Protein 4Q9A (pdb70)

Secondary structure (DSSP, 8-state):
-------TT-EEEEEE---STT--TT--SS----S-SSHHHHHHHHHHHHTGGG--EEEE---TT--HHHHHTTTTTTTGGG--SEEEEE--SHHHHHHHHS-----HHHHHHHHHHHHHHHHHH-TTPEEEEEPP---TTSTT--HHHH---HHHHHHHHHHHHHTT-EEE-HHHHHHHHTTTS-HHHH-SSSSS--HHHHH-----TT---/------TT-EEEEEE---STT--TT--SS----S-SSHHHHHHHHHHHHTGGG--EEEE---TT--HHHHHTTTTTTTGGG--SEEEEE--HHHHHHHHHS-----HHHHHHHHHHHHHHHHHH-TTPEEEEEPP---TTSTT--HHHH---HHHHH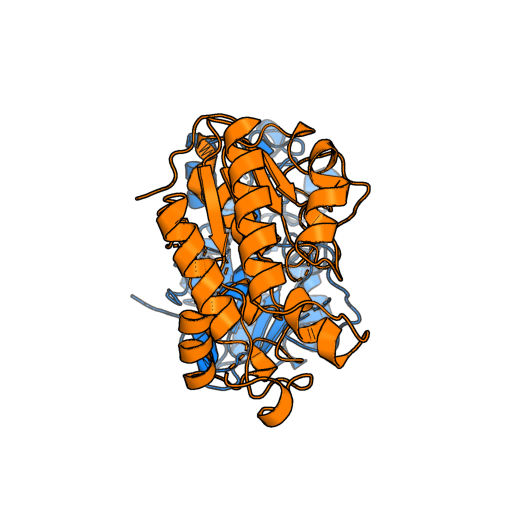HHHHHHHHTT-EEE-HHHHHHHHTTTS-HHHH-SSSSS--HHHHH-----TT---

Solvent-accessible surface area: 17845 Å² total

Radius of gyration: 23.39 Å; Cα contacts (8 Å, |Δi|>4): 821; chains: 2; bounding box: 47×66×62 Å

Sequence (425 aa):
APKINLKKDCVILFQGDITDCGRDRNSNRCNTEQFGSGYVLFTATQLLEGKAALQPKIYNRGISGNKVYQLRERWEIDCLAFQPDVLSILIGVNDYWHTLTHGYKGTVETYENDLRALLKYTKEKLPNTQIVLCEPFTLRDGAAIEDSKWYPFDEFRKSARKLSEEFNTIFVPFQSGFDAAVKLAPARYWSNDGVHPDLPGRQLANWEATGLKPKINLKKDCVILFQGDITDCGRDRNSNRCNTEQFGSGYVLFTATQLLEGKAALQPKIYNRGISGNKVYQLRERWEIDCLAFQPDVLSILIGVNDYWHTLTHGYKGTVETYENDLRALLKYTKEKLPNTQIVLCEPFTLRDGAAIEDSKWYPFDEFRKSARKLSEEFNTIFVPFQSGFDAAVKLAPARYWSNDGVHPDLPGRQLANWEATGLK

Nearest PDB structures (foldseek):
  4q9a-assembly1_B  TM=1.002E+00  e=4.308E-41  Parabacteroides merdae ATCC 43184
  4oao-assembly1_B  TM=8.935E-01  e=6.963E-16  Geobacillus stearothermophilus
  5bn1-assembly1_A  TM=8.887E-01  e=5.829E-16  Geobacillus stearothermophilus
  4jko-assembly1_A  TM=8.920E-01  e=9.366E-16  Geobacillus stearothermophilus
  4jhl-assembly1_A  TM=8.918E-01  e=1.055E-15  Geobacillus stearothermophilus

Foldseek 3Di:
DAFQDAAAQAEEEEEEALQPQPQCQPDPAFDDSFRHDHLSVLLSVCCCVLVVVSNYGYGYQHHHLDALVNCVVCCVPRPLVRLHLEYEYDHQPSLQVCCVVVVDPHDLCNRLVSVLVVLVVCCVSNVNYAYEQEAQFFQCPAQQHDCVSCPPSVSNSVSSVVSCVVSVHQYHDLHVLLVVVCVVPNPCVQPRRRRNGDPVVSNSSCSVSNVSD/DAQDAAAQAEEEEEEALQPQPQQPPDPAFDDSFRHDHLSVLLSVCCCVLVVVSVYGYGYQHHHLDALVVCVVCCVPRPLVRLHLEYEYDHQPSLQVCCVVVVDPHDLCNRLVSVLVVLVVCCVSNVNYAYEQEAQFF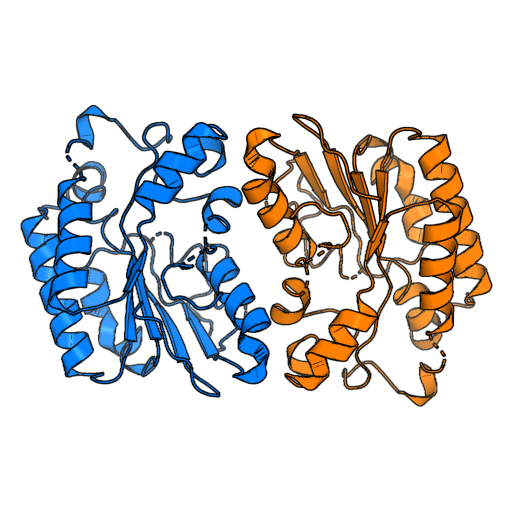ACPAQQDDCVSCPVSVSNRVSSVVSCVVSVHQYHDLHVLLVVVCVVPNCCQQPRRRHNGDPVVSNSSCSVSNVSD

Structure (mmCIF, N/CA/C/O backbone):
data_4Q9A
#
_entry.id   4Q9A
#
_cell.length_a   128.829
_cell.length_b   128.829
_cell.length_c   149.650
_cell.angle_alpha   90.000
_cell.angle_beta   90.000
_cell.angle_gamma   90.000
#
_symmetry.space_group_name_H-M   'I 4 2 2'
#
loop_
_atom_site.group_PDB
_atom_site.id
_atom_site.type_symbol
_atom_site.label_atom_id
_atom_site.label_alt_id
_atom_site.label_comp_id
_atom_site.label_asym_id
_atom_site.label_entity_id
_atom_site.label_seq_id
_atom_site.pdbx_PDB_ins_code
_atom_site.Cartn_x
_atom_site.Cartn_y
_atom_site.Cartn_z
_atom_site.occupancy
_atom_site.B_iso_or_equiv
_atom_site.auth_seq_id
_atom_site.auth_comp_id
_atom_site.auth_asym_id
_atom_site.auth_atom_id
_atom_site.pdbx_PDB_model_num
ATOM 1 N N . ALA A 1 11 ? 9.314 42.003 31.794 1.00 71.03 38 ALA A N 1
ATOM 2 C CA . ALA A 1 11 ? 9.984 42.494 30.576 1.00 69.87 38 ALA A CA 1
ATOM 3 C C . ALA A 1 11 ? 11.458 41.972 30.472 1.00 74.40 38 ALA A C 1
ATOM 4 O O . ALA A 1 11 ? 12.280 42.366 31.314 1.00 73.99 38 ALA A O 1
ATOM 6 N N . PRO A 1 12 ? 11.817 41.097 29.474 1.00 70.19 39 PRO A N 1
ATOM 7 C CA . PRO A 1 12 ? 13.204 40.573 29.408 1.00 68.05 39 PRO A CA 1
ATOM 8 C C . PRO A 1 12 ? 14.271 41.671 29.240 1.00 66.54 39 PRO A C 1
ATOM 9 O O . PRO A 1 12 ? 14.130 42.610 28.435 1.00 65.85 39 PRO A O 1
ATOM 13 N N . LYS A 1 13 ? 15.330 41.533 30.069 1.00 57.98 40 LYS A N 1
ATOM 14 C CA . LYS A 1 13 ? 16.447 42.438 30.248 1.00 53.99 40 LYS A CA 1
ATOM 15 C C . LYS A 1 13 ? 17.774 41.716 30.137 1.00 52.62 40 LYS A C 1
ATOM 16 O O . LYS A 1 13 ? 17.837 40.503 30.267 1.00 52.35 40 LYS A O 1
ATOM 18 N N . ILE A 1 14 ? 18.840 42.468 29.893 1.00 45.83 41 ILE A N 1
ATOM 19 C CA . ILE A 1 14 ? 20.183 41.922 29.835 1.00 44.23 41 ILE A CA 1
ATOM 20 C C . ILE A 1 14 ? 20.685 41.819 31.298 1.00 49.02 41 ILE A C 1
ATOM 21 O O . ILE A 1 14 ? 20.495 42.757 32.073 1.00 47.97 41 ILE A O 1
ATOM 26 N N . ASN A 1 15 ? 21.256 40.659 31.680 1.00 46.95 42 ASN A N 1
ATOM 27 C CA . ASN A 1 15 ? 21.760 40.433 33.033 1.00 48.47 42 ASN A CA 1
ATOM 28 C C . ASN A 1 15 ? 23.296 40.451 32.988 1.00 53.33 42 ASN A C 1
ATOM 29 O O . ASN A 1 15 ? 23.895 39.724 32.198 1.00 53.55 42 ASN A O 1
ATOM 34 N N . LEU A 1 16 ? 23.931 41.323 33.781 1.00 48.97 43 LEU A N 1
ATOM 35 C CA . LEU A 1 16 ? 25.390 41.443 33.808 1.00 47.00 43 LEU A CA 1
ATOM 36 C C . LEU A 1 16 ? 25.970 40.888 35.086 1.00 54.65 43 LEU A C 1
ATOM 37 O O . LEU A 1 16 ? 25.390 41.079 36.156 1.00 57.53 43 LEU A O 1
ATOM 42 N N . LYS A 1 17 ? 27.145 40.260 34.989 1.00 50.00 44 LYS A N 1
ATOM 43 C CA . LYS A 1 17 ? 27.880 39.725 36.132 1.00 49.67 44 LYS A CA 1
ATOM 44 C C . LYS A 1 17 ? 29.147 40.550 36.351 1.00 53.12 44 LYS A C 1
ATOM 45 O O . LYS A 1 17 ? 29.456 41.405 35.528 1.00 51.16 44 LYS A O 1
ATOM 51 N N . LYS A 1 18 ? 29.900 40.285 37.437 1.00 51.90 45 LYS A N 1
ATOM 52 C CA . LYS A 1 18 ? 31.183 40.964 37.658 1.00 51.56 45 LYS A CA 1
ATOM 53 C C . LYS A 1 18 ? 32.135 40.547 36.535 1.00 54.11 45 LYS A C 1
ATOM 54 O O . LYS A 1 18 ? 32.084 39.398 36.078 1.00 54.35 45 LYS A O 1
ATOM 60 N N . ASP A 1 19 ? 32.936 41.502 36.048 1.00 48.91 46 ASP A N 1
ATOM 61 C CA . ASP A 1 19 ? 33.931 41.323 34.989 1.00 47.73 46 ASP A CA 1
ATOM 62 C C . ASP A 1 19 ? 33.297 40.735 33.699 1.00 51.13 46 ASP A C 1
ATOM 63 O O . ASP A 1 19 ? 33.968 40.015 32.959 1.00 50.63 46 ASP A O 1
ATOM 68 N N . CYS A 1 20 ? 32.032 41.081 33.415 1.00 48.42 47 CYS A N 1
ATOM 69 C CA . CYS A 1 20 ? 31.313 40.632 32.215 1.00 50.20 47 CYS A CA 1
ATOM 70 C C . CYS A 1 20 ? 31.932 41.240 30.952 1.00 54.07 47 CYS A C 1
ATOM 71 O O . CYS A 1 20 ? 32.356 42.398 30.967 1.00 53.64 47 CYS A O 1
ATOM 74 N N . VAL A 1 21 ? 31.969 40.466 29.856 1.00 49.78 48 VAL A N 1
ATOM 75 C CA . VAL A 1 21 ? 32.534 40.946 28.591 1.00 48.05 48 VAL A CA 1
ATOM 76 C C . VAL A 1 21 ? 31.380 41.417 27.681 1.00 49.17 48 VAL A C 1
ATOM 77 O O . VAL A 1 21 ? 30.436 40.660 27.427 1.00 49.55 48 VAL A O 1
ATOM 81 N N . ILE A 1 22 ? 31.454 42.678 27.220 1.00 41.98 49 ILE A N 1
ATOM 82 C CA . ILE A 1 22 ? 30.450 43.240 26.297 1.00 40.17 49 ILE A CA 1
ATOM 83 C C . ILE A 1 22 ? 31.163 43.547 24.981 1.00 45.40 49 ILE A C 1
ATOM 84 O O . ILE A 1 22 ? 32.210 44.206 24.979 1.00 44.98 49 ILE A O 1
ATOM 89 N N . LEU A 1 23 ? 30.618 43.018 23.874 1.00 42.60 50 LEU A N 1
ATOM 90 C CA . LEU A 1 23 ? 31.222 43.179 22.561 1.00 42.44 50 LEU A CA 1
ATOM 91 C C . LEU A 1 23 ? 30.234 43.760 21.568 1.00 45.77 50 LEU A C 1
ATOM 92 O O . LEU A 1 23 ? 29.156 43.209 21.342 1.00 46.77 50 LEU A O 1
ATOM 97 N N . PHE A 1 24 ? 30.651 44.852 20.939 1.00 39.57 51 PHE A N 1
ATOM 98 C CA . PHE A 1 24 ? 29.914 45.558 19.894 1.00 36.99 51 PHE A CA 1
ATOM 99 C C . PHE A 1 24 ? 30.469 45.129 18.562 1.00 44.74 51 PHE A C 1
ATOM 100 O O . PHE A 1 24 ? 31.692 45.153 18.337 1.00 47.39 51 PHE A O 1
ATOM 108 N N . GLN A 1 25 ? 29.576 44.680 17.704 1.00 40.70 52 GLN A N 1
ATOM 109 C CA . GLN A 1 25 ? 29.928 44.190 16.390 1.00 41.80 52 GLN A CA 1
ATOM 110 C C . GLN A 1 25 ? 29.002 44.857 15.348 1.00 48.77 52 GLN A C 1
ATOM 111 O O . GLN A 1 25 ? 27.840 45.182 15.659 1.00 49.14 52 GLN A O 1
ATOM 117 N N . GLY A 1 26 ? 29.557 45.116 14.158 1.00 46.42 53 GLY A N 1
ATOM 118 C CA . GLY A 1 26 ? 28.858 45.778 13.066 1.00 46.73 53 GLY A CA 1
ATOM 119 C C . GLY A 1 26 ? 29.696 46.331 11.931 1.00 51.68 53 GLY A C 1
ATOM 120 O O . GLY A 1 26 ? 30.712 45.750 11.548 1.00 51.90 53 GLY A O 1
ATOM 121 N N . ASP A 1 27 ? 29.266 47.474 11.401 1.00 49.69 54 ASP A N 1
ATOM 122 C CA . ASP A 1 27 ? 29.822 48.117 10.214 1.00 51.21 54 ASP A CA 1
ATOM 123 C C . ASP A 1 27 ? 30.424 49.529 10.469 1.00 57.29 54 ASP A C 1
ATOM 124 O O . ASP A 1 27 ? 30.974 49.808 11.543 1.00 55.78 54 ASP A O 1
ATOM 139 N N . ILE A 1 29 ? 29.042 52.234 11.147 1.00 50.77 56 ILE A N 1
ATOM 140 C CA . ILE A 1 29 ? 28.406 52.875 12.320 1.00 49.44 56 ILE A CA 1
ATOM 141 C C . ILE A 1 29 ? 28.995 52.379 13.659 1.00 54.13 56 ILE A C 1
ATOM 142 O O . ILE A 1 29 ? 29.119 53.160 14.616 1.00 54.18 56 ILE A O 1
ATOM 147 N N . THR A 1 30 ? 29.336 51.091 13.725 1.00 51.25 57 THR A N 1
ATOM 148 C CA . THR A 1 30 ? 29.865 50.472 14.933 1.00 50.85 57 THR A CA 1
ATOM 149 C C . THR A 1 30 ? 31.389 50.755 15.052 1.00 56.96 57 THR A C 1
ATOM 150 O O . THR A 1 30 ? 31.835 51.116 16.140 1.00 57.47 57 THR A O 1
ATOM 154 N N . ASP A 1 31 ? 32.163 50.617 13.947 1.00 54.33 58 ASP A N 1
ATOM 155 C CA . ASP A 1 31 ? 33.615 50.879 13.854 1.00 54.59 58 ASP A CA 1
ATOM 156 C C . ASP A 1 31 ? 33.941 52.321 14.287 1.00 61.33 58 ASP A C 1
ATOM 157 O O . ASP A 1 31 ? 34.607 52.529 15.308 1.00 61.44 58 ASP A O 1
ATOM 162 N N . CYS A 1 32 ? 33.467 53.307 13.489 1.00 58.42 59 CYS A N 1
ATOM 163 C CA . CYS A 1 32 ? 33.637 54.746 13.673 1.00 57.77 59 CYS A CA 1
ATOM 164 C C . CYS A 1 32 ? 35.055 55.107 14.116 1.00 60.37 59 CYS A C 1
ATOM 165 O O . CYS A 1 32 ? 35.288 55.625 15.212 1.00 59.70 59 CYS A O 1
ATOM 168 N N . GLY A 1 33 ? 35.990 54.770 13.257 1.00 57.36 60 GLY A N 1
ATOM 169 C CA . GLY A 1 33 ? 37.400 55.082 13.443 1.00 57.73 60 GLY A CA 1
ATOM 170 C C . GLY A 1 33 ? 38.083 54.612 14.709 1.00 60.16 60 GLY A C 1
ATOM 171 O O . GLY A 1 33 ? 38.928 55.337 15.248 1.00 60.22 60 GLY A O 1
ATOM 172 N N . ARG A 1 34 ? 37.765 53.384 15.160 1.00 54.18 61 ARG A N 1
ATOM 173 C CA . ARG A 1 34 ? 38.414 52.771 16.316 1.00 51.67 61 ARG A CA 1
ATOM 174 C C . ARG A 1 34 ? 39.788 52.272 15.892 1.00 53.53 61 ARG A C 1
ATOM 175 O O . ARG A 1 34 ? 39.993 51.941 14.720 1.00 54.26 61 ARG A O 1
ATOM 183 N N . ASP A 1 35 ? 40.724 52.205 16.836 1.00 48.11 62 ASP A N 1
ATOM 184 C CA . ASP A 1 35 ? 42.062 51.664 16.586 1.00 47.16 62 ASP A CA 1
ATOM 185 C C . ASP A 1 35 ? 41.960 50.118 16.594 1.00 49.97 62 ASP A C 1
ATOM 186 O O . ASP A 1 35 ? 41.822 49.470 17.647 1.00 48.58 62 ASP A O 1
ATOM 191 N N . ARG A 1 36 ? 41.984 49.541 15.391 1.00 45.73 63 ARG A N 1
ATOM 192 C CA . ARG A 1 36 ? 41.852 48.100 15.175 1.00 44.60 63 ARG A CA 1
ATOM 193 C C . ARG A 1 36 ? 43.011 47.341 15.845 1.00 49.37 63 ARG A C 1
ATOM 194 O O . ARG A 1 36 ? 42.872 46.158 16.164 1.00 48.60 63 ARG A O 1
ATOM 202 N N . ASN A 1 37 ? 44.101 48.063 16.172 1.00 47.38 64 ASN A N 1
ATOM 203 C CA . ASN A 1 37 ? 45.262 47.514 16.863 1.00 47.81 64 ASN A CA 1
ATOM 204 C C . ASN A 1 37 ? 45.119 47.575 18.412 1.00 49.87 64 ASN A C 1
ATOM 205 O O . ASN A 1 37 ? 46.060 47.176 19.097 1.00 49.84 64 ASN A O 1
ATOM 210 N N . SER A 1 38 ? 43.945 48.019 18.956 1.00 45.13 65 SER A N 1
ATOM 211 C CA . SER A 1 38 ? 43.716 48.064 20.405 1.00 44.51 65 SER A CA 1
ATOM 212 C C . SER A 1 38 ? 43.520 46.678 20.939 1.00 50.31 65 SER A C 1
ATOM 213 O O . SER A 1 38 ? 42.707 45.931 20.400 1.00 51.01 65 SER A O 1
ATOM 216 N N . ASN A 1 39 ? 44.309 46.307 21.960 1.00 48.39 66 ASN A N 1
ATOM 217 C CA . ASN A 1 39 ? 44.248 44.994 22.626 1.00 48.46 66 ASN A CA 1
ATOM 218 C C . ASN A 1 39 ? 43.598 45.110 24.022 1.00 52.67 66 ASN A C 1
ATOM 219 O O . ASN A 1 39 ? 43.258 44.105 24.648 1.00 53.13 66 ASN A O 1
ATOM 224 N N . ARG A 1 40 ? 43.424 46.353 24.487 1.00 48.32 67 ARG A N 1
ATOM 225 C CA . ARG A 1 40 ? 42.871 46.744 25.776 1.00 46.48 67 ARG A CA 1
ATOM 226 C C . ARG A 1 40 ? 41.427 47.150 25.650 1.00 47.30 67 ARG A C 1
ATOM 227 O O . ARG A 1 40 ? 41.066 47.874 24.714 1.00 47.62 67 ARG A O 1
ATOM 235 N N . CYS A 1 41 ? 40.614 46.773 26.645 1.00 40.05 68 CYS A N 1
ATOM 236 C CA . CYS A 1 41 ? 39.221 47.182 26.725 1.00 37.89 68 CYS A CA 1
ATOM 237 C C . CYS A 1 41 ? 39.150 48.574 27.322 1.00 42.10 68 CYS A C 1
ATOM 238 O O . CYS A 1 41 ? 40.154 49.119 27.792 1.00 42.24 68 CYS A O 1
ATOM 241 N N . ASN A 1 42 ? 37.941 49.137 27.312 1.00 38.16 69 ASN A N 1
ATOM 242 C CA . ASN A 1 42 ? 37.514 50.376 27.951 1.00 37.04 69 ASN A CA 1
ATOM 243 C C . ASN A 1 42 ? 38.404 51.602 27.687 1.00 40.85 69 ASN A C 1
ATOM 244 O O . ASN A 1 42 ? 38.530 52.452 28.575 1.00 40.61 69 ASN A O 1
ATOM 249 N N . THR A 1 43 ? 38.924 51.749 26.447 1.00 38.13 70 THR A N 1
ATOM 250 C CA . THR A 1 43 ? 39.709 52.933 26.054 1.00 38.86 70 THR A CA 1
ATOM 251 C C . THR A 1 43 ? 39.067 53.637 24.853 1.00 44.03 70 THR A C 1
ATOM 252 O O . THR A 1 43 ? 38.268 53.032 24.138 1.00 42.45 70 THR A O 1
ATOM 264 N N . GLU A 1 45 ? 40.671 54.444 22.114 1.00 44.28 72 GLU A N 1
ATOM 265 C CA . GLU A 1 45 ? 41.272 53.669 21.028 1.00 44.37 72 GLU A CA 1
ATOM 266 C C . GLU A 1 45 ? 40.450 52.414 20.740 1.00 52.08 72 GLU A C 1
ATOM 267 O O . GLU A 1 45 ? 40.310 52.038 19.574 1.00 53.85 72 GLU A O 1
ATOM 273 N N . GLN A 1 46 ? 39.906 51.766 21.803 1.00 47.72 73 GLN A N 1
ATOM 274 C CA . GLN A 1 46 ? 39.131 50.539 21.662 1.00 46.27 73 GLN A CA 1
ATOM 275 C C . GLN A 1 46 ? 37.769 50.834 21.037 1.00 51.05 73 GLN A C 1
ATOM 276 O O . GLN A 1 46 ? 37.382 50.156 20.082 1.00 51.93 73 GLN A O 1
ATOM 282 N N . PHE A 1 47 ? 37.080 51.867 21.553 1.00 46.25 74 PHE A N 1
ATOM 283 C CA . PHE A 1 47 ? 35.721 52.252 21.198 1.00 45.18 74 PHE A CA 1
ATOM 284 C C . PHE A 1 47 ? 35.565 53.064 19.915 1.00 49.40 74 PHE A C 1
ATOM 285 O O . PHE A 1 47 ? 34.581 52.871 19.178 1.00 48.61 74 PHE A O 1
ATOM 293 N N . GLY A 1 48 ? 36.458 54.018 19.704 1.00 46.22 75 GLY A N 1
ATOM 294 C CA . GLY A 1 48 ? 36.325 54.937 18.588 1.00 46.94 75 GLY A CA 1
ATOM 295 C C . GLY A 1 48 ? 35.416 56.087 18.986 1.00 52.26 75 GLY A C 1
ATOM 296 O O . GLY A 1 48 ? 35.304 56.403 20.179 1.00 52.08 75 GLY A O 1
ATOM 297 N N . SER A 1 49 ? 34.736 56.707 18.008 1.00 49.14 76 SER A N 1
ATOM 298 C CA . SER A 1 49 ? 33.919 57.890 18.294 1.00 49.10 76 SER A CA 1
ATOM 299 C C . SER A 1 49 ? 32.413 57.714 18.066 1.00 54.31 76 SER A C 1
ATOM 300 O O . SER A 1 49 ? 31.676 58.714 18.147 1.00 55.66 76 SER A O 1
ATOM 303 N N . GLY A 1 50 ? 31.965 56.486 17.786 1.00 50.08 77 GLY A N 1
ATOM 304 C CA . GLY A 1 50 ? 30.556 56.209 17.492 1.00 49.50 77 GLY A CA 1
ATOM 305 C C . GLY A 1 50 ? 29.661 56.038 18.693 1.00 53.26 77 GLY A C 1
ATOM 306 O O . GLY A 1 50 ? 30.084 56.264 19.834 1.00 52.40 77 GLY A O 1
ATOM 307 N N . TYR A 1 51 ? 28.416 55.587 18.434 1.00 50.22 78 TYR A N 1
ATOM 308 C CA . TYR A 1 51 ? 27.416 55.285 19.469 1.00 49.00 78 TYR A CA 1
ATOM 309 C C . TYR A 1 51 ? 27.997 54.286 20.496 1.00 52.41 78 TYR A C 1
ATOM 310 O O . TYR A 1 51 ? 27.580 54.302 21.652 1.00 53.13 78 TYR A O 1
ATOM 319 N N . VAL A 1 52 ? 28.955 53.424 20.065 1.00 46.43 79 VAL A N 1
ATOM 320 C CA . VAL A 1 52 ? 29.582 52.420 20.930 1.00 45.18 79 VAL A CA 1
ATOM 321 C C . VAL A 1 52 ? 30.278 53.121 22.107 1.00 46.96 79 VAL A C 1
ATOM 322 O O . VAL A 1 52 ? 30.090 52.710 23.252 1.00 45.37 79 VAL A O 1
ATOM 326 N N . LEU A 1 53 ? 31.014 54.210 21.827 1.00 42.51 80 LEU A N 1
ATOM 327 C CA . LEU A 1 53 ? 31.692 54.988 22.855 1.00 41.88 80 LEU A CA 1
ATOM 328 C C . LEU A 1 53 ? 30.671 55.478 23.916 1.00 45.44 80 LEU A C 1
ATOM 329 O O . LEU A 1 53 ? 30.860 55.237 25.107 1.00 45.38 80 LEU A O 1
ATOM 334 N N . PHE A 1 54 ? 29.571 56.099 23.460 1.00 41.24 81 PHE A N 1
ATOM 335 C CA . PHE A 1 54 ? 28.538 56.692 24.298 1.00 40.74 81 PHE A CA 1
ATOM 336 C C . PHE A 1 54 ? 27.726 55.662 25.078 1.00 44.28 81 PHE A C 1
ATOM 337 O O . PHE A 1 54 ? 27.281 55.974 26.181 1.00 45.92 81 PHE A O 1
ATOM 345 N N . THR A 1 55 ? 27.583 54.447 24.540 1.00 38.71 82 THR A N 1
ATOM 346 C CA . THR A 1 55 ? 26.897 53.326 25.181 1.00 38.10 82 THR A CA 1
ATOM 347 C C . THR A 1 55 ? 27.822 52.733 26.245 1.00 43.32 82 THR A C 1
ATOM 348 O O . THR A 1 55 ? 27.390 52.450 27.362 1.00 44.00 82 THR A O 1
ATOM 352 N N . ALA A 1 56 ? 29.105 52.534 25.873 1.00 39.04 83 ALA A N 1
ATOM 353 C CA . ALA A 1 56 ? 30.141 51.964 26.722 1.00 37.11 83 ALA A CA 1
ATOM 354 C C . ALA A 1 56 ? 30.318 52.773 28.006 1.00 43.71 83 ALA A C 1
ATOM 355 O O . ALA A 1 56 ? 30.262 52.204 29.101 1.00 44.72 83 ALA A O 1
ATOM 357 N N . THR A 1 57 ? 30.459 54.106 27.874 1.00 40.26 84 THR A N 1
ATOM 358 C CA . THR A 1 57 ? 30.679 55.015 28.997 1.00 40.56 84 THR A CA 1
ATOM 359 C C . THR A 1 57 ? 29.479 54.982 29.979 1.00 47.49 84 THR A C 1
ATOM 360 O O . THR A 1 57 ? 29.697 55.022 31.198 1.00 49.18 84 THR A O 1
ATOM 364 N N . GLN A 1 58 ? 28.238 54.816 29.454 1.00 41.63 85 GLN A N 1
ATOM 365 C CA . GLN A 1 58 ? 27.030 54.689 30.278 1.00 41.08 85 GLN A CA 1
ATOM 366 C C . GLN A 1 58 ? 27.082 53.390 31.063 1.00 46.38 85 GLN A C 1
ATOM 367 O O . GLN A 1 58 ? 26.693 53.361 32.236 1.00 46.78 85 GLN A O 1
ATOM 373 N N . LEU A 1 59 ? 27.610 52.321 30.415 1.00 42.30 86 LEU A N 1
ATOM 374 C CA . LEU A 1 59 ? 27.775 51.003 31.013 1.00 41.31 86 LEU A CA 1
ATOM 375 C C . LEU A 1 59 ? 28.903 51.033 32.067 1.00 45.47 86 LEU A C 1
ATOM 376 O O . LEU A 1 59 ? 28.723 50.534 33.187 1.00 46.46 86 LEU A O 1
ATOM 381 N N . LEU A 1 60 ? 30.037 51.664 31.717 1.00 40.03 87 LEU A N 1
ATOM 382 C CA . LEU A 1 60 ? 31.205 51.818 32.592 1.00 39.40 87 LEU A CA 1
ATOM 383 C C . LEU A 1 60 ? 30.892 52.653 33.847 1.00 42.82 87 LEU A C 1
ATOM 384 O O . LEU A 1 60 ? 31.440 52.372 34.904 1.00 42.63 87 LEU A O 1
ATOM 389 N N . GLU A 1 61 ? 30.050 53.695 33.723 1.00 38.57 88 GLU A N 1
ATOM 390 C CA . GLU A 1 61 ? 29.688 54.546 34.864 1.00 39.01 88 GLU A CA 1
ATOM 391 C C . GLU A 1 61 ? 28.515 53.899 35.662 1.00 44.00 88 GLU A C 1
ATOM 392 O O . GLU A 1 61 ? 28.606 53.727 36.885 1.00 44.21 88 GLU A O 1
ATOM 398 N N . GLY A 1 62 ? 27.436 53.584 34.943 1.00 38.93 89 GLY A N 1
ATOM 399 C CA . GLY A 1 62 ? 26.229 53.006 35.495 1.00 39.60 89 GLY A CA 1
ATOM 400 C C . GLY A 1 62 ? 26.413 51.690 36.206 1.00 45.97 89 GLY A C 1
ATOM 401 O O . GLY A 1 62 ? 25.963 51.552 37.348 1.00 46.13 89 GLY A O 1
ATOM 402 N N . LYS A 1 63 ? 27.083 50.718 35.534 1.00 42.51 90 LYS A N 1
ATOM 403 C CA . LYS A 1 63 ? 27.300 49.378 36.074 1.00 41.89 90 LYS A CA 1
ATOM 404 C C . LYS A 1 63 ? 28.763 49.201 36.535 1.00 49.03 90 LYS A C 1
ATOM 405 O O . LYS A 1 63 ? 29.344 48.115 36.404 1.00 48.97 90 LYS A O 1
ATOM 411 N N . ALA A 1 64 ? 29.351 50.276 37.102 1.00 48.36 91 ALA A N 1
ATOM 412 C CA . ALA A 1 64 ? 30.745 50.349 37.584 1.00 48.63 91 ALA A CA 1
ATOM 413 C C . ALA A 1 64 ? 31.124 49.258 38.603 1.00 53.79 91 ALA A C 1
ATOM 414 O O . ALA A 1 64 ? 32.242 48.746 38.547 1.00 53.21 91 ALA A O 1
ATOM 416 N N . ALA A 1 65 ? 30.192 48.905 39.524 1.00 50.91 92 ALA A N 1
ATOM 417 C CA . ALA A 1 65 ? 30.367 47.881 40.561 1.00 49.83 92 ALA A CA 1
ATOM 418 C C . ALA A 1 65 ? 30.638 46.511 39.966 1.00 52.22 92 ALA A C 1
ATOM 419 O O . ALA A 1 65 ? 31.182 45.647 40.650 1.00 52.76 92 ALA A O 1
ATOM 421 N N . LEU A 1 66 ? 30.278 46.317 38.689 1.00 48.35 93 LEU A N 1
ATOM 422 C CA . LEU A 1 66 ? 30.472 45.061 37.960 1.00 47.67 93 LEU A CA 1
ATOM 423 C C . LEU A 1 66 ? 31.756 45.075 37.118 1.00 50.06 93 LEU A C 1
ATOM 424 O O . LEU A 1 66 ? 32.158 44.031 36.608 1.00 49.20 93 LEU A O 1
ATOM 429 N N . GLN A 1 67 ? 32.412 46.244 37.013 1.00 46.13 94 GLN A N 1
ATOM 430 C CA . GLN A 1 67 ? 33.650 46.484 36.253 1.00 44.48 94 GLN A CA 1
ATOM 431 C C . GLN A 1 67 ? 33.626 45.727 34.904 1.00 48.66 94 GLN A C 1
ATOM 432 O O . GLN A 1 67 ? 34.359 44.749 34.720 1.00 49.43 94 GLN A O 1
ATOM 438 N N . PRO A 1 68 ? 32.711 46.118 33.976 1.00 43.80 95 PRO A N 1
ATOM 439 C CA . PRO A 1 68 ? 32.617 45.392 32.703 1.00 43.05 95 PRO A CA 1
ATOM 440 C C . PRO A 1 68 ? 33.796 45.663 31.765 1.00 46.04 95 PRO A C 1
ATOM 441 O O . PRO A 1 68 ? 34.411 46.740 31.819 1.00 46.05 95 PRO A O 1
ATOM 445 N N . LYS A 1 69 ? 34.127 44.665 30.938 1.00 40.71 96 LYS A N 1
ATOM 446 C CA . LYS A 1 69 ? 35.198 44.777 29.949 1.00 40.27 96 LYS A CA 1
ATOM 447 C C . LYS A 1 69 ? 34.505 44.910 28.603 1.00 43.53 96 LYS A C 1
ATOM 448 O O . LYS A 1 69 ? 33.875 43.948 28.140 1.00 42.74 96 LYS A O 1
ATOM 454 N N . ILE A 1 70 ? 34.535 46.130 28.023 1.00 39.32 97 ILE A N 1
ATOM 455 C CA . ILE A 1 70 ? 33.827 46.453 26.779 1.00 38.45 97 ILE A CA 1
ATOM 456 C C . ILE A 1 70 ? 34.798 46.549 25.587 1.00 43.94 97 ILE A C 1
ATOM 457 O O . ILE A 1 70 ? 35.853 47.192 25.667 1.00 45.26 97 ILE A O 1
ATOM 462 N N . TYR A 1 71 ? 34.421 45.878 24.485 1.00 39.81 98 TYR A N 1
ATOM 463 C CA . TYR A 1 71 ? 35.195 45.780 23.245 1.00 39.42 98 TYR A CA 1
ATOM 464 C C . TYR A 1 71 ? 34.352 46.166 22.035 1.00 41.65 98 TYR A C 1
ATOM 465 O O . TYR A 1 71 ? 33.128 46.019 22.071 1.00 39.89 98 TYR A O 1
ATOM 474 N N . ASN A 1 72 ? 35.022 46.634 20.958 1.00 37.67 99 ASN A N 1
ATOM 475 C CA . ASN A 1 72 ? 34.413 47.000 19.676 1.00 37.39 99 ASN A CA 1
ATOM 476 C C . ASN A 1 72 ? 35.162 46.277 18.560 1.00 43.31 99 ASN A C 1
ATOM 477 O O . ASN A 1 72 ? 36.392 46.379 18.481 1.00 43.98 99 ASN A O 1
ATOM 482 N N . ARG A 1 73 ? 34.438 45.523 17.711 1.00 39.88 100 ARG A N 1
ATOM 483 C CA . ARG A 1 73 ? 35.096 44.831 16.599 1.00 39.84 100 ARG A CA 1
ATOM 484 C C . ARG A 1 73 ? 34.478 45.188 15.218 1.00 44.07 100 ARG A C 1
ATOM 485 O O . ARG A 1 73 ? 34.854 44.580 14.205 1.00 43.86 100 ARG A O 1
ATOM 493 N N . GLY A 1 74 ? 33.610 46.209 15.191 1.00 39.84 101 GLY A N 1
ATOM 494 C CA . GLY A 1 74 ? 32.977 46.676 13.969 1.00 40.32 101 GLY A CA 1
ATOM 495 C C . GLY A 1 74 ? 33.981 47.095 12.913 1.00 47.21 101 GLY A C 1
ATOM 496 O O . GLY A 1 74 ? 35.059 47.610 13.241 1.00 48.07 101 GLY A O 1
ATOM 497 N N . ILE A 1 75 ? 33.661 46.811 11.636 1.00 44.40 102 ILE A N 1
ATOM 498 C CA . ILE A 1 75 ? 34.490 47.161 10.473 1.00 45.36 102 ILE A CA 1
ATOM 499 C C . ILE A 1 75 ? 33.592 47.808 9.413 1.00 51.23 102 ILE A C 1
ATOM 500 O O . ILE A 1 75 ? 32.598 47.223 8.995 1.00 50.68 102 ILE A O 1
ATOM 505 N N . SER A 1 76 ? 33.960 49.009 8.971 1.00 50.43 103 SER A N 1
ATOM 506 C CA . SER A 1 76 ? 33.254 49.743 7.918 1.00 51.03 103 SER A CA 1
ATOM 507 C C . SER A 1 76 ? 33.147 48.929 6.616 1.00 56.32 103 SER A C 1
ATOM 508 O O . SER A 1 76 ? 34.010 48.091 6.299 1.00 55.70 103 SER A O 1
ATOM 511 N N . GLY A 1 77 ? 32.028 49.146 5.936 1.00 53.41 104 GLY A N 1
ATOM 512 C CA . GLY A 1 77 ? 31.696 48.486 4.687 1.00 54.52 104 GLY A CA 1
ATOM 513 C C . GLY A 1 77 ? 31.174 47.071 4.828 1.00 58.47 104 GLY A C 1
ATOM 514 O O . GLY A 1 77 ? 30.789 46.456 3.827 1.00 60.25 104 GLY A O 1
ATOM 515 N N . ASN A 1 78 ? 31.141 46.553 6.064 1.00 52.02 105 ASN A N 1
ATOM 516 C CA . ASN A 1 78 ? 30.756 45.176 6.330 1.00 51.23 105 ASN A CA 1
ATOM 517 C C . ASN A 1 78 ? 29.276 44.823 6.054 1.00 54.78 105 ASN A C 1
ATOM 518 O O . ASN A 1 78 ? 28.341 45.584 6.323 1.00 52.88 105 ASN A O 1
ATOM 523 N N . LYS A 1 79 ? 29.110 43.622 5.505 1.00 52.53 106 LYS A N 1
ATOM 524 C CA . LYS A 1 79 ? 27.830 42.983 5.237 1.00 52.67 106 LYS A CA 1
ATOM 525 C C . LYS A 1 79 ? 27.800 41.716 6.092 1.00 58.48 106 LYS A C 1
ATOM 526 O O . LYS A 1 79 ? 28.832 41.341 6.669 1.00 57.87 106 LYS A O 1
ATOM 532 N N . VAL A 1 80 ? 26.626 41.098 6.248 1.00 56.58 107 VAL A N 1
ATOM 533 C CA . VAL A 1 80 ? 26.500 39.915 7.110 1.00 56.39 107 VAL A CA 1
ATOM 534 C C . VAL A 1 80 ? 27.592 38.842 6.793 1.00 60.77 107 VAL A C 1
ATOM 535 O O . VAL A 1 80 ? 28.260 38.391 7.723 1.00 60.27 107 VAL A O 1
ATOM 539 N N . TYR A 1 81 ? 27.796 38.469 5.509 1.00 56.79 108 TYR A N 1
ATOM 540 C CA . TYR A 1 81 ? 28.812 37.467 5.165 1.00 56.23 108 TYR A CA 1
ATOM 541 C C . TYR A 1 81 ? 30.198 37.887 5.645 1.00 58.57 108 TYR A C 1
ATOM 542 O O . TYR A 1 81 ? 30.971 37.032 6.075 1.00 58.58 108 TYR A O 1
ATOM 551 N N . GLN A 1 82 ? 30.493 39.200 5.594 1.00 53.66 109 GLN A N 1
ATOM 552 C CA . GLN A 1 82 ? 31.777 39.754 6.011 1.00 52.53 109 GLN A CA 1
ATOM 553 C C . GLN A 1 82 ? 31.970 39.673 7.532 1.00 55.24 109 GLN A C 1
ATOM 554 O O . GLN A 1 82 ? 33.116 39.601 7.972 1.00 55.62 109 GLN A O 1
ATOM 560 N N . LEU A 1 83 ? 30.875 39.627 8.326 1.00 50.45 110 LEU A N 1
ATOM 561 C CA . LEU A 1 83 ? 30.960 39.422 9.781 1.00 48.44 110 LEU A CA 1
ATOM 562 C C . LEU A 1 83 ? 31.331 37.976 10.040 1.00 51.02 110 LEU A C 1
ATOM 563 O O . LEU A 1 83 ? 32.222 37.714 10.844 1.00 50.61 110 LEU A O 1
ATOM 568 N N . ARG A 1 84 ? 30.654 37.034 9.358 1.00 47.32 111 ARG A N 1
ATOM 569 C CA . ARG A 1 84 ? 30.928 35.603 9.479 1.00 48.89 111 ARG A CA 1
ATOM 570 C C . ARG A 1 84 ? 32.421 35.282 9.124 1.00 52.98 111 ARG A C 1
ATOM 571 O O . ARG A 1 84 ? 33.056 34.544 9.865 1.00 52.66 111 ARG A O 1
ATOM 579 N N . GLU A 1 85 ? 32.973 35.883 8.040 1.00 49.80 112 GLU A N 1
ATOM 580 C CA . GLU A 1 85 ? 34.368 35.741 7.604 1.00 50.69 112 GLU A CA 1
ATOM 581 C C . GLU A 1 85 ? 35.407 35.963 8.713 1.00 55.22 112 GLU A C 1
ATOM 582 O O . GLU A 1 85 ? 36.538 35.500 8.559 1.00 56.11 112 GLU A O 1
ATOM 588 N N . ARG A 1 86 ? 35.063 36.729 9.772 1.00 49.80 113 ARG A N 1
ATOM 589 C CA . ARG A 1 86 ? 35.989 37.076 10.857 1.00 49.16 113 ARG A CA 1
ATOM 590 C C . ARG A 1 86 ? 35.351 36.838 12.223 1.00 55.50 113 ARG A C 1
ATOM 591 O O . ARG A 1 86 ? 35.823 37.365 13.239 1.00 55.06 113 ARG A O 1
ATOM 599 N N . TRP A 1 87 ? 34.290 36.031 12.243 1.00 53.66 114 TRP A N 1
ATOM 600 C CA . TRP A 1 87 ? 33.521 35.764 13.442 1.00 54.24 114 TRP A CA 1
ATOM 601 C C . TRP A 1 87 ? 34.318 35.027 14.524 1.00 60.62 114 TRP A C 1
ATOM 602 O O . TRP A 1 87 ? 34.033 35.198 15.709 1.00 60.90 114 TRP A O 1
ATOM 613 N N . GLU A 1 88 ? 35.309 34.219 14.127 1.00 57.35 115 GLU A N 1
ATOM 614 C CA . GLU A 1 88 ? 36.121 33.437 15.060 1.00 56.73 115 GLU A CA 1
ATOM 615 C C . GLU A 1 88 ? 37.090 34.334 15.818 1.00 60.67 115 GLU A C 1
ATOM 616 O O . GLU A 1 88 ? 37.169 34.240 17.034 1.00 59.97 115 GLU A O 1
ATOM 622 N N . ILE A 1 89 ? 37.790 35.230 15.114 1.00 57.85 116 ILE A N 1
ATOM 623 C CA . ILE A 1 89 ? 38.800 36.100 15.714 1.00 57.35 116 ILE A CA 1
ATOM 624 C C . ILE A 1 89 ? 38.160 37.337 16.367 1.00 58.50 116 ILE A C 1
ATOM 625 O O . ILE A 1 89 ? 38.532 37.699 17.491 1.00 57.27 116 ILE A O 1
ATOM 630 N N . ASP A 1 90 ? 37.213 37.975 15.664 1.00 53.32 117 ASP A N 1
ATOM 631 C CA . ASP A 1 90 ? 36.576 39.217 16.098 1.00 50.70 117 ASP A CA 1
ATOM 632 C C . ASP A 1 90 ? 35.246 39.009 16.862 1.00 52.19 117 ASP A C 1
ATOM 633 O O . ASP A 1 90 ? 34.507 39.974 17.055 1.00 50.23 117 ASP A O 1
ATOM 638 N N . CYS A 1 91 ? 34.978 37.783 17.364 1.00 48.91 118 CYS A N 1
ATOM 639 C CA . CYS A 1 91 ? 33.794 37.522 18.185 1.00 47.97 118 CYS A CA 1
ATOM 640 C C . CYS A 1 91 ? 34.007 36.339 19.124 1.00 49.70 118 CYS A C 1
ATOM 641 O O . CYS A 1 91 ? 34.065 36.519 20.338 1.00 49.17 118 CYS A O 1
ATOM 644 N N . LEU A 1 92 ? 34.093 35.135 18.566 1.00 45.27 119 LEU A N 1
ATOM 645 C CA . LEU A 1 92 ? 34.170 33.890 19.322 1.00 45.09 119 LEU A CA 1
ATOM 646 C C . LEU A 1 92 ? 35.296 33.885 20.335 1.00 49.36 119 LEU A C 1
ATOM 647 O O . LEU A 1 92 ? 35.070 33.501 21.482 1.00 48.72 119 LEU A O 1
ATOM 652 N N . ALA A 1 93 ? 36.470 34.403 19.933 1.00 46.56 120 ALA A N 1
ATOM 653 C CA . ALA A 1 93 ? 37.689 34.529 20.733 1.00 45.37 120 ALA A CA 1
ATOM 654 C C . ALA A 1 93 ? 37.467 35.353 21.994 1.00 49.86 120 ALA A C 1
ATOM 655 O O . ALA A 1 93 ? 38.142 35.124 22.984 1.00 53.73 120 ALA A O 1
ATOM 657 N N . PHE A 1 94 ? 36.535 36.296 21.969 1.00 42.66 121 PHE A N 1
ATOM 658 C CA . PHE A 1 94 ? 36.269 37.160 23.109 1.00 41.17 121 PHE A CA 1
ATOM 659 C C . PHE A 1 94 ? 35.437 36.481 24.166 1.00 45.41 121 PHE A C 1
ATOM 660 O O . PHE A 1 94 ? 35.426 36.949 25.315 1.00 43.62 121 PHE A O 1
ATOM 668 N N . GLN A 1 95 ? 34.688 35.419 23.767 1.00 43.37 122 GLN A N 1
ATOM 669 C CA . GLN A 1 95 ? 33.720 34.706 24.606 1.00 43.34 122 GLN A CA 1
ATOM 670 C C . GLN A 1 95 ? 32.786 35.750 25.252 1.00 49.30 122 GLN A C 1
ATOM 671 O O . GLN A 1 95 ? 32.732 35.839 26.483 1.00 50.36 122 GLN A O 1
ATOM 677 N N . PRO A 1 96 ? 32.124 36.621 24.441 1.00 46.12 123 PRO A N 1
ATOM 678 C CA . PRO A 1 96 ? 31.311 37.691 25.035 1.00 45.94 123 PRO A CA 1
ATOM 679 C C . PRO A 1 96 ? 30.102 37.206 25.824 1.00 50.77 123 PRO A C 1
ATOM 680 O O . PRO A 1 96 ? 29.359 36.317 25.387 1.00 50.45 123 PRO A O 1
ATOM 684 N N . ASP A 1 97 ? 29.905 37.821 26.991 1.00 47.22 124 ASP A N 1
ATOM 685 C CA . ASP A 1 97 ? 28.758 37.567 27.854 1.00 47.15 124 ASP A CA 1
ATOM 686 C C . ASP A 1 97 ? 27.515 38.251 27.241 1.00 52.38 124 ASP A C 1
ATOM 687 O O . ASP A 1 97 ? 26.391 37.726 27.314 1.00 53.95 124 ASP A O 1
ATOM 692 N N . VAL A 1 98 ? 27.748 39.414 26.605 1.00 48.01 125 VAL A N 1
ATOM 693 C CA . VAL A 1 98 ? 26.747 40.233 25.924 1.00 47.44 125 VAL A CA 1
ATOM 694 C C . VAL A 1 98 ? 27.328 40.652 24.571 1.00 49.70 125 VAL A C 1
ATOM 695 O O . VAL A 1 98 ? 28.363 41.320 24.513 1.00 49.49 125 VAL A O 1
ATOM 699 N N . LEU A 1 99 ? 26.673 40.238 23.494 1.00 44.18 126 LEU A N 1
ATOM 700 C CA . LEU A 1 99 ? 27.101 40.558 22.138 1.00 42.73 126 LEU A CA 1
ATOM 701 C C . LEU A 1 99 ? 26.041 41.432 21.454 1.00 43.01 126 LEU A C 1
ATOM 702 O O . LEU A 1 99 ? 24.865 41.116 21.494 1.00 41.76 126 LEU A O 1
ATOM 707 N N . SER A 1 100 ? 26.471 42.532 20.843 1.00 39.50 127 SER A N 1
ATOM 708 C CA . SER A 1 100 ? 25.598 43.485 20.166 1.00 39.16 127 SER A CA 1
ATOM 709 C C . SER A 1 100 ? 25.934 43.510 18.678 1.00 45.83 127 SER A C 1
ATOM 710 O O . SER A 1 100 ? 27.111 43.606 18.299 1.00 46.53 127 SER A O 1
ATOM 713 N N . ILE A 1 101 ? 24.897 43.385 17.837 1.00 41.79 128 ILE A N 1
ATOM 714 C CA . ILE A 1 101 ? 25.066 43.353 16.389 1.00 40.95 128 ILE A CA 1
ATOM 715 C C . ILE A 1 101 ? 24.179 44.405 15.728 1.00 45.50 128 ILE A C 1
ATOM 716 O O . ILE A 1 101 ? 22.972 44.452 15.978 1.00 44.71 128 ILE A O 1
ATOM 721 N N . LEU A 1 102 ? 24.793 45.234 14.876 1.00 43.15 129 LEU A N 1
ATOM 722 C CA . LEU A 1 102 ? 24.114 46.237 14.057 1.00 44.17 129 LEU A CA 1
ATOM 723 C C . LEU A 1 102 ? 24.644 46.052 12.646 1.00 49.66 129 LEU A C 1
ATOM 724 O O . LEU A 1 102 ? 25.783 46.416 12.364 1.00 48.28 129 LEU A O 1
ATOM 729 N N . ILE A 1 103 ? 23.846 45.422 11.786 1.00 49.04 130 ILE A N 1
ATOM 730 C CA . ILE A 1 103 ? 24.234 45.131 10.412 1.00 50.49 130 ILE A CA 1
ATOM 731 C C . ILE A 1 103 ? 22.977 45.123 9.521 1.00 57.83 130 ILE A C 1
ATOM 732 O O . ILE A 1 103 ? 21.890 44.726 9.987 1.00 58.95 130 ILE A O 1
ATOM 737 N N . GLY A 1 104 ? 23.135 45.594 8.276 1.00 53.18 131 GLY A N 1
ATOM 738 C CA . GLY A 1 104 ? 22.041 45.621 7.321 1.00 52.83 131 GLY A CA 1
ATOM 739 C C . GLY A 1 104 ? 22.000 46.768 6.343 1.00 56.88 131 GLY A C 1
ATOM 740 O O . GLY A 1 104 ? 21.474 46.607 5.237 1.00 57.74 131 GLY A O 1
ATOM 741 N N . VAL A 1 105 ? 22.502 47.942 6.737 1.00 53.07 132 VAL A N 1
ATOM 742 C CA . VAL A 1 105 ? 22.447 49.113 5.864 1.00 53.64 132 VAL A CA 1
ATOM 743 C C . VAL A 1 105 ? 23.327 48.897 4.612 1.00 59.92 132 VAL A C 1
ATOM 744 O O . VAL A 1 105 ? 22.901 49.242 3.510 1.00 60.86 132 VAL A O 1
ATOM 748 N N . ASN A 1 106 ? 24.516 48.293 4.780 1.00 57.75 133 ASN A N 1
ATOM 749 C CA . ASN A 1 106 ? 25.451 48.040 3.678 1.00 59.29 133 ASN A CA 1
ATOM 750 C C . ASN A 1 106 ? 24.926 46.943 2.746 1.00 64.14 133 ASN A C 1
ATOM 751 O O . ASN A 1 106 ? 25.068 47.047 1.525 1.00 65.35 133 ASN A O 1
ATOM 756 N N . ASP A 1 107 ? 24.238 45.952 3.338 1.00 58.90 134 ASP A N 1
ATOM 757 C CA . ASP A 1 107 ? 23.587 44.812 2.708 1.00 59.13 134 ASP A CA 1
ATOM 758 C C . ASP A 1 107 ? 22.508 45.244 1.707 1.00 65.18 134 ASP A C 1
ATOM 759 O O . ASP A 1 107 ? 21.986 44.411 0.940 1.00 66.15 134 ASP A O 1
ATOM 764 N N . TYR A 1 108 ? 22.156 46.544 1.742 1.00 61.87 135 TYR A N 1
ATOM 765 C CA . TYR A 1 108 ? 21.235 47.163 0.804 1.00 62.73 135 TYR A CA 1
ATOM 766 C C . TYR A 1 108 ? 21.985 48.238 0.008 1.00 68.55 135 TYR A C 1
ATOM 767 O O . TYR A 1 108 ? 22.015 48.181 -1.219 1.00 68.67 135 TYR A O 1
ATOM 776 N N . TRP A 1 109 ? 22.601 49.205 0.711 1.00 65.66 136 TRP A N 1
ATOM 777 C CA . TRP A 1 109 ? 23.303 50.334 0.110 1.00 66.57 136 TRP A CA 1
ATOM 778 C C . TRP A 1 109 ? 24.336 49.937 -0.957 1.00 69.31 136 TRP A C 1
ATOM 779 O O . TRP A 1 109 ? 24.407 50.584 -2.005 1.00 70.67 136 TRP A O 1
ATOM 790 N N . HIS A 1 110 ? 25.118 48.885 -0.703 1.00 62.77 137 HIS A N 1
ATOM 791 C CA . HIS A 1 110 ? 26.164 48.468 -1.631 1.00 62.40 137 HIS A CA 1
ATOM 792 C C . HIS A 1 110 ? 25.599 47.864 -2.930 1.00 67.36 137 HIS A C 1
ATOM 793 O O . HIS A 1 110 ? 26.359 47.695 -3.883 1.00 66.89 137 HIS A O 1
ATOM 800 N N . THR A 1 111 ? 24.263 47.602 -2.988 1.00 64.78 138 THR A N 1
ATOM 801 C CA . THR A 1 111 ? 23.598 47.136 -4.215 1.00 66.28 138 THR A CA 1
ATOM 802 C C . THR A 1 111 ? 23.485 48.334 -5.150 1.00 70.67 138 THR A C 1
ATOM 803 O O . THR A 1 111 ? 23.461 48.175 -6.371 1.00 71.73 138 THR A O 1
ATOM 807 N N . LEU A 1 112 ? 23.438 49.538 -4.553 1.00 65.90 139 LEU A N 1
ATOM 808 C CA . LEU A 1 112 ? 23.355 50.804 -5.269 1.00 65.95 139 LEU A CA 1
ATOM 809 C C . LEU A 1 112 ? 24.746 51.361 -5.575 1.00 69.75 139 LEU A C 1
ATOM 810 O O . LEU A 1 112 ? 24.961 51.844 -6.685 1.00 70.95 139 LEU A O 1
ATOM 815 N N . THR A 1 113 ? 25.687 51.282 -4.604 1.00 64.75 140 THR A N 1
ATOM 816 C CA . THR A 1 113 ? 27.011 51.902 -4.712 1.00 65.16 140 THR A CA 1
ATOM 817 C C . THR A 1 113 ? 28.154 50.988 -5.180 1.00 72.37 140 THR A C 1
ATOM 818 O O . THR A 1 113 ? 29.115 51.498 -5.758 1.00 72.76 140 THR A O 1
ATOM 822 N N . HIS A 1 114 ? 28.102 49.687 -4.911 1.00 71.01 141 HIS A N 1
ATOM 823 C CA . HIS A 1 114 ? 29.210 48.822 -5.338 1.00 72.58 141 HIS A CA 1
ATOM 824 C C . HIS A 1 114 ? 28.753 47.643 -6.206 1.00 75.92 141 HIS A C 1
ATOM 825 O O . HIS A 1 114 ? 29.565 46.764 -6.486 1.00 74.65 141 HIS A O 1
ATOM 832 N N . GLY A 1 115 ? 27.494 47.656 -6.648 1.00 72.94 142 GLY A N 1
ATOM 833 C CA . GLY A 1 115 ? 26.920 46.599 -7.474 1.00 74.33 142 GLY A CA 1
ATOM 834 C C . GLY A 1 115 ? 26.782 45.241 -6.802 1.00 78.34 142 GLY A C 1
ATOM 835 O O . GLY A 1 115 ? 26.748 44.226 -7.500 1.00 79.52 142 GLY A O 1
ATOM 836 N N . TYR A 1 116 ? 26.723 45.204 -5.440 1.00 73.24 143 TYR A N 1
ATOM 837 C CA . TYR A 1 116 ? 26.533 44.001 -4.603 1.00 72.43 143 TYR A CA 1
ATOM 838 C C . TYR A 1 116 ? 25.225 43.302 -5.028 1.00 75.34 143 TYR A C 1
ATOM 839 O O . TYR A 1 116 ? 24.197 43.970 -5.171 1.00 74.29 143 TYR A O 1
ATOM 848 N N . LYS A 1 117 ? 25.282 41.985 -5.298 1.00 72.22 144 LYS A N 1
ATOM 849 C CA . LYS A 1 117 ? 24.145 41.224 -5.836 1.00 73.17 144 LYS A CA 1
ATOM 850 C C . LYS A 1 117 ? 23.263 40.554 -4.759 1.00 76.60 144 LYS A C 1
ATOM 851 O O . LYS A 1 117 ? 22.457 39.687 -5.099 1.00 77.82 144 LYS A O 1
ATOM 853 N N . GLY A 1 118 ? 23.372 41.002 -3.507 1.00 70.83 145 GLY A N 1
ATOM 854 C CA . GLY A 1 118 ? 22.601 40.460 -2.393 1.00 69.54 145 GLY A CA 1
ATOM 855 C C . GLY A 1 118 ? 21.242 41.098 -2.155 1.00 73.88 145 GLY A C 1
ATOM 856 O O . GLY A 1 118 ? 21.134 42.321 -1.987 1.00 74.01 145 GLY A O 1
ATOM 857 N N . THR A 1 119 ? 20.193 40.254 -2.068 1.00 69.66 146 THR A N 1
ATOM 858 C CA . THR A 1 119 ? 18.814 40.679 -1.779 1.00 68.63 146 THR A CA 1
ATOM 859 C C . THR A 1 119 ? 18.542 40.636 -0.267 1.00 69.30 146 THR A C 1
ATOM 860 O O . THR A 1 119 ? 19.461 40.376 0.516 1.00 67.64 146 THR A O 1
ATOM 864 N N . VAL A 1 120 ? 17.278 40.895 0.140 1.00 65.17 147 VAL A N 1
ATOM 865 C CA . VAL A 1 120 ? 16.837 40.804 1.531 1.00 63.86 147 VAL A CA 1
ATOM 866 C C . VAL A 1 120 ? 16.876 39.313 1.926 1.00 68.03 147 VAL A C 1
ATOM 867 O O . VAL A 1 120 ? 17.126 38.993 3.091 1.00 66.08 147 VAL A O 1
ATOM 871 N N . GLU A 1 121 ? 16.685 38.405 0.932 1.00 66.39 148 GLU A N 1
ATOM 872 C CA . GLU A 1 121 ? 16.768 36.958 1.108 1.00 66.20 148 GLU A CA 1
ATOM 873 C C . GLU A 1 121 ? 18.154 36.609 1.588 1.00 67.97 148 GLU A C 1
ATOM 874 O O . GLU A 1 121 ? 18.296 35.931 2.614 1.00 68.21 148 GLU A O 1
ATOM 880 N N . THR A 1 122 ? 19.184 37.132 0.868 1.00 61.40 149 THR A N 1
ATOM 881 C CA . THR A 1 122 ? 20.601 36.927 1.190 1.00 59.38 149 THR A CA 1
ATOM 882 C C . THR A 1 122 ? 20.843 37.305 2.635 1.00 60.50 149 THR A C 1
ATOM 883 O O . THR A 1 122 ? 21.270 36.466 3.421 1.00 59.08 149 THR A O 1
ATOM 887 N N . TYR A 1 123 ? 20.474 38.554 2.980 1.00 56.17 150 TYR A N 1
ATOM 888 C CA . TYR A 1 123 ? 20.605 39.189 4.283 1.00 53.63 150 TYR A CA 1
ATOM 889 C C . TYR A 1 123 ? 19.942 38.357 5.407 1.00 57.86 150 TYR A C 1
ATOM 890 O O . TYR A 1 123 ? 20.621 38.019 6.382 1.00 55.95 150 TYR A O 1
ATOM 899 N N . GLU A 1 124 ? 18.642 38.021 5.261 1.00 57.27 151 GLU A N 1
ATOM 900 C CA . GLU A 1 124 ? 17.883 37.266 6.267 1.00 58.30 151 GLU A CA 1
ATOM 901 C C . GLU A 1 124 ? 18.446 35.846 6.458 1.00 62.23 151 GLU A C 1
ATOM 902 O O . GLU A 1 124 ? 18.574 35.405 7.593 1.00 63.03 151 GLU A O 1
ATOM 908 N N . ASN A 1 125 ? 18.820 35.162 5.378 1.00 58.45 152 ASN A N 1
ATOM 909 C CA . ASN A 1 125 ? 19.390 33.821 5.492 1.00 59.09 152 ASN A CA 1
ATOM 910 C C . ASN A 1 125 ? 20.773 33.837 6.148 1.00 59.26 152 ASN A C 1
ATOM 911 O O . ASN A 1 125 ? 21.035 33.016 7.027 1.00 58.24 152 ASN A O 1
ATOM 916 N N . ASP A 1 126 ? 21.630 34.781 5.738 1.00 54.91 153 ASP A N 1
ATOM 917 C CA . ASP A 1 126 ? 22.991 34.940 6.260 1.00 53.99 153 ASP A CA 1
ATOM 918 C C . ASP A 1 126 ? 22.995 35.298 7.753 1.00 56.50 153 ASP A C 1
ATOM 919 O O . ASP A 1 126 ? 23.809 34.737 8.509 1.00 55.71 153 ASP A O 1
ATOM 924 N N . LEU A 1 127 ? 22.073 36.202 8.178 1.00 51.88 154 LEU A N 1
ATOM 925 C CA . LEU A 1 127 ? 21.950 36.628 9.575 1.00 49.90 154 LEU A CA 1
ATOM 926 C C . LEU A 1 127 ? 21.427 35.474 10.442 1.00 53.37 154 LEU A C 1
ATOM 927 O O . LEU A 1 127 ? 21.972 35.233 11.523 1.00 53.29 154 LEU A O 1
ATOM 932 N N . ARG A 1 128 ? 20.448 34.708 9.907 1.00 49.03 155 ARG A N 1
ATOM 933 C CA . ARG A 1 128 ? 19.893 33.537 10.572 1.00 49.18 155 ARG A CA 1
ATOM 934 C C . ARG A 1 128 ? 21.043 32.577 10.872 1.00 55.39 155 ARG A C 1
ATOM 935 O O . ARG A 1 128 ? 21.231 32.165 12.023 1.00 54.70 155 ARG A O 1
ATOM 943 N N . ALA A 1 129 ? 21.856 32.304 9.830 1.00 53.20 156 ALA A N 1
ATOM 944 C CA . ALA A 1 129 ? 23.014 31.422 9.859 1.00 53.08 156 ALA A CA 1
ATOM 945 C C . ALA A 1 129 ? 24.038 31.904 10.881 1.00 56.01 156 ALA A C 1
ATOM 946 O O . ALA A 1 129 ? 24.510 31.077 11.672 1.00 55.78 156 ALA A O 1
ATOM 948 N N . LEU A 1 130 ? 24.340 33.234 10.895 1.00 51.42 157 LEU A N 1
ATOM 949 C CA . LEU A 1 130 ? 25.282 33.857 11.842 1.00 50.43 157 LEU A CA 1
ATOM 950 C C . LEU A 1 130 ? 24.796 33.754 13.302 1.00 55.30 157 LEU A C 1
ATOM 951 O O . LEU A 1 130 ? 25.601 33.508 14.202 1.00 53.94 157 LEU A O 1
ATOM 956 N N . LEU A 1 131 ? 23.482 33.927 13.522 1.00 52.52 158 LEU A N 1
ATOM 957 C CA . LEU A 1 131 ? 22.871 33.849 14.847 1.00 51.00 158 LEU A CA 1
ATOM 958 C C . LEU A 1 131 ? 22.791 32.393 15.325 1.00 54.32 158 LEU A C 1
ATOM 959 O O . LEU A 1 131 ? 23.009 32.141 16.513 1.00 54.00 158 LEU A O 1
ATOM 964 N N . LYS A 1 132 ? 22.508 31.441 14.407 1.00 50.26 159 LYS A N 1
ATOM 965 C CA . LYS A 1 132 ? 22.423 30.017 14.743 1.00 51.45 159 LYS A CA 1
ATOM 966 C C . LYS A 1 132 ? 23.783 29.538 15.237 1.00 57.80 159 LYS A C 1
ATOM 967 O O . LYS A 1 132 ? 23.869 28.925 16.297 1.00 57.74 159 LYS A O 1
ATOM 973 N N . TYR A 1 133 ? 24.840 29.883 14.484 1.00 55.57 160 TYR A N 1
ATOM 974 C CA . TYR A 1 133 ? 26.233 29.563 14.763 1.00 55.86 160 TYR A CA 1
ATOM 975 C C . TYR A 1 133 ? 26.700 30.204 16.074 1.00 58.70 160 TYR A C 1
ATOM 976 O O . TYR A 1 133 ? 27.385 29.549 16.864 1.00 57.86 160 TYR A O 1
ATOM 985 N N . THR A 1 134 ? 26.345 31.483 16.296 1.00 54.82 161 THR A N 1
ATOM 986 C CA . THR A 1 134 ? 26.727 32.202 17.510 1.00 53.40 161 THR A CA 1
ATOM 987 C C . THR A 1 134 ? 26.197 31.473 18.756 1.00 58.40 161 THR A C 1
ATOM 988 O O . THR A 1 134 ? 26.998 31.129 19.632 1.00 58.21 161 THR A O 1
ATOM 992 N N . LYS A 1 135 ? 24.872 31.191 18.798 1.00 54.80 162 LYS A N 1
ATOM 993 C CA . LYS A 1 135 ? 24.231 30.501 19.911 1.00 54.97 162 LYS A CA 1
ATOM 994 C C . LYS A 1 135 ? 24.753 29.065 20.048 1.00 58.48 162 LYS A C 1
ATOM 995 O O . LYS A 1 135 ? 24.835 28.545 21.165 1.00 56.49 162 LYS A O 1
ATOM 1001 N N . GLU A 1 136 ? 25.159 28.457 18.921 1.00 56.31 163 GLU A N 1
ATOM 1002 C CA . GLU A 1 136 ? 25.729 27.110 18.865 1.00 57.32 163 GLU A CA 1
ATOM 1003 C C . GLU A 1 136 ? 27.089 27.085 19.580 1.00 61.44 163 GLU A C 1
ATOM 1004 O O . GLU A 1 136 ? 27.281 26.254 20.458 1.00 62.44 163 GLU A O 1
ATOM 1010 N N . LYS A 1 137 ? 27.997 28.034 19.245 1.00 56.06 164 LYS A N 1
ATOM 1011 C CA . LYS A 1 137 ? 29.356 28.133 19.790 1.00 55.36 164 LYS A CA 1
ATOM 1012 C C . LYS A 1 137 ? 29.420 28.852 21.165 1.00 58.43 164 LYS A C 1
ATOM 1013 O O . LYS A 1 137 ? 30.255 28.486 21.994 1.00 59.73 164 LYS A O 1
ATOM 1019 N N . LEU A 1 138 ? 28.559 29.841 21.415 1.00 51.75 165 LEU A N 1
ATOM 1020 C CA . LEU A 1 138 ? 28.508 30.527 22.710 1.00 50.14 165 LEU A CA 1
ATOM 1021 C C . LEU A 1 138 ? 27.074 30.440 23.241 1.00 56.08 165 LEU A C 1
ATOM 1022 O O . LEU A 1 138 ? 26.315 31.404 23.112 1.00 55.88 165 LEU A O 1
ATOM 1027 N N . PRO A 1 139 ? 26.648 29.268 23.770 1.00 54.22 166 PRO A N 1
ATOM 1028 C CA . PRO A 1 139 ? 25.246 29.111 24.185 1.00 54.11 166 PRO A CA 1
ATOM 1029 C C . PRO A 1 139 ? 24.768 29.995 25.341 1.00 57.65 166 PRO A C 1
ATOM 1030 O O . PRO A 1 139 ? 23.556 30.089 25.532 1.00 57.48 166 PRO A O 1
ATOM 1034 N N . ASN A 1 140 ? 25.672 30.665 26.077 1.00 53.99 167 ASN A N 1
ATOM 1035 C CA . ASN A 1 140 ? 25.270 31.549 27.185 1.00 53.60 167 ASN A CA 1
ATOM 1036 C C . ASN A 1 140 ? 25.332 33.031 26.822 1.00 57.24 167 ASN A C 1
ATOM 1037 O O . ASN A 1 140 ? 25.036 33.885 27.665 1.00 58.01 167 ASN A O 1
ATOM 1042 N N . THR A 1 141 ? 25.719 33.352 25.589 1.00 52.76 168 THR A N 1
ATOM 1043 C CA . THR A 1 141 ? 25.799 34.741 25.169 1.00 51.69 168 THR A CA 1
ATOM 1044 C C . THR A 1 141 ? 24.390 35.327 24.990 1.00 56.01 168 THR A C 1
ATOM 1045 O O . THR A 1 141 ? 23.514 34.717 24.342 1.00 58.34 168 THR A O 1
ATOM 1049 N N . GLN A 1 142 ? 24.203 36.516 25.580 1.00 47.57 169 GLN A N 1
ATOM 1050 C CA . GLN A 1 142 ? 23.013 37.313 25.463 1.00 45.02 169 GLN A CA 1
ATOM 1051 C C . GLN A 1 142 ? 23.216 38.218 24.255 1.00 48.65 169 GLN A C 1
ATOM 1052 O O . GLN A 1 142 ? 24.165 39.010 24.229 1.00 46.09 169 GLN A O 1
ATOM 1058 N N . ILE A 1 143 ? 22.363 38.059 23.224 1.00 47.03 170 ILE A N 1
ATOM 1059 C CA . ILE A 1 143 ? 22.462 38.859 22.006 1.00 45.68 170 ILE A CA 1
ATOM 1060 C C . ILE A 1 143 ? 21.488 40.070 22.056 1.00 49.13 170 ILE A C 1
ATOM 1061 O O . ILE A 1 143 ? 20.328 39.960 22.479 1.00 49.87 170 ILE A O 1
ATOM 1066 N N . VAL A 1 144 ? 22.019 41.225 21.615 1.00 43.20 171 VAL A N 1
ATOM 1067 C CA . VAL A 1 144 ? 21.370 42.509 21.421 1.00 41.34 171 VAL A CA 1
ATOM 1068 C C . VAL A 1 144 ? 21.450 42.737 19.925 1.00 45.64 171 VAL A C 1
ATOM 1069 O O . VAL A 1 144 ? 22.525 43.044 19.413 1.00 43.92 171 VAL A O 1
ATOM 1073 N N . LEU A 1 145 ? 20.338 42.501 19.218 1.00 44.43 172 LEU A N 1
ATOM 1074 C CA . LEU A 1 145 ? 20.243 42.722 17.780 1.00 44.07 172 LEU A CA 1
ATOM 1075 C C . LEU A 1 145 ? 19.616 44.094 17.554 1.00 50.67 172 LEU A C 1
ATOM 1076 O O . LEU A 1 145 ? 18.541 44.368 18.086 1.00 52.09 172 LEU A O 1
ATOM 1081 N N . CYS A 1 146 ? 20.320 44.970 16.820 1.00 47.68 173 CYS A N 1
ATOM 1082 C CA . CYS A 1 146 ? 19.910 46.350 16.547 1.00 48.44 173 CYS A CA 1
ATOM 1083 C C . CYS A 1 146 ? 19.225 46.488 15.185 1.00 52.38 173 CYS A C 1
ATOM 1084 O O . CYS A 1 146 ? 19.611 45.820 14.209 1.00 52.79 173 CYS A O 1
ATOM 1087 N N . GLU A 1 147 ? 18.235 47.388 15.120 1.00 48.02 174 GLU A N 1
ATOM 1088 C CA . GLU A 1 147 ? 17.487 47.661 13.895 1.00 48.49 174 GLU A CA 1
ATOM 1089 C C . GLU A 1 147 ? 18.330 48.516 12.926 1.00 52.18 174 GLU A C 1
ATOM 1090 O O . GLU A 1 147 ? 18.703 49.644 13.294 1.00 50.70 174 GLU A O 1
ATOM 1096 N N . PRO A 1 148 ? 18.592 48.031 11.676 1.00 48.94 175 PRO A N 1
ATOM 1097 C CA . PRO A 1 148 ? 19.265 48.896 10.677 1.00 48.56 175 PRO A CA 1
ATOM 1098 C C . PRO A 1 148 ? 18.331 50.074 10.336 1.00 55.80 175 PRO A C 1
ATOM 1099 O O . PRO A 1 148 ? 17.104 49.902 10.392 1.00 57.63 175 PRO A O 1
ATOM 1103 N N . PHE A 1 149 ? 18.878 51.279 10.075 1.00 52.40 176 PHE A N 1
ATOM 1104 C CA . PHE A 1 149 ? 18.057 52.484 9.909 1.00 53.21 176 PHE A CA 1
ATOM 1105 C C . PHE A 1 149 ? 18.580 53.484 8.879 1.00 58.02 176 PHE A C 1
ATOM 1106 O O . PHE A 1 149 ? 19.738 53.411 8.468 1.00 58.55 176 PHE A O 1
ATOM 1114 N N . THR A 1 150 ? 17.750 54.507 8.578 1.00 54.54 177 THR A N 1
ATOM 1115 C CA . THR A 1 150 ? 18.057 55.645 7.701 1.00 54.07 177 THR A CA 1
ATOM 1116 C C . THR A 1 150 ? 17.248 56.887 8.080 1.00 58.69 177 THR A C 1
ATOM 1117 O O . THR A 1 150 ? 16.095 56.782 8.520 1.00 59.18 177 THR A O 1
ATOM 1121 N N . LEU A 1 151 ? 17.836 58.062 7.821 1.00 54.08 178 LEU A N 1
ATOM 1122 C CA . LEU A 1 151 ? 17.211 59.363 7.953 1.00 53.58 178 LEU A CA 1
ATOM 1123 C C . LEU A 1 151 ? 16.977 59.857 6.491 1.00 58.56 178 LEU A C 1
ATOM 1124 O O . LEU A 1 151 ? 17.934 60.099 5.751 1.00 57.53 178 LEU A O 1
ATOM 1129 N N . ARG A 1 152 ? 15.696 59.853 6.053 1.00 56.90 179 ARG A N 1
ATOM 1130 C CA . ARG A 1 152 ? 15.225 60.158 4.700 1.00 59.07 179 ARG A CA 1
ATOM 1131 C C . ARG A 1 152 ? 15.797 61.456 4.102 1.00 68.11 179 ARG A C 1
ATOM 1132 O O . ARG A 1 152 ? 16.064 61.516 2.883 1.00 69.30 179 ARG A O 1
ATOM 1140 N N . ASP A 1 153 ? 15.970 62.496 4.947 1.00 66.02 180 ASP A N 1
ATOM 1141 C CA . ASP A 1 153 ? 16.518 63.768 4.478 1.00 67.44 180 ASP A CA 1
ATOM 1142 C C . ASP A 1 153 ? 18.043 63.853 4.685 1.00 71.76 180 ASP A C 1
ATOM 1143 O O . ASP A 1 153 ? 18.604 64.945 4.806 1.00 72.22 180 ASP A O 1
ATOM 1148 N N . GLY A 1 154 ? 18.705 62.700 4.651 1.00 68.08 181 GLY A N 1
ATOM 1149 C CA . GLY A 1 154 ? 20.159 62.615 4.724 1.00 67.05 181 GLY A CA 1
ATOM 1150 C C . GLY A 1 154 ? 20.719 62.843 3.336 1.00 71.09 181 GLY A C 1
ATOM 1151 O O . GLY A 1 154 ? 19.982 62.722 2.346 1.00 72.17 181 GLY A O 1
ATOM 1152 N N . ALA A 1 155 ? 22.017 63.172 3.250 1.00 66.24 182 ALA A N 1
ATOM 1153 C CA . ALA A 1 155 ? 22.707 63.451 1.988 1.00 66.89 182 ALA A CA 1
ATOM 1154 C C . ALA A 1 155 ? 22.776 62.250 1.029 1.00 70.40 182 ALA A C 1
ATOM 1155 O O . ALA A 1 155 ? 22.648 62.452 -0.176 1.00 71.37 182 ALA A O 1
ATOM 1157 N N . ALA A 1 156 ? 22.982 61.024 1.551 1.00 65.58 183 ALA A N 1
ATOM 1158 C CA . ALA A 1 156 ? 23.174 59.792 0.773 1.00 65.34 183 ALA A CA 1
ATOM 1159 C C . ALA A 1 156 ? 21.889 59.057 0.374 1.00 68.13 183 ALA A C 1
ATOM 1160 O O . ALA A 1 156 ? 21.955 58.119 -0.438 1.00 68.31 183 ALA A O 1
ATOM 1162 N N . ILE A 1 157 ? 20.733 59.459 0.926 1.00 63.24 184 ILE A N 1
ATOM 1163 C CA . ILE A 1 157 ? 19.484 58.758 0.645 1.00 62.69 184 ILE A CA 1
ATOM 1164 C C . ILE A 1 157 ? 18.660 59.455 -0.454 1.00 68.32 184 ILE A C 1
ATOM 1165 O O . ILE A 1 157 ? 18.399 60.668 -0.402 1.00 70.40 184 ILE A O 1
ATOM 1170 N N . GLU A 1 158 ? 18.277 58.643 -1.454 1.00 63.25 185 GLU A N 1
ATOM 1171 C CA . GLU A 1 158 ? 17.395 58.952 -2.574 1.00 63.42 185 GLU A CA 1
ATOM 1172 C C . GLU A 1 158 ? 16.155 58.115 -2.325 1.00 68.41 185 GLU A C 1
ATOM 1173 O O . GLU A 1 158 ? 16.212 56.892 -2.472 1.00 69.07 185 GLU A O 1
ATOM 1179 N N . ASP A 1 159 ? 15.067 58.745 -1.839 1.00 65.11 186 ASP A N 1
ATOM 1180 C CA . ASP A 1 159 ? 13.824 58.074 -1.428 1.00 65.06 186 ASP A CA 1
ATOM 1181 C C . ASP A 1 159 ? 13.306 57.031 -2.464 1.00 69.08 186 ASP A C 1
ATOM 1182 O O . ASP A 1 159 ? 12.955 55.913 -2.069 1.00 68.33 186 ASP A O 1
ATOM 1187 N N . SER A 1 160 ? 13.350 57.361 -3.772 1.00 65.30 187 SER A N 1
ATOM 1188 C CA . SER A 1 160 ? 12.948 56.462 -4.856 1.00 65.01 187 SER A CA 1
ATOM 1189 C C . SER A 1 160 ? 13.827 55.189 -4.926 1.00 68.19 187 SER A C 1
ATOM 1190 O O . SER A 1 160 ? 13.337 54.123 -5.306 1.00 69.70 187 SER A O 1
ATOM 1193 N N . LYS A 1 161 ? 15.114 55.306 -4.564 1.00 62.01 188 LYS A N 1
ATOM 1194 C CA . LYS A 1 161 ? 16.092 54.213 -4.628 1.00 60.47 188 LYS A CA 1
ATOM 1195 C C . LYS A 1 161 ? 16.203 53.424 -3.314 1.00 62.44 188 LYS A C 1
ATOM 1196 O O . LYS A 1 161 ? 16.978 52.467 -3.264 1.00 60.97 188 LYS A O 1
ATOM 1202 N N . TRP A 1 162 ? 15.420 53.785 -2.269 1.00 59.64 189 TRP A N 1
ATOM 1203 C CA . TRP A 1 162 ? 15.523 53.119 -0.965 1.00 58.79 189 TRP A CA 1
ATOM 1204 C C . TRP A 1 162 ? 14.239 52.508 -0.433 1.00 65.12 189 TRP A C 1
ATOM 1205 O O . TRP A 1 162 ? 14.278 51.403 0.110 1.00 64.20 189 TRP A O 1
ATOM 1216 N N . TYR A 1 163 ? 13.127 53.242 -0.508 1.00 64.33 190 TYR A N 1
ATOM 1217 C CA . TYR A 1 163 ? 11.866 52.819 0.094 1.00 64.86 190 TYR A CA 1
ATOM 1218 C C . TYR A 1 163 ? 10.843 52.401 -0.965 1.00 70.13 190 TYR A C 1
ATOM 1219 O O . TYR A 1 163 ? 10.814 52.996 -2.050 1.00 70.72 190 TYR A O 1
ATOM 1228 N N . PRO A 1 164 ? 10.033 51.339 -0.702 1.00 66.16 191 PRO A N 1
ATOM 1229 C CA . PRO A 1 164 ? 9.918 50.551 0.548 1.00 64.14 191 PRO A CA 1
ATOM 1230 C C . PRO A 1 164 ? 10.891 49.378 0.702 1.00 63.31 191 PRO A C 1
ATOM 1231 O O . PRO A 1 164 ? 10.843 48.689 1.722 1.00 61.76 191 PRO A O 1
ATOM 1243 N N . PHE A 1 166 ? 14.055 48.882 1.501 1.00 54.31 193 PHE A N 1
ATOM 1244 C CA . PHE A 1 166 ? 14.862 48.798 2.710 1.00 53.15 193 PHE A CA 1
ATOM 1245 C C . PHE A 1 166 ? 14.038 48.399 3.951 1.00 59.27 193 PHE A C 1
ATOM 1246 O O . PHE A 1 166 ? 14.585 47.723 4.831 1.00 57.67 193 PHE A O 1
ATOM 1254 N N . ASP A 1 167 ? 12.726 48.746 3.999 1.00 58.32 194 ASP A N 1
ATOM 1255 C CA . ASP A 1 167 ? 11.838 48.401 5.122 1.00 58.77 194 ASP A CA 1
ATOM 1256 C C . ASP A 1 167 ? 11.792 46.878 5.367 1.00 64.88 194 ASP A C 1
ATOM 1257 O O . ASP A 1 167 ? 11.573 46.449 6.500 1.00 64.73 194 ASP A O 1
ATOM 1262 N N . GLU A 1 168 ? 12.057 46.077 4.310 1.00 62.24 195 GLU A N 1
ATOM 1263 C CA . GLU A 1 168 ? 12.094 44.612 4.341 1.00 61.55 195 GLU A CA 1
ATOM 1264 C C . GLU A 1 168 ? 13.285 44.117 5.141 1.00 62.25 195 GLU A C 1
ATOM 1265 O O . GLU A 1 168 ? 13.200 43.058 5.769 1.00 61.49 195 GLU A O 1
ATOM 1271 N N . PHE A 1 169 ? 14.380 44.906 5.141 1.00 57.08 196 PHE A N 1
ATOM 1272 C CA . PHE A 1 169 ? 15.608 44.640 5.888 1.00 55.40 196 PHE A CA 1
ATOM 1273 C C . PHE A 1 169 ? 15.360 44.845 7.382 1.00 59.36 196 PHE A C 1
ATOM 1274 O O . PHE A 1 169 ? 15.811 44.039 8.193 1.00 58.56 196 PHE A O 1
ATOM 1282 N N . ARG A 1 170 ? 14.590 45.884 7.740 1.00 57.39 197 ARG A N 1
ATOM 1283 C CA . ARG A 1 170 ? 14.214 46.172 9.131 1.00 56.78 197 ARG A CA 1
ATOM 1284 C C . ARG A 1 170 ? 13.248 45.077 9.657 1.00 63.03 197 ARG A C 1
ATOM 1285 O O . ARG A 1 170 ? 13.351 44.675 10.824 1.00 62.55 197 ARG A O 1
ATOM 1293 N N . LYS A 1 171 ? 12.335 44.579 8.768 1.00 60.56 198 LYS A N 1
ATOM 1294 C CA . LYS A 1 171 ? 11.376 43.499 9.042 1.00 60.73 198 LYS A CA 1
ATOM 1295 C C . LYS A 1 171 ? 12.118 42.224 9.412 1.00 63.45 198 LYS A C 1
ATOM 1296 O O . LYS A 1 171 ? 11.700 41.518 10.332 1.00 63.82 198 LYS A O 1
ATOM 1302 N N . SER A 1 172 ? 13.208 41.929 8.667 1.00 57.99 199 SER A N 1
ATOM 1303 C CA . SER A 1 172 ? 14.023 40.740 8.830 1.00 57.34 199 SER A CA 1
ATOM 1304 C C . SER A 1 172 ? 14.782 40.794 10.137 1.00 59.50 199 SER A C 1
ATOM 1305 O O . SER A 1 172 ? 14.743 39.821 10.903 1.00 60.85 199 SER A O 1
ATOM 1308 N N . ALA A 1 173 ? 15.422 41.931 10.427 1.00 52.61 200 ALA A N 1
ATOM 1309 C CA . ALA A 1 173 ? 16.163 42.093 11.680 1.00 50.56 200 ALA A CA 1
ATOM 1310 C C . ALA A 1 173 ? 15.240 41.814 12.871 1.00 53.72 200 ALA A C 1
ATOM 1311 O O . ALA A 1 173 ? 15.624 41.040 13.757 1.00 52.75 200 ALA A O 1
ATOM 1313 N N . ARG A 1 174 ? 13.984 42.349 12.828 1.00 48.47 201 ARG A N 1
ATOM 1314 C CA . ARG A 1 174 ? 13.006 42.139 13.891 1.00 47.75 201 ARG A CA 1
ATOM 1315 C C . ARG A 1 174 ? 12.576 40.678 13.968 1.00 52.30 201 ARG A C 1
ATOM 1316 O O . ARG A 1 174 ? 12.545 40.128 15.073 1.00 52.40 201 ARG A O 1
ATOM 1324 N N . LYS A 1 175 ? 12.244 40.058 12.809 1.00 48.86 202 LYS A N 1
ATOM 1325 C CA . LYS A 1 175 ? 11.790 38.659 12.691 1.00 49.70 202 LYS A CA 1
ATOM 1326 C C . LYS A 1 175 ? 12.809 37.701 13.329 1.00 55.20 202 LYS A C 1
ATOM 1327 O O . LYS A 1 175 ? 12.421 36.748 14.019 1.00 55.16 202 LYS A O 1
ATOM 1333 N N . LEU A 1 176 ? 14.106 37.999 13.123 1.00 50.77 203 LEU A N 1
ATOM 1334 C CA . LEU A 1 176 ? 15.181 37.177 13.620 1.00 50.58 203 LEU A CA 1
ATOM 1335 C C . LEU A 1 176 ? 15.402 37.395 15.103 1.00 55.85 203 LEU A C 1
ATOM 1336 O O . LEU A 1 176 ? 15.719 36.431 15.806 1.00 55.38 203 LEU A O 1
ATOM 1341 N N . SER A 1 177 ? 15.184 38.631 15.601 1.00 53.97 204 SER A N 1
ATOM 1342 C CA . SER A 1 177 ? 15.293 38.906 17.043 1.00 53.58 204 SER A CA 1
ATOM 1343 C C . SER A 1 177 ? 14.232 38.070 17.787 1.00 60.69 204 SER A C 1
ATOM 1344 O O . SER A 1 177 ? 14.498 37.583 18.882 1.00 60.78 204 SER A O 1
ATOM 1347 N N . GLU A 1 178 ? 13.061 37.864 17.147 1.00 58.65 205 GLU A N 1
ATOM 1348 C CA . GLU A 1 178 ? 11.960 37.072 17.688 1.00 61.08 205 GLU A CA 1
ATOM 1349 C C . GLU A 1 178 ? 12.338 35.583 17.674 1.00 67.57 205 GLU A C 1
ATOM 1350 O O . GLU A 1 178 ? 12.219 34.921 18.712 1.00 69.68 205 GLU A O 1
ATOM 1356 N N . GLU A 1 179 ? 12.826 35.074 16.510 1.00 62.11 206 GLU A N 1
ATOM 1357 C CA . GLU A 1 179 ? 13.235 33.679 16.283 1.00 60.95 206 GLU A CA 1
ATOM 1358 C C . GLU A 1 179 ? 14.239 33.191 17.306 1.00 63.36 206 GLU A C 1
ATOM 1359 O O . GLU A 1 179 ? 14.085 32.085 17.830 1.00 64.96 206 GLU A O 1
ATOM 1365 N N . PHE A 1 180 ? 15.285 33.986 17.560 1.00 57.32 207 PHE A N 1
ATOM 1366 C CA . PHE A 1 180 ? 16.359 33.631 18.481 1.00 55.86 207 PHE A CA 1
ATOM 1367 C C . PHE A 1 180 ? 16.092 34.194 19.885 1.00 59.65 207 PHE A C 1
ATOM 1368 O O . PHE A 1 180 ? 16.889 33.959 20.790 1.00 59.47 207 PHE A O 1
ATOM 1376 N N . ASN A 1 181 ? 14.959 34.911 20.068 1.00 56.52 208 ASN A N 1
ATOM 1377 C CA . ASN A 1 181 ? 14.503 35.538 21.320 1.00 56.26 208 ASN A CA 1
ATOM 1378 C C . ASN A 1 181 ? 15.600 36.446 21.945 1.00 56.89 208 ASN A C 1
ATOM 1379 O O . ASN A 1 181 ? 15.962 36.308 23.119 1.00 55.62 208 ASN A O 1
ATOM 1384 N N . THR A 1 182 ? 16.118 37.368 21.128 1.00 51.86 209 THR A N 1
ATOM 1385 C CA . THR A 1 182 ? 17.146 38.330 21.527 1.00 50.84 209 THR A CA 1
ATOM 1386 C C . THR A 1 182 ? 16.509 39.665 21.942 1.00 52.27 209 THR A C 1
ATOM 1387 O O . THR A 1 182 ? 15.290 39.841 21.830 1.00 51.92 209 THR A O 1
ATOM 1391 N N . ILE A 1 183 ? 17.350 40.610 22.385 1.00 46.15 210 ILE A N 1
ATOM 1392 C CA . ILE A 1 183 ? 16.899 41.974 22.671 1.00 45.59 210 ILE A CA 1
ATOM 1393 C C . ILE A 1 183 ? 16.937 42.705 21.312 1.00 49.94 210 ILE A C 1
ATOM 1394 O O . ILE A 1 183 ? 17.826 42.429 20.484 1.00 48.44 210 ILE A O 1
ATOM 1399 N N . PHE A 1 184 ? 15.948 43.584 21.071 1.00 45.99 211 PHE A N 1
ATOM 1400 C CA . PHE A 1 184 ? 15.870 44.313 19.823 1.00 45.05 211 PHE A CA 1
ATOM 1401 C C . PHE A 1 184 ? 15.873 45.847 20.073 1.00 49.73 211 PHE A C 1
ATOM 1402 O O . PHE A 1 184 ? 15.013 46.375 20.790 1.00 50.48 211 PHE A O 1
ATOM 1410 N N . VAL A 1 185 ? 16.871 46.553 19.515 1.00 44.85 212 VAL A N 1
ATOM 1411 C CA . VAL A 1 185 ? 16.944 48.012 19.673 1.00 43.87 212 VAL A CA 1
ATOM 1412 C C . VAL A 1 185 ? 16.282 48.630 18.414 1.00 47.84 212 VAL A C 1
ATOM 1413 O O . VAL A 1 185 ? 16.797 48.449 17.305 1.00 46.02 212 VAL A O 1
ATOM 1417 N N . PRO A 1 186 ? 15.094 49.278 18.553 1.00 46.77 213 PRO A N 1
ATOM 1418 C CA . PRO A 1 186 ? 14.392 49.799 17.363 1.00 47.34 213 PRO A CA 1
ATOM 1419 C C . PRO A 1 186 ? 14.826 51.217 16.989 1.00 51.09 213 PRO A C 1
ATOM 1420 O O . PRO A 1 186 ? 14.058 52.182 17.145 1.00 52.32 213 PRO A O 1
ATOM 1424 N N . PHE A 1 187 ? 16.056 51.331 16.471 1.00 45.99 214 PHE A N 1
ATOM 1425 C CA . PHE A 1 187 ? 16.678 52.601 16.107 1.00 45.74 214 PHE A CA 1
ATOM 1426 C C . PHE A 1 187 ? 15.828 53.458 15.168 1.00 51.89 214 PHE A C 1
ATOM 1427 O O . PHE A 1 187 ? 15.765 54.663 15.384 1.00 54.25 214 PHE A O 1
ATOM 1435 N N . GLN A 1 188 ? 15.136 52.857 14.181 1.00 47.68 215 GLN A N 1
ATOM 1436 C CA . GLN A 1 188 ? 14.301 53.595 13.234 1.00 47.56 215 GLN A CA 1
ATOM 1437 C C . GLN A 1 188 ? 13.217 54.416 13.953 1.00 53.08 215 GLN A C 1
ATOM 1438 O O . GLN A 1 188 ? 13.109 55.612 13.680 1.00 53.19 215 GLN A O 1
ATOM 1444 N N . SER A 1 189 ? 12.480 53.806 14.908 1.00 50.50 216 SER A N 1
ATOM 1445 C CA . SER A 1 189 ? 11.420 54.465 15.691 1.00 50.93 216 SER A CA 1
ATOM 1446 C C . SER A 1 189 ? 11.951 55.700 16.400 1.00 56.03 216 SER A C 1
ATOM 1447 O O . SER A 1 189 ? 11.280 56.746 16.405 1.00 57.04 216 SER A O 1
ATOM 1450 N N . GLY A 1 190 ? 13.166 55.567 16.961 1.00 49.47 217 GLY A N 1
ATOM 1451 C CA . GLY A 1 190 ? 13.847 56.643 17.664 1.00 47.87 217 GLY A CA 1
ATOM 1452 C C . GLY A 1 190 ? 14.195 57.781 16.746 1.00 51.41 217 GLY A C 1
ATOM 1453 O O . GLY A 1 190 ? 13.958 58.943 17.083 1.00 52.95 217 GLY A O 1
ATOM 1454 N N . PHE A 1 191 ? 14.734 57.453 15.565 1.00 46.72 218 PHE A N 1
ATOM 1455 C CA . PHE A 1 191 ? 15.129 58.471 14.594 1.00 46.66 218 PHE A CA 1
ATOM 1456 C C . PHE A 1 191 ? 13.898 59.098 13.929 1.00 49.31 218 PHE A C 1
ATOM 1457 O O . PHE A 1 191 ? 13.880 60.313 13.688 1.00 47.02 218 PHE A O 1
ATOM 1465 N N . ASP A 1 192 ? 12.840 58.290 13.742 1.00 46.36 219 ASP A N 1
ATOM 1466 C CA . ASP A 1 192 ? 11.565 58.749 13.193 1.00 47.20 219 ASP A CA 1
ATOM 1467 C C . ASP A 1 192 ? 10.977 59.841 14.102 1.00 52.08 219 ASP A C 1
ATOM 1468 O O . ASP A 1 192 ? 10.362 60.797 13.619 1.00 52.65 219 ASP A O 1
ATOM 1473 N N . ALA A 1 193 ? 11.231 59.715 15.420 1.00 48.01 220 ALA A N 1
ATOM 1474 C CA . ALA A 1 193 ? 10.783 60.638 16.465 1.00 47.92 220 ALA A CA 1
ATOM 1475 C C . ALA A 1 193 ? 11.685 61.878 16.572 1.00 50.15 220 ALA A C 1
ATOM 1476 O O . ALA A 1 193 ? 11.189 63.005 16.702 1.00 48.02 220 ALA A O 1
ATOM 1478 N N . ALA A 1 194 ? 13.018 61.640 16.563 1.00 46.74 221 ALA A N 1
ATOM 1479 C CA . ALA A 1 194 ? 14.066 62.648 16.690 1.00 46.63 221 ALA A CA 1
ATOM 1480 C C . ALA A 1 194 ? 13.952 63.749 15.604 1.00 52.41 221 ALA A C 1
ATOM 1481 O O . ALA A 1 194 ? 14.016 64.945 15.928 1.00 52.07 221 ALA A O 1
ATOM 1483 N N . VAL A 1 195 ? 13.693 63.343 14.341 1.00 49.32 222 VAL A N 1
ATOM 1484 C CA . VAL A 1 195 ? 13.550 64.260 13.207 1.00 49.92 222 VAL A CA 1
ATOM 1485 C C . VAL A 1 195 ? 12.332 65.204 13.368 1.00 55.54 222 VAL A C 1
ATOM 1486 O O . VAL A 1 195 ? 12.280 66.238 12.691 1.00 55.89 222 VAL A O 1
ATOM 1490 N N . LYS A 1 196 ? 11.385 64.875 14.281 1.00 52.35 223 LYS A N 1
ATOM 1491 C CA . LYS A 1 196 ? 10.223 65.743 14.556 1.00 52.69 223 LYS A CA 1
ATOM 1492 C C . LYS A 1 196 ? 10.645 66.891 15.500 1.00 56.52 223 LYS A C 1
ATOM 1493 O O . LYS A 1 196 ? 9.929 67.887 15.590 1.00 58.04 223 LYS A O 1
ATOM 1499 N N . LEU A 1 197 ? 11.821 66.762 16.158 1.00 51.34 224 LEU A N 1
ATOM 1500 C CA . LEU A 1 197 ? 12.393 67.749 17.088 1.00 51.79 224 LEU A CA 1
ATOM 1501 C C . LEU A 1 197 ? 13.433 68.654 16.445 1.00 56.02 224 LEU A C 1
ATOM 1502 O O . LEU A 1 197 ? 13.575 69.787 16.871 1.00 56.35 224 LEU A O 1
ATOM 1507 N N . ALA A 1 198 ? 14.253 68.107 15.526 1.00 52.91 225 ALA A N 1
ATOM 1508 C CA . ALA A 1 198 ? 15.331 68.798 14.789 1.00 52.74 225 ALA A CA 1
ATOM 1509 C C . ALA A 1 198 ? 15.556 68.108 13.419 1.00 54.62 225 ALA A C 1
ATOM 1510 O O . ALA A 1 198 ? 15.344 66.896 13.327 1.00 52.56 225 ALA A O 1
ATOM 1512 N N . PRO A 1 199 ? 15.980 68.835 12.350 1.00 51.04 226 PRO A N 1
ATOM 1513 C CA . PRO A 1 199 ? 16.158 68.180 11.032 1.00 50.60 226 PRO A CA 1
ATOM 1514 C C . PRO A 1 199 ? 17.148 67.021 11.024 1.00 54.37 226 PRO A C 1
ATOM 1515 O O . PRO A 1 199 ? 18.095 66.993 11.812 1.00 53.01 226 PRO A O 1
ATOM 1519 N N . ALA A 1 200 ? 16.903 66.055 10.119 1.00 51.63 227 ALA A N 1
ATOM 1520 C CA . ALA A 1 200 ? 17.684 64.831 9.935 1.00 49.76 227 ALA A CA 1
ATOM 1521 C C . ALA A 1 200 ? 19.190 65.068 9.905 1.00 55.22 227 ALA A C 1
ATOM 1522 O O . ALA A 1 200 ? 19.930 64.317 10.541 1.00 55.97 227 ALA A O 1
ATOM 1524 N N . ARG A 1 201 ? 19.649 66.122 9.212 1.00 52.62 228 ARG A N 1
ATOM 1525 C CA . ARG A 1 201 ? 21.079 66.390 9.049 1.00 51.98 228 ARG A CA 1
ATOM 1526 C C . ARG A 1 201 ? 21.770 66.914 10.328 1.00 54.58 228 ARG A C 1
ATOM 1527 O O . ARG A 1 201 ? 23.001 67.010 10.363 1.00 54.00 228 ARG A O 1
ATOM 1535 N N . TYR A 1 202 ? 20.987 67.166 11.385 1.00 50.62 229 TYR A N 1
ATOM 1536 C CA . TYR A 1 202 ? 21.479 67.491 12.717 1.00 49.80 229 TYR A CA 1
ATOM 1537 C C . TYR A 1 202 ? 21.918 66.172 13.373 1.00 53.49 229 TYR A C 1
ATOM 1538 O O . TYR A 1 202 ? 22.969 66.110 14.017 1.00 53.67 229 TYR A O 1
ATOM 1547 N N . TRP A 1 203 ? 21.120 65.115 13.163 1.00 49.44 230 TRP A N 1
ATOM 1548 C CA . TRP A 1 203 ? 21.325 63.790 13.728 1.00 48.90 230 TRP A CA 1
ATOM 1549 C C . TRP A 1 203 ? 22.341 62.990 12.948 1.00 53.61 230 TRP A C 1
ATOM 1550 O O . TRP A 1 203 ? 23.127 62.263 13.551 1.00 53.68 230 TRP A O 1
ATOM 1561 N N . SER A 1 204 ? 22.293 63.090 11.608 1.00 50.92 231 SER A N 1
ATOM 1562 C CA . SER A 1 204 ? 23.153 62.374 10.658 1.00 50.61 231 SER A CA 1
ATOM 1563 C C . SER A 1 204 ? 23.170 63.129 9.363 1.00 56.08 231 SER A C 1
ATOM 1564 O O . SER A 1 204 ? 22.109 63.325 8.769 1.00 56.40 231 SER A O 1
ATOM 1567 N N . ASN A 1 205 ? 24.360 63.529 8.898 1.00 53.44 232 ASN A N 1
ATOM 1568 C CA . ASN A 1 205 ? 24.457 64.317 7.676 1.00 54.49 232 ASN A CA 1
ATOM 1569 C C . ASN A 1 205 ? 24.139 63.499 6.403 1.00 58.53 232 ASN A C 1
ATOM 1570 O O . ASN A 1 205 ? 23.425 64.019 5.546 1.00 58.61 232 ASN A O 1
ATOM 1575 N N . ASP A 1 206 ? 24.622 62.235 6.297 1.00 54.02 233 ASP A N 1
ATOM 1576 C CA . ASP A 1 206 ? 24.370 61.405 5.108 1.00 54.17 233 ASP A CA 1
ATOM 1577 C C . ASP A 1 206 ? 23.082 60.550 5.210 1.00 58.14 233 ASP A C 1
ATOM 1578 O O . ASP A 1 206 ? 22.615 60.027 4.187 1.00 57.20 233 ASP A O 1
ATOM 1583 N N . GLY A 1 207 ? 22.526 60.430 6.420 1.00 54.50 234 GLY A N 1
ATOM 1584 C CA . GLY A 1 207 ? 21.319 59.646 6.678 1.00 54.00 234 GLY A CA 1
ATOM 1585 C C . GLY A 1 207 ? 21.599 58.183 6.979 1.00 55.53 234 GLY A C 1
ATOM 1586 O O . GLY A 1 207 ? 20.676 57.415 7.240 1.00 54.31 234 GLY A O 1
ATOM 1587 N N . VAL A 1 208 ? 22.883 57.790 6.938 1.00 51.07 235 VAL A N 1
ATOM 1588 C CA . VAL A 1 208 ? 23.372 56.431 7.185 1.00 49.49 235 VAL A CA 1
ATOM 1589 C C . VAL A 1 208 ? 24.172 56.413 8.486 1.00 53.00 235 VAL A C 1
ATOM 1590 O O . VAL A 1 208 ? 23.860 55.632 9.383 1.00 52.37 235 VAL A O 1
ATOM 1594 N N . HIS A 1 209 ? 25.232 57.253 8.545 1.00 48.69 236 HIS A N 1
ATOM 1595 C CA . HIS A 1 209 ? 26.162 57.385 9.651 1.00 47.04 236 HIS A CA 1
ATOM 1596 C C . HIS A 1 209 ? 25.707 58.526 10.563 1.00 51.60 236 HIS A C 1
ATOM 1597 O O . HIS A 1 209 ? 25.631 59.682 10.117 1.00 51.64 236 HIS A O 1
ATOM 1604 N N . PRO A 1 210 ? 25.441 58.214 11.855 1.00 48.25 237 PRO A N 1
ATOM 1605 C CA . PRO A 1 210 ? 25.020 59.260 12.796 1.00 48.32 237 PRO A CA 1
ATOM 1606 C C . PRO A 1 210 ? 26.159 60.158 13.271 1.00 53.02 237 PRO A C 1
ATOM 1607 O O . PRO A 1 210 ? 27.286 59.694 13.473 1.00 53.11 237 PRO A O 1
ATOM 1611 N N . ASP A 1 211 ? 25.834 61.442 13.489 1.00 49.40 238 ASP A N 1
ATOM 1612 C CA . ASP A 1 211 ? 26.743 62.442 14.034 1.00 48.78 238 ASP A CA 1
ATOM 1613 C C . ASP A 1 211 ? 26.505 62.487 15.550 1.00 52.23 238 ASP A C 1
ATOM 1614 O O . ASP A 1 211 ? 25.687 61.706 16.043 1.00 50.50 238 ASP A O 1
ATOM 1619 N N . LEU A 1 212 ? 27.243 63.335 16.295 1.00 50.01 239 LEU A N 1
ATOM 1620 C CA . LEU A 1 212 ? 27.199 63.372 17.766 1.00 49.58 239 LEU A CA 1
ATOM 1621 C C . LEU A 1 212 ? 25.768 63.329 18.385 1.00 56.20 239 LEU A C 1
ATOM 1622 O O . LEU A 1 212 ? 25.573 62.492 19.283 1.00 56.28 239 LEU A O 1
ATOM 1627 N N . PRO A 1 213 ? 24.742 64.104 17.917 1.00 52.88 240 PRO A N 1
ATOM 1628 C CA . PRO A 1 213 ? 23.416 63.992 18.547 1.00 51.97 240 PRO A CA 1
ATOM 1629 C C . PRO A 1 213 ? 22.752 62.641 18.307 1.00 54.63 240 PRO A C 1
ATOM 1630 O O . PRO A 1 213 ? 21.996 62.175 19.164 1.00 55.79 240 PRO A O 1
ATOM 1634 N N . GLY A 1 214 ? 23.035 62.029 17.155 1.00 48.96 241 GLY A N 1
ATOM 1635 C CA . GLY A 1 214 ? 22.491 60.723 16.779 1.00 46.93 241 GLY A CA 1
ATOM 1636 C C . GLY A 1 214 ? 23.127 59.568 17.525 1.00 45.57 241 GLY A C 1
ATOM 1637 O O . GLY A 1 214 ? 22.465 58.579 17.816 1.00 44.02 241 GLY A O 1
ATOM 1638 N N . ARG A 1 215 ? 24.419 59.677 17.811 1.00 41.63 242 ARG A N 1
ATOM 1639 C CA . ARG A 1 215 ? 25.219 58.706 18.559 1.00 40.84 242 ARG A CA 1
ATOM 1640 C C . ARG A 1 215 ? 24.691 58.584 19.981 1.00 45.32 242 ARG A C 1
ATOM 1641 O O . ARG A 1 215 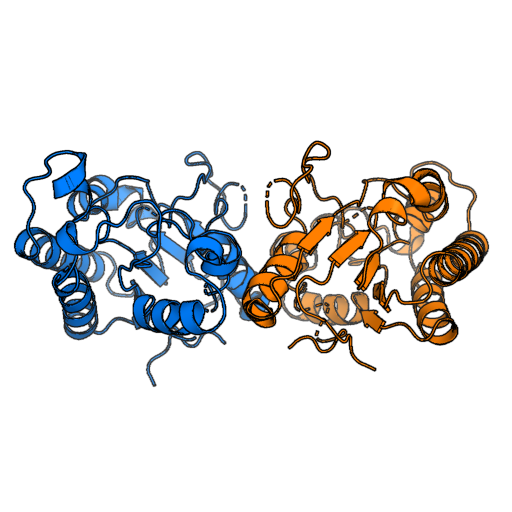? 24.386 57.473 20.424 1.00 44.98 242 ARG A O 1
ATOM 1649 N N . GLN A 1 216 ? 24.531 59.741 20.671 1.00 41.77 243 GLN A N 1
ATOM 1650 C CA . GLN A 1 216 ? 23.998 59.825 22.025 1.00 41.57 243 GLN A CA 1
ATOM 1651 C C . GLN A 1 216 ? 22.591 59.220 22.065 1.00 46.00 243 GLN A C 1
ATOM 1652 O O . GLN A 1 216 ? 22.326 58.413 22.953 1.00 46.37 243 GLN A O 1
ATOM 1658 N N . LEU A 1 217 ? 21.720 59.563 21.074 1.00 41.48 244 LEU A N 1
ATOM 1659 C CA . LEU A 1 217 ? 20.352 59.031 20.942 1.00 41.24 244 LEU A CA 1
ATOM 1660 C C . LEU A 1 217 ? 20.332 57.491 20.874 1.00 44.65 244 LEU A C 1
ATOM 1661 O O . LEU A 1 217 ? 19.529 56.847 21.568 1.00 43.93 244 LEU A O 1
ATOM 1674 N N . ALA A 1 219 ? 22.786 55.395 21.810 1.00 39.98 246 ALA A N 1
ATOM 1675 C CA . ALA A 1 219 ? 23.314 54.916 23.091 1.00 39.43 246 ALA A CA 1
ATOM 1676 C C . ALA A 1 219 ? 22.187 54.801 24.124 1.00 44.14 246 ALA A C 1
ATOM 1677 O O . ALA A 1 219 ? 22.054 53.761 24.770 1.00 44.26 246 ALA A O 1
ATOM 1679 N N . ASN A 1 220 ? 21.343 55.845 24.223 1.00 41.07 247 ASN A N 1
ATOM 1680 C CA . ASN A 1 220 ? 20.213 55.911 25.146 1.00 41.67 247 ASN A CA 1
ATOM 1681 C C . ASN A 1 220 ? 19.175 54.831 24.830 1.00 44.53 247 ASN A C 1
ATOM 1682 O O . ASN A 1 220 ? 18.631 54.218 25.755 1.00 44.55 247 ASN A O 1
ATOM 1695 N N . TRP A 1 222 ? 19.722 51.899 23.240 1.00 39.72 249 TRP A N 1
ATOM 1696 C CA . TRP A 1 222 ? 20.402 50.666 23.569 1.00 39.68 249 TRP A CA 1
ATOM 1697 C C . TRP A 1 222 ? 20.349 50.420 25.074 1.00 44.26 249 TRP A C 1
ATOM 1698 O O . TRP A 1 222 ? 19.988 49.317 25.488 1.00 46.56 249 TRP A O 1
ATOM 1717 N N . GLU A 1 224 ? 18.159 51.595 27.141 1.00 42.63 251 GLU A N 1
ATOM 1718 C CA . GLU A 1 224 ? 16.732 51.413 27.396 1.00 43.32 251 GLU A CA 1
ATOM 1719 C C . GLU A 1 224 ? 16.240 50.031 26.938 1.00 48.65 251 GLU A C 1
ATOM 1720 O O . GLU A 1 224 ? 15.609 49.350 27.736 1.00 51.26 251 GLU A O 1
ATOM 1726 N N . ALA A 1 225 ? 16.501 49.623 25.676 1.00 42.62 252 ALA A N 1
ATOM 1727 C CA . ALA A 1 225 ? 16.041 48.333 25.139 1.00 42.06 252 ALA A CA 1
ATOM 1728 C C . ALA A 1 225 ? 16.560 47.147 25.958 1.00 46.24 252 ALA A C 1
ATOM 1729 O O . ALA A 1 225 ? 15.820 46.191 26.189 1.00 46.18 252 ALA A O 1
ATOM 1731 N N . THR A 1 226 ? 17.828 47.226 26.418 1.00 43.08 253 THR A N 1
ATOM 1732 C CA . THR A 1 226 ? 18.495 46.182 27.206 1.00 41.79 253 THR A CA 1
ATOM 1733 C C . THR A 1 226 ? 18.041 46.193 28.665 1.00 44.36 253 THR A C 1
ATOM 1734 O O . THR A 1 226 ? 18.227 45.199 29.358 1.00 44.83 253 THR A O 1
ATOM 1738 N N . GLY A 1 227 ? 17.455 47.304 29.105 1.00 39.64 254 GLY A N 1
ATOM 1739 C CA . GLY A 1 227 ? 16.985 47.493 30.469 1.00 40.66 254 GLY A CA 1
ATOM 1740 C C . GLY A 1 227 ? 18.098 47.784 31.453 1.00 46.87 254 GLY A C 1
ATOM 1741 O O . GLY A 1 227 ? 17.915 47.608 32.664 1.00 47.58 254 GLY A O 1
ATOM 1742 N N . LEU A 1 228 ? 19.268 48.230 30.949 1.00 44.17 255 LEU A N 1
ATOM 1743 C CA . LEU A 1 228 ? 20.430 48.532 31.787 1.00 44.41 255 LEU A CA 1
ATOM 1744 C C . LEU A 1 228 ? 20.445 50.031 32.266 1.00 51.82 255 LEU A C 1
ATOM 1745 O O . LEU A 1 228 ? 21.527 50.610 32.457 1.00 52.39 255 LEU A O 1
ATOM 1750 N N . LYS A 1 229 ? 19.226 50.604 32.523 1.00 48.90 256 LYS A N 1
ATOM 1751 C CA . LYS A 1 229 ? 18.872 51.954 33.011 1.00 51.42 256 LYS A CA 1
ATOM 1752 C C . LYS A 1 229 ? 18.734 52.935 31.839 1.00 70.21 256 LYS A C 1
ATOM 1753 O O . LYS A 1 229 ? 19.688 53.043 31.050 1.00 72.78 256 LYS A O 1
ATOM 1756 N N . PRO B 1 12 ? 17.230 76.975 41.684 1.00 72.24 39 PRO B N 1
ATOM 1757 C CA . PRO B 1 12 ? 17.808 77.550 40.451 1.00 70.85 39 PRO B CA 1
ATOM 1758 C C . PRO B 1 12 ? 18.084 76.480 39.372 1.00 71.04 39 PRO B C 1
ATOM 1759 O O . PRO B 1 12 ? 18.542 75.374 39.685 1.00 70.16 39 PRO B O 1
ATOM 1763 N N . LYS B 1 13 ? 17.774 76.811 38.103 1.00 63.14 40 LYS B N 1
ATOM 1764 C CA . LYS B 1 13 ? 17.991 75.961 36.924 1.00 59.32 40 LYS B CA 1
ATOM 1765 C C . LYS B 1 13 ? 18.470 76.829 35.771 1.00 60.22 40 LYS B C 1
ATOM 1766 O O . LYS B 1 13 ? 18.222 78.045 35.767 1.00 61.30 40 LYS B O 1
ATOM 1768 N N . ILE B 1 14 ? 19.131 76.211 34.791 1.00 52.78 41 ILE B N 1
ATOM 1769 C CA . ILE B 1 14 ? 19.615 76.902 33.600 1.00 51.27 41 ILE B CA 1
ATOM 1770 C C . ILE B 1 14 ? 18.462 77.027 32.604 1.00 54.98 41 ILE B C 1
ATOM 1771 O O . ILE B 1 14 ? 17.757 76.052 32.363 1.00 55.29 41 ILE B O 1
ATOM 1776 N N . ASN B 1 15 ? 18.279 78.209 32.019 1.00 51.20 42 ASN B N 1
ATOM 1777 C CA . ASN B 1 15 ? 17.233 78.422 31.008 1.00 51.57 42 ASN B CA 1
ATOM 1778 C C . ASN B 1 15 ? 17.898 78.614 29.627 1.00 53.00 42 ASN B C 1
ATOM 1779 O O . ASN B 1 15 ? 18.779 79.451 29.483 1.00 51.50 42 ASN B O 1
ATOM 1784 N N . LEU B 1 16 ? 17.542 77.782 28.644 1.00 49.28 43 LEU B N 1
ATOM 1785 C CA . LEU B 1 16 ? 18.151 77.840 27.311 1.00 47.77 43 LEU B CA 1
ATOM 1786 C C . LEU B 1 16 ? 17.174 78.344 26.291 1.00 52.73 43 LEU B C 1
ATOM 1787 O O . LEU B 1 16 ? 15.999 77.993 26.342 1.00 54.28 43 LEU B O 1
ATOM 1792 N N . LYS B 1 17 ? 17.669 79.088 25.312 1.00 48.75 44 LYS B N 1
ATOM 1793 C CA . LYS B 1 17 ? 16.869 79.597 24.197 1.00 48.90 44 LYS B CA 1
ATOM 1794 C C . LYS B 1 17 ? 17.278 78.879 22.901 1.00 53.94 44 LYS B C 1
ATOM 1795 O O . LYS B 1 17 ? 18.257 78.125 22.902 1.00 51.36 44 LYS B O 1
ATOM 1801 N N . LYS B 1 18 ? 16.565 79.140 21.790 1.00 53.30 45 LYS B N 1
ATOM 1802 C CA . LYS B 1 18 ? 16.951 78.580 20.500 1.00 53.84 45 LYS B CA 1
ATOM 1803 C C . LYS B 1 18 ? 18.307 79.179 20.116 1.00 60.26 45 LYS B C 1
ATOM 1804 O O . LYS B 1 18 ? 18.574 80.347 20.426 1.00 62.25 45 LYS B O 1
ATOM 1810 N N . ASP B 1 19 ? 19.178 78.366 19.517 1.00 55.97 46 ASP B N 1
ATOM 1811 C CA . ASP B 1 19 ? 20.519 78.740 19.056 1.00 55.92 46 ASP B CA 1
ATOM 1812 C C . ASP B 1 19 ? 21.382 79.343 20.202 1.00 60.95 46 ASP B C 1
ATOM 1813 O O . ASP B 1 19 ? 22.243 80.183 19.942 1.00 62.36 46 ASP B O 1
ATOM 1818 N N . CYS B 1 20 ? 21.177 78.872 21.452 1.00 55.63 47 CYS B N 1
ATOM 1819 C CA . CYS B 1 20 ? 21.927 79.322 22.632 1.00 54.29 47 CYS B CA 1
ATOM 1820 C C . CYS B 1 20 ? 23.391 78.895 22.550 1.00 53.40 47 CYS B C 1
ATOM 1821 O O . CYS B 1 20 ? 23.685 77.806 22.078 1.00 54.05 47 CYS B O 1
ATOM 1824 N N . VAL B 1 21 ? 24.307 79.737 23.036 1.00 46.81 48 VAL B N 1
ATOM 1825 C CA . VAL B 1 21 ? 25.748 79.428 23.019 1.00 43.38 48 VAL B CA 1
ATOM 1826 C C . VAL B 1 21 ? 26.165 78.889 24.409 1.00 42.22 48 VAL B C 1
ATOM 1827 O O . VAL B 1 21 ? 25.916 79.533 25.432 1.00 39.94 48 VAL B O 1
ATOM 1831 N N . ILE B 1 22 ? 26.756 77.692 24.437 1.00 39.07 49 ILE B N 1
ATOM 1832 C CA . ILE B 1 22 ? 27.252 77.078 25.681 1.00 39.21 49 ILE B CA 1
ATOM 1833 C C . ILE B 1 22 ? 28.775 76.970 25.560 1.00 46.39 49 ILE B C 1
ATOM 1834 O O . ILE B 1 22 ? 29.286 76.457 24.559 1.00 46.35 49 ILE B O 1
ATOM 1839 N N . LEU B 1 23 ? 29.495 77.496 26.568 1.00 44.26 50 LEU B N 1
ATOM 1840 C CA . LEU B 1 23 ? 30.947 77.485 26.573 1.00 44.13 50 LEU B CA 1
ATOM 1841 C C . LEU B 1 23 ? 31.504 76.853 27.847 1.00 49.50 50 LEU B C 1
ATOM 1842 O O . LEU B 1 23 ? 31.193 77.279 28.966 1.00 50.28 50 LEU B O 1
ATOM 1847 N N . PHE B 1 24 ? 32.369 75.864 27.645 1.00 45.51 51 PHE B N 1
ATOM 1848 C CA . PHE B 1 24 ? 33.082 75.155 28.693 1.00 45.34 51 PHE B CA 1
ATOM 1849 C C . PHE B 1 24 ? 34.472 75.737 28.794 1.00 49.60 51 PHE B C 1
ATOM 1850 O O . PHE B 1 24 ? 35.185 75.870 27.786 1.00 48.80 51 PHE B O 1
ATOM 1858 N N . GLN B 1 25 ? 34.830 76.128 30.014 1.00 45.73 52 GLN B N 1
ATOM 1859 C CA . GLN B 1 25 ? 36.103 76.738 30.310 1.00 45.01 52 GLN B CA 1
ATOM 1860 C C . GLN B 1 25 ? 36.742 76.031 31.541 1.00 50.94 52 GLN B C 1
ATOM 1861 O O . GLN B 1 25 ? 36.017 75.552 32.437 1.00 50.48 52 GLN B O 1
ATOM 1867 N N . GLY B 1 26 ? 38.083 75.924 31.520 1.00 47.15 53 GLY B N 1
ATOM 1868 C CA . GLY B 1 26 ? 38.855 75.268 32.573 1.00 46.94 53 GLY B CA 1
ATOM 1869 C C . GLY B 1 26 ? 40.297 74.899 32.244 1.00 50.65 53 GLY B C 1
ATOM 1870 O O . GLY B 1 26 ? 40.991 75.622 31.524 1.00 51.44 53 GLY B O 1
ATOM 1871 N N . ASP B 1 27 ? 40.770 73.782 32.798 1.00 45.63 54 ASP B N 1
ATOM 1872 C CA . ASP B 1 27 ? 42.145 73.334 32.627 1.00 45.57 54 ASP B CA 1
ATOM 1873 C C . ASP B 1 27 ? 42.253 71.964 31.909 1.00 49.13 54 ASP B C 1
ATOM 1874 O O . ASP B 1 27 ? 41.516 71.697 30.976 1.00 47.22 54 ASP B O 1
ATOM 1889 N N . ILE B 1 29 ? 41.380 68.989 32.715 1.00 44.38 56 ILE B N 1
ATOM 1890 C CA . ILE B 1 29 ? 40.112 68.253 32.840 1.00 42.12 56 ILE B CA 1
ATOM 1891 C C . ILE B 1 29 ? 39.053 68.718 31.793 1.00 47.33 56 ILE B C 1
ATOM 1892 O O . ILE B 1 29 ? 38.276 67.877 31.292 1.00 47.81 56 ILE B O 1
ATOM 1897 N N . THR B 1 30 ? 39.044 70.023 31.455 1.00 43.40 57 THR B N 1
ATOM 1898 C CA . THR B 1 30 ? 38.098 70.619 30.504 1.00 43.17 57 THR B CA 1
ATOM 1899 C C . THR B 1 30 ? 38.651 70.519 29.051 1.00 50.12 57 THR B C 1
ATOM 1900 O O . THR B 1 30 ? 37.893 70.146 28.158 1.00 51.42 57 THR B O 1
ATOM 1904 N N . ASP B 1 31 ? 39.958 70.803 28.832 1.00 47.58 58 ASP B N 1
ATOM 1905 C CA . ASP B 1 31 ? 40.670 70.713 27.543 1.00 47.24 58 ASP B CA 1
ATOM 1906 C C . ASP B 1 31 ? 40.576 69.287 26.991 1.00 51.71 58 ASP B C 1
ATOM 1907 O O . ASP B 1 31 ? 39.967 69.067 25.936 1.00 51.49 58 ASP B O 1
ATOM 1912 N N . CYS B 1 32 ? 41.164 68.330 27.747 1.00 48.24 59 CYS B N 1
ATOM 1913 C CA . CYS B 1 32 ? 41.301 66.890 27.487 1.00 48.95 59 CYS B CA 1
ATOM 1914 C C . CYS B 1 32 ? 41.551 66.545 25.968 1.00 54.27 59 CYS B C 1
ATOM 1915 O O . CYS B 1 32 ? 40.871 65.698 25.376 1.00 54.18 59 CYS B O 1
ATOM 1918 N N . GLY B 1 33 ? 42.573 67.186 25.392 1.00 52.17 60 GLY B N 1
ATOM 1919 C CA . GLY B 1 33 ? 43.027 66.981 24.017 1.00 52.19 60 GLY B CA 1
ATOM 1920 C C . GLY B 1 33 ? 42.125 67.455 22.894 1.00 54.73 60 GLY B C 1
ATOM 1921 O O . GLY B 1 33 ? 42.126 66.859 21.813 1.00 55.47 60 GLY B O 1
ATOM 1922 N N . ARG B 1 34 ? 41.331 68.511 23.135 1.00 48.56 61 ARG B N 1
ATOM 1923 C CA . ARG B 1 34 ? 40.497 69.101 22.095 1.00 47.14 61 ARG B CA 1
ATOM 1924 C C . ARG B 1 34 ? 41.392 69.787 21.044 1.00 51.04 61 ARG B C 1
ATOM 1925 O O . ARG B 1 34 ? 42.495 70.262 21.378 1.00 50.47 61 ARG B O 1
ATOM 1933 N N . ASP B 1 35 ? 40.936 69.814 19.781 1.00 47.88 62 ASP B N 1
ATOM 1934 C CA . ASP B 1 35 ? 41.676 70.501 18.724 1.00 48.88 62 ASP B CA 1
ATOM 1935 C C . ASP B 1 35 ? 41.493 72.007 18.939 1.00 52.91 62 ASP B C 1
ATOM 1936 O O . ASP B 1 35 ? 40.368 72.532 18.951 1.00 52.67 62 ASP B O 1
ATOM 1941 N N . ARG B 1 36 ? 42.611 72.670 19.213 1.00 49.64 63 ARG B N 1
ATOM 1942 C CA . ARG B 1 36 ? 42.656 74.092 19.494 1.00 49.12 63 ARG B CA 1
ATOM 1943 C C . ARG B 1 36 ? 42.482 74.905 18.201 1.00 56.36 63 ARG B C 1
ATOM 1944 O O . ARG B 1 36 ? 42.152 76.088 18.264 1.00 56.25 63 ARG B O 1
ATOM 1952 N N . ASN B 1 37 ? 42.597 74.241 17.039 1.00 55.50 64 ASN B N 1
ATOM 1953 C CA . ASN B 1 37 ? 42.393 74.858 15.729 1.00 56.75 64 ASN B CA 1
ATOM 1954 C C . ASN B 1 37 ? 40.920 74.747 15.235 1.00 61.76 64 ASN B C 1
ATOM 1955 O O . ASN B 1 37 ? 40.624 75.240 14.147 1.00 61.92 64 ASN B O 1
ATOM 1960 N N . SER B 1 38 ? 40.010 74.119 16.012 1.00 58.81 65 SER B N 1
ATOM 1961 C CA . SER B 1 38 ? 38.598 73.974 15.624 1.00 58.83 65 SER B CA 1
ATOM 1962 C C . SER B 1 38 ? 37.827 75.288 15.799 1.00 67.26 65 SER B C 1
ATOM 1963 O O . SER B 1 38 ? 37.734 75.834 16.914 1.00 66.65 65 SER B O 1
ATOM 1966 N N . ASN B 1 39 ? 37.272 75.785 14.677 1.00 66.83 66 ASN B N 1
ATOM 1967 C CA . ASN B 1 39 ? 36.514 77.037 14.617 1.00 68.04 66 ASN B CA 1
ATOM 1968 C C . ASN B 1 39 ? 35.006 76.768 14.616 1.00 72.58 66 ASN B C 1
ATOM 1969 O O . ASN B 1 39 ? 34.199 77.702 14.782 1.00 73.04 66 ASN B O 1
ATOM 1974 N N . ARG B 1 40 ? 34.643 75.473 14.449 1.00 67.24 67 ARG B N 1
ATOM 1975 C CA . ARG B 1 40 ? 33.275 74.965 14.397 1.00 65.71 67 ARG B CA 1
ATOM 1976 C C . ARG B 1 40 ? 32.809 74.436 15.731 1.00 66.73 67 ARG B C 1
ATOM 1977 O O . ARG B 1 40 ? 33.567 73.727 16.399 1.00 66.62 67 ARG B O 1
ATOM 1985 N N . CYS B 1 41 ? 31.535 74.689 16.073 1.00 59.76 68 CYS B N 1
ATOM 1986 C CA . CYS B 1 41 ? 30.933 74.142 17.275 1.00 57.44 68 CYS B CA 1
ATOM 1987 C C . CYS B 1 41 ? 30.517 72.700 16.997 1.00 60.12 68 CYS B C 1
ATOM 1988 O O . CYS B 1 41 ? 30.577 72.231 15.855 1.00 60.04 68 CYS B O 1
ATOM 1991 N N . ASN B 1 42 ? 30.077 72.013 18.061 1.00 54.07 69 ASN B N 1
ATOM 1992 C CA . ASN B 1 42 ? 29.459 70.700 18.095 1.00 52.11 69 ASN B CA 1
ATOM 1993 C C . ASN B 1 42 ? 30.195 69.588 17.315 1.00 53.26 69 ASN B C 1
ATOM 1994 O O . ASN B 1 42 ? 29.525 68.714 16.754 1.00 54.03 69 ASN B O 1
ATOM 1999 N N . THR B 1 43 ? 31.544 69.561 17.357 1.00 46.92 70 THR B N 1
ATOM 2000 C CA . THR B 1 43 ? 32.338 68.484 16.730 1.00 46.89 70 THR B CA 1
ATOM 2001 C C . THR B 1 43 ? 33.241 67.795 17.772 1.00 54.99 70 THR B C 1
ATOM 2002 O O . THR B 1 43 ? 33.502 68.364 18.834 1.00 54.62 70 THR B O 1
ATOM 2014 N N . GLU B 1 45 ? 36.466 67.366 17.406 1.00 53.38 72 GLU B N 1
ATOM 2015 C CA . GLU B 1 45 ? 37.609 68.275 17.364 1.00 51.38 72 GLU B CA 1
ATOM 2016 C C . GLU B 1 45 ? 37.392 69.452 18.310 1.00 51.14 72 GLU B C 1
ATOM 2017 O O . GLU B 1 45 ? 38.347 69.909 18.937 1.00 49.75 72 GLU B O 1
ATOM 2023 N N . GLN B 1 46 ? 36.137 69.955 18.406 1.00 46.23 73 GLN B N 1
ATOM 2024 C CA . GLN B 1 46 ? 35.815 71.114 19.242 1.00 45.36 73 GLN B CA 1
ATOM 2025 C C . GLN B 1 46 ? 35.854 70.740 20.723 1.00 52.13 73 GLN B C 1
ATOM 2026 O O . GLN B 1 46 ? 36.471 71.453 21.528 1.00 52.98 73 GLN B O 1
ATOM 2032 N N . PHE B 1 47 ? 35.239 69.594 21.058 1.00 48.40 74 PHE B N 1
ATOM 2033 C CA . PHE B 1 47 ? 35.047 69.097 22.416 1.00 47.32 74 PHE B CA 1
ATOM 2034 C C . PHE B 1 47 ? 36.232 68.369 23.033 1.00 52.51 74 PHE B C 1
ATOM 2035 O O . PHE B 1 47 ? 36.472 68.507 24.242 1.00 53.51 74 PHE B O 1
ATOM 2043 N N . GLY B 1 48 ? 36.897 67.541 22.243 1.00 48.07 75 GLY B N 1
ATOM 2044 C CA . GLY B 1 48 ? 37.960 66.697 22.760 1.00 48.17 75 GLY B CA 1
ATOM 2045 C C . GLY B 1 48 ? 37.375 65.424 23.333 1.00 51.61 75 GLY B C 1
ATOM 2046 O O . GLY B 1 48 ? 36.288 65.005 22.920 1.00 52.15 75 GLY B O 1
ATOM 2047 N N . SER B 1 49 ? 38.059 64.813 24.305 1.00 47.00 76 SER B N 1
ATOM 2048 C CA . SER B 1 49 ? 37.635 63.524 24.853 1.00 46.85 76 SER B CA 1
ATOM 2049 C C . SER B 1 49 ? 37.213 63.553 26.334 1.00 50.04 76 SER B C 1
ATOM 2050 O O . SER B 1 49 ? 36.969 62.485 26.899 1.00 48.69 76 SER B O 1
ATOM 2053 N N . GLY B 1 50 ? 37.116 64.746 26.937 1.00 46.25 77 GLY B N 1
ATOM 2054 C CA . GLY B 1 50 ? 36.773 64.889 28.351 1.00 45.56 77 GLY B CA 1
ATOM 2055 C C . GLY B 1 50 ? 35.294 64.850 28.653 1.00 49.16 77 GLY B C 1
ATOM 2056 O O . GLY B 1 50 ? 34.470 64.596 27.765 1.00 47.88 77 GLY B O 1
ATOM 2057 N N . TYR B 1 51 ? 34.949 65.153 29.924 1.00 45.61 78 TYR B N 1
ATOM 2058 C CA . TYR B 1 51 ? 33.570 65.250 30.413 1.00 43.71 78 TYR B CA 1
ATOM 2059 C C . TYR B 1 51 ? 32.770 66.233 29.536 1.00 47.20 78 TYR B C 1
ATOM 2060 O O . TYR B 1 51 ? 31.561 66.079 29.410 1.00 48.11 78 TYR B O 1
ATOM 2069 N N . VAL B 1 52 ? 33.441 67.245 28.943 1.00 42.80 79 VAL B N 1
ATOM 2070 C CA . VAL B 1 52 ? 32.805 68.247 28.075 1.00 41.73 79 VAL B CA 1
ATOM 2071 C C . VAL B 1 52 ? 32.123 67.543 26.891 1.00 45.64 79 VAL B C 1
ATOM 2072 O O . VAL B 1 52 ? 30.958 67.838 26.613 1.00 47.00 79 VAL B O 1
ATOM 2076 N N . LEU B 1 53 ? 32.811 66.575 26.253 1.00 39.74 80 LEU B N 1
ATOM 2077 C CA . LEU B 1 53 ? 32.244 65.809 25.147 1.00 39.51 80 LEU B CA 1
ATOM 2078 C C . LEU B 1 53 ? 30.919 65.123 25.582 1.00 46.32 80 LEU B C 1
ATOM 2079 O O . LEU B 1 53 ? 29.888 65.294 24.921 1.00 46.70 80 LEU B O 1
ATOM 2084 N N . PHE B 1 54 ? 30.952 64.417 26.717 1.00 42.84 81 PHE B N 1
ATOM 2085 C CA . PHE B 1 54 ? 29.839 63.641 27.247 1.00 43.23 81 PHE B CA 1
ATOM 2086 C C . PHE B 1 54 ? 28.676 64.516 27.733 1.00 48.53 81 PHE B C 1
ATOM 2087 O O . PHE B 1 54 ? 27.527 64.088 27.649 1.00 48.91 81 PHE B O 1
ATOM 2095 N N . THR B 1 55 ? 28.970 65.733 28.190 1.00 44.60 82 THR B N 1
ATOM 2096 C CA . THR B 1 55 ? 27.979 66.717 28.625 1.00 44.54 82 THR B CA 1
ATOM 2097 C C . THR B 1 55 ? 27.338 67.359 27.391 1.00 48.51 82 THR B C 1
ATOM 2098 O O . THR B 1 55 ? 26.114 67.516 27.335 1.00 49.94 82 THR B O 1
ATOM 2102 N N . ALA B 1 56 ? 28.184 67.744 26.408 1.00 41.91 83 ALA B N 1
ATOM 2103 C CA . ALA B 1 56 ? 27.770 68.367 25.162 1.00 40.04 83 ALA B CA 1
ATOM 2104 C C . ALA B 1 56 ? 26.766 67.493 24.391 1.00 41.86 83 ALA B C 1
ATOM 2105 O O . ALA B 1 56 ? 25.698 67.981 24.022 1.00 39.68 83 ALA B O 1
ATOM 2107 N N . THR B 1 57 ? 27.087 66.197 24.220 1.00 38.18 84 THR B N 1
ATOM 2108 C CA . THR B 1 57 ? 26.269 65.241 23.486 1.00 38.53 84 THR B CA 1
ATOM 2109 C C . THR B 1 57 ? 24.902 65.072 24.157 1.00 43.51 84 THR B C 1
ATOM 2110 O O . THR B 1 57 ? 23.890 64.972 23.449 1.00 44.34 84 THR B O 1
ATOM 2114 N N . GLN B 1 58 ? 24.853 65.126 25.505 1.00 40.04 85 GLN B N 1
ATOM 2115 C CA . GLN B 1 58 ? 23.593 65.045 26.266 1.00 39.69 85 GLN B CA 1
ATOM 2116 C C . GLN B 1 58 ? 22.763 66.288 26.008 1.00 43.94 85 GLN B C 1
ATOM 2117 O O . GLN B 1 58 ? 21.542 66.193 25.876 1.00 42.51 85 GLN B O 1
ATOM 2123 N N . LEU B 1 59 ? 23.446 67.456 25.896 1.00 42.82 86 LEU B N 1
ATOM 2124 C CA . LEU B 1 59 ? 22.827 68.745 25.583 1.00 44.30 86 LEU B CA 1
ATOM 2125 C C . LEU B 1 59 ? 22.332 68.773 24.115 1.00 50.08 86 LEU B C 1
ATOM 2126 O O . LEU B 1 59 ? 21.190 69.173 23.857 1.00 50.65 86 LEU B O 1
ATOM 2131 N N . LEU B 1 60 ? 23.179 68.298 23.178 1.00 45.71 87 LEU B N 1
ATOM 2132 C CA . LEU B 1 60 ? 22.879 68.204 21.746 1.00 45.14 87 LEU B CA 1
ATOM 2133 C C . LEU B 1 60 ? 21.709 67.238 21.456 1.00 49.44 87 LEU B C 1
ATOM 2134 O O . LEU B 1 60 ? 20.927 67.492 20.537 1.00 48.60 87 LEU B O 1
ATOM 2139 N N . GLU B 1 61 ? 21.602 66.137 22.210 1.00 45.99 88 GLU B N 1
ATOM 2140 C CA . GLU B 1 61 ? 20.516 65.171 21.997 1.00 47.78 88 GLU B CA 1
ATOM 2141 C C . GLU B 1 61 ? 19.240 65.611 22.778 1.00 51.45 88 GLU B C 1
ATOM 2142 O O . GLU B 1 61 ? 18.149 65.710 22.200 1.00 50.38 88 GLU B O 1
ATOM 2148 N N . GLY B 1 62 ? 19.419 65.853 24.076 1.00 47.44 89 GLY B N 1
ATOM 2149 C CA . GLY B 1 62 ? 18.369 66.251 24.996 1.00 47.15 89 GLY B CA 1
ATOM 2150 C C . GLY B 1 62 ? 17.656 67.531 24.631 1.00 50.78 89 GLY B C 1
ATOM 2151 O O . GLY B 1 62 ? 16.423 67.544 24.576 1.00 52.57 89 GLY B O 1
ATOM 2152 N N . LYS B 1 63 ? 18.422 68.605 24.373 1.00 45.16 90 LYS B N 1
ATOM 2153 C CA . LYS B 1 63 ? 17.884 69.921 24.049 1.00 45.44 90 LYS B CA 1
ATOM 2154 C C . LYS B 1 63 ? 18.037 70.228 22.538 1.00 51.38 90 LYS B C 1
ATOM 2155 O O . LYS B 1 63 ? 18.251 71.379 22.148 1.00 52.30 90 LYS B O 1
ATOM 2161 N N . ALA B 1 64 ? 17.891 69.192 21.692 1.00 48.82 91 ALA B N 1
ATOM 2162 C CA . ALA B 1 64 ? 18.002 69.243 20.220 1.00 49.02 91 ALA B CA 1
ATOM 2163 C C . ALA B 1 64 ? 17.084 70.280 19.562 1.00 54.36 91 ALA B C 1
ATOM 2164 O O . ALA B 1 64 ? 17.511 70.925 18.613 1.00 55.90 91 ALA B O 1
ATOM 2166 N N . ALA B 1 65 ? 15.838 70.440 20.072 1.00 49.97 92 ALA B N 1
ATOM 2167 C CA . ALA B 1 65 ? 14.824 71.391 19.593 1.00 49.19 92 ALA B CA 1
ATOM 2168 C C . ALA B 1 65 ? 15.319 72.845 19.665 1.00 51.30 92 ALA B C 1
ATOM 2169 O O . ALA B 1 65 ? 14.813 73.706 18.944 1.00 51.90 92 ALA B O 1
ATOM 2171 N N . LEU B 1 66 ? 16.317 73.098 20.520 1.00 45.00 93 LEU B N 1
ATOM 2172 C CA . LEU B 1 66 ? 16.903 74.416 20.729 1.00 44.27 93 LEU B CA 1
ATOM 2173 C C . LEU B 1 66 ? 18.172 74.615 19.898 1.00 49.07 93 LEU B C 1
ATOM 2174 O O . LEU B 1 66 ? 18.664 75.735 19.820 1.00 48.64 93 LEU B O 1
ATOM 2179 N N . GLN B 1 67 ? 18.666 73.544 19.250 1.00 46.79 94 GLN B N 1
ATOM 2180 C CA . GLN B 1 67 ? 19.874 73.515 18.418 1.00 47.21 94 GLN B CA 1
ATOM 2181 C C . GLN B 1 67 ? 21.007 74.369 19.042 1.00 52.87 94 GLN B C 1
ATOM 2182 O O . GLN B 1 67 ? 21.358 75.426 18.504 1.00 52.36 94 GLN B O 1
ATOM 2188 N N . PRO B 1 68 ? 21.545 73.943 20.220 1.00 50.27 95 PRO B N 1
ATOM 2189 C CA . PRO B 1 68 ? 22.578 74.752 20.883 1.00 48.95 95 PRO B CA 1
ATOM 2190 C C . PRO B 1 68 ? 23.930 74.686 20.182 1.00 50.01 95 PRO B C 1
ATOM 2191 O O . PRO B 1 68 ? 24.249 73.675 19.536 1.00 51.62 95 PRO B O 1
ATOM 2195 N N . LYS B 1 69 ? 24.711 75.771 20.294 1.00 42.42 96 LYS B N 1
ATOM 2196 C CA . LYS B 1 69 ? 26.057 75.864 19.729 1.00 41.46 96 LYS B CA 1
ATOM 2197 C C . LYS B 1 69 ? 27.017 75.752 20.907 1.00 46.63 96 LYS B C 1
ATOM 2198 O O . LYS B 1 69 ? 27.070 76.671 21.731 1.00 47.58 96 LYS B O 1
ATOM 2204 N N . ILE B 1 70 ? 27.698 74.588 21.041 1.00 42.68 97 ILE B N 1
ATOM 2205 C CA . ILE B 1 70 ? 28.566 74.278 22.178 1.00 42.64 97 ILE B CA 1
ATOM 2206 C C . ILE B 1 70 ? 30.064 74.379 21.792 1.00 48.81 97 ILE B C 1
ATOM 2207 O O . ILE B 1 70 ? 30.503 73.839 20.774 1.00 49.03 97 ILE B O 1
ATOM 2212 N N . TYR B 1 71 ? 30.835 75.077 22.645 1.00 45.58 98 TYR B N 1
ATOM 2213 C CA . TYR B 1 71 ? 32.267 75.342 22.484 1.00 44.39 98 TYR B CA 1
ATOM 2214 C C . TYR B 1 71 ? 33.052 74.954 23.730 1.00 49.56 98 TYR B C 1
ATOM 2215 O O . TYR B 1 71 ? 32.497 74.949 24.831 1.00 51.74 98 TYR B O 1
ATOM 2224 N N . ASN B 1 72 ? 34.342 74.630 23.551 1.00 45.13 99 ASN B N 1
ATOM 2225 C CA . ASN B 1 72 ? 35.285 74.276 24.621 1.00 44.52 99 ASN B CA 1
ATOM 2226 C C . ASN B 1 72 ? 36.538 75.150 24.479 1.00 47.27 99 ASN B C 1
ATOM 2227 O O . ASN B 1 72 ? 37.137 75.192 23.387 1.00 47.55 99 ASN B O 1
ATOM 2232 N N . ARG B 1 73 ? 36.931 75.846 25.574 1.00 41.10 100 ARG B N 1
ATOM 223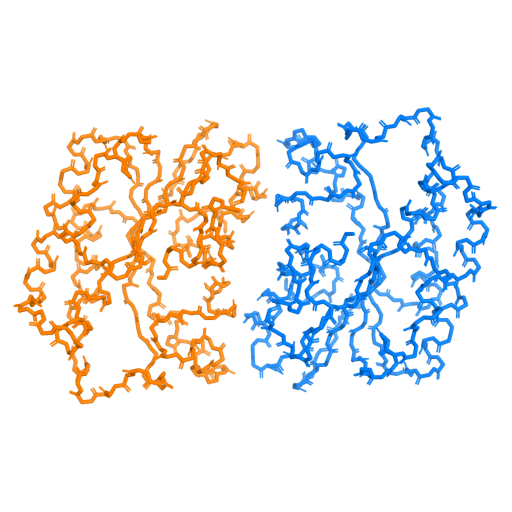3 C CA . ARG B 1 73 ? 38.134 76.673 25.520 1.00 40.23 100 ARG B CA 1
ATOM 2234 C C . ARG B 1 73 ? 39.077 76.416 26.683 1.00 43.54 100 ARG B C 1
ATOM 2235 O O . ARG B 1 73 ? 39.976 77.221 26.923 1.00 43.12 100 ARG B O 1
ATOM 2243 N N . GLY B 1 74 ? 38.940 75.254 27.319 1.00 40.41 101 GLY B N 1
ATOM 2244 C CA . GLY B 1 74 ? 39.836 74.819 28.388 1.00 40.11 101 GLY B CA 1
ATOM 2245 C C . GLY B 1 74 ? 41.250 74.583 27.885 1.00 43.23 101 GLY B C 1
ATOM 2246 O O . GLY B 1 74 ? 41.439 74.178 26.733 1.00 43.51 101 GLY B O 1
ATOM 2247 N N . ILE B 1 75 ? 42.253 74.905 28.718 1.00 38.58 102 ILE B N 1
ATOM 2248 C CA . ILE B 1 75 ? 43.687 74.730 28.420 1.00 37.50 102 ILE B CA 1
ATOM 2249 C C . ILE B 1 75 ? 44.356 74.074 29.632 1.00 41.48 102 ILE B C 1
ATOM 2250 O O . ILE B 1 75 ? 44.285 74.595 30.748 1.00 40.02 102 ILE B O 1
ATOM 2255 N N . SER B 1 76 ? 45.032 72.949 29.404 1.00 40.91 103 SER B N 1
ATOM 2256 C CA . SER B 1 76 ? 45.784 72.220 30.435 1.00 41.52 103 SER B CA 1
ATOM 2257 C C . SER B 1 76 ? 46.824 73.104 31.150 1.00 49.33 103 SER B C 1
ATOM 2258 O O . SER B 1 76 ? 47.383 74.040 30.553 1.00 49.51 103 SER B O 1
ATOM 2261 N N . GLY B 1 77 ? 47.007 72.824 32.446 1.00 47.49 104 GLY B N 1
ATOM 2262 C CA . GLY B 1 77 ? 47.929 73.541 33.326 1.00 47.62 104 GLY B CA 1
ATOM 2263 C C . GLY B 1 77 ? 47.429 74.865 33.840 1.00 50.14 104 GLY B C 1
ATOM 2264 O O . GLY B 1 77 ? 48.120 75.501 34.626 1.00 49.15 104 GLY B O 1
ATOM 2265 N N . ASN B 1 78 ? 46.209 75.263 33.455 1.00 48.03 105 ASN B N 1
ATOM 2266 C CA . ASN B 1 78 ? 45.649 76.548 33.855 1.00 48.39 105 ASN B CA 1
ATOM 2267 C C . ASN B 1 78 ? 45.217 76.637 35.309 1.00 53.16 105 ASN B C 1
ATOM 2268 O O . ASN B 1 78 ? 44.705 75.679 35.889 1.00 52.46 105 ASN B O 1
ATOM 2273 N N . LYS B 1 79 ? 45.450 77.837 35.867 1.00 50.20 106 LYS B N 1
ATOM 2274 C CA . LYS B 1 79 ? 45.083 78.377 37.179 1.00 49.87 106 LYS B CA 1
ATOM 2275 C C . LYS B 1 79 ? 44.194 79.605 36.910 1.00 55.27 106 LYS B C 1
ATOM 2276 O O . LYS B 1 79 ? 44.163 80.086 35.761 1.00 55.68 106 LYS B O 1
ATOM 2282 N N . VAL B 1 80 ? 43.472 80.119 37.937 1.00 50.84 107 VAL B N 1
ATOM 2283 C CA . VAL B 1 80 ? 42.506 81.222 37.757 1.00 49.43 107 VAL B CA 1
ATOM 2284 C C . VAL B 1 80 ? 43.144 82.389 36.995 1.00 50.24 107 VAL B C 1
ATOM 2285 O O . VAL B 1 80 ? 42.569 82.821 35.994 1.00 48.77 107 VAL B O 1
ATOM 2289 N N . TYR B 1 81 ? 44.362 82.805 37.378 1.00 46.37 108 TYR B N 1
ATOM 2290 C CA . TYR B 1 81 ? 45.014 83.939 36.714 1.00 46.42 108 TYR B CA 1
ATOM 2291 C C . TYR B 1 81 ? 45.299 83.703 35.208 1.00 50.05 108 TYR B C 1
ATOM 2292 O O . TYR B 1 81 ? 45.376 84.682 34.460 1.00 49.73 108 TYR B O 1
ATOM 2301 N N . GLN B 1 82 ? 45.449 82.423 34.781 1.00 45.48 109 GLN B N 1
ATOM 2302 C CA . GLN B 1 82 ? 45.726 82.059 33.388 1.00 44.35 109 GLN B CA 1
ATOM 2303 C C . GLN B 1 82 ? 44.453 82.021 32.581 1.00 46.31 109 GLN B C 1
ATOM 2304 O O . GLN B 1 82 ? 44.530 82.144 31.357 1.00 47.94 109 GLN B O 1
ATOM 2310 N N . LEU B 1 83 ? 43.282 81.885 33.250 1.00 38.57 110 LEU B N 1
ATOM 2311 C CA . LEU B 1 83 ? 41.987 81.989 32.567 1.00 36.66 110 LEU B CA 1
ATOM 2312 C C . LEU B 1 83 ? 41.775 83.427 32.240 1.00 41.82 110 LEU B C 1
ATOM 2313 O O . LEU B 1 83 ? 41.366 83.768 31.126 1.00 42.83 110 LEU B O 1
ATOM 2318 N N . ARG B 1 84 ? 42.120 84.279 33.225 1.00 38.02 111 ARG B N 1
ATOM 2319 C CA . ARG B 1 84 ? 42.028 85.738 33.178 1.00 37.52 111 ARG B CA 1
ATOM 2320 C C . ARG B 1 84 ? 42.783 86.285 31.959 1.00 41.62 111 ARG B C 1
ATOM 2321 O O . ARG B 1 84 ? 42.207 87.054 31.201 1.00 41.50 111 ARG B O 1
ATOM 2329 N N . GLU B 1 85 ? 44.043 85.827 31.754 1.00 37.83 112 GLU B N 1
ATOM 2330 C CA . GLU B 1 85 ? 44.978 86.172 30.666 1.00 38.39 112 GLU B CA 1
ATOM 2331 C C . GLU B 1 85 ? 44.421 85.995 29.235 1.00 44.16 112 GLU B C 1
ATOM 2332 O O . GLU B 1 85 ? 45.004 86.527 28.278 1.00 42.37 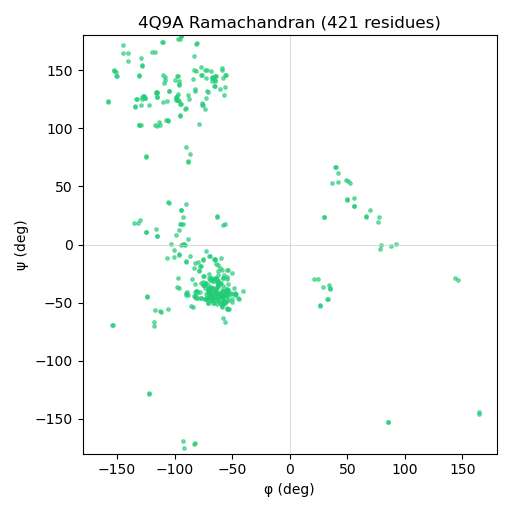112 GLU B O 1
ATOM 2338 N N . ARG B 1 86 ? 43.378 85.166 29.077 1.00 43.23 113 ARG B N 1
ATOM 2339 C CA . ARG B 1 86 ? 42.809 84.865 27.759 1.00 44.22 113 ARG B CA 1
ATOM 2340 C C . ARG B 1 86 ? 41.278 84.928 27.796 1.00 49.52 113 ARG B C 1
ATOM 2341 O O . ARG B 1 86 ? 40.604 84.404 26.901 1.00 49.34 113 ARG B O 1
ATOM 2349 N N . TRP B 1 87 ? 40.739 85.586 28.828 1.00 44.86 114 TRP B N 1
ATOM 2350 C CA . TRP B 1 87 ? 39.305 85.682 29.041 1.00 43.09 114 TRP B CA 1
ATOM 2351 C C . TRP B 1 87 ? 38.561 86.452 27.924 1.00 44.68 114 TRP B C 1
ATOM 2352 O O . TRP B 1 87 ? 37.389 86.180 27.659 1.00 45.08 114 TRP B O 1
ATOM 2363 N N . GLU B 1 88 ? 39.240 87.394 27.276 1.00 38.52 115 GLU B N 1
ATOM 2364 C CA . GLU B 1 88 ? 38.654 88.222 26.227 1.00 36.89 115 GLU B CA 1
ATOM 2365 C C . GLU B 1 88 ? 38.455 87.425 24.948 1.00 42.42 115 GLU B C 1
ATOM 2366 O O . GLU B 1 88 ? 37.375 87.472 24.363 1.00 42.01 115 GLU B O 1
ATOM 2372 N N . ILE B 1 89 ? 39.482 86.669 24.537 1.00 40.12 116 ILE B N 1
ATOM 2373 C CA . ILE B 1 89 ? 39.441 85.906 23.286 1.00 39.41 116 ILE B CA 1
ATOM 2374 C C . ILE B 1 89 ? 38.728 84.554 23.468 1.00 40.88 116 ILE B C 1
ATOM 2375 O O . ILE B 1 89 ? 37.904 84.175 22.623 1.00 38.67 116 ILE B O 1
ATOM 2380 N N . ASP B 1 90 ? 39.043 83.858 24.560 1.00 39.66 117 ASP B N 1
ATOM 2381 C CA . ASP B 1 90 ? 38.534 82.517 24.844 1.00 40.78 117 ASP B CA 1
ATOM 2382 C C . ASP B 1 90 ? 37.275 82.495 25.746 1.00 45.45 117 ASP B C 1
ATOM 2383 O O . ASP B 1 90 ? 36.917 81.434 26.251 1.00 44.25 117 ASP B O 1
ATOM 2388 N N . CYS B 1 91 ? 36.572 83.633 25.886 1.00 44.14 118 CYS B N 1
ATOM 2389 C CA . CYS B 1 91 ? 35.313 83.687 26.633 1.00 43.96 118 CYS B CA 1
ATOM 2390 C C . CYS B 1 91 ? 34.407 84.826 26.136 1.00 46.82 118 CYS B C 1
ATOM 2391 O O . CYS B 1 91 ? 33.347 84.575 25.560 1.00 45.91 118 CYS B O 1
ATOM 2394 N N . LEU B 1 92 ? 34.811 86.064 26.397 1.00 43.33 119 LEU B N 1
ATOM 2395 C CA . LEU B 1 92 ? 34.018 87.252 26.110 1.00 43.79 119 LEU B CA 1
ATOM 2396 C C . LEU B 1 92 ? 33.575 87.333 24.653 1.00 49.66 119 LEU B C 1
ATOM 2397 O O . LEU B 1 92 ? 32.405 87.622 24.392 1.00 50.00 119 LEU B O 1
ATOM 2402 N N . ALA B 1 93 ? 34.484 86.990 23.725 1.00 46.36 120 ALA B N 1
ATOM 2403 C CA . ALA B 1 93 ? 34.276 86.958 22.275 1.00 46.09 120 ALA B CA 1
ATOM 2404 C C . ALA B 1 93 ? 33.122 86.028 21.864 1.00 49.42 120 ALA B C 1
ATOM 2405 O O . ALA B 1 93 ? 32.465 86.272 20.855 1.00 49.83 120 ALA B O 1
ATOM 2407 N N . PHE B 1 94 ? 32.868 84.984 22.645 1.00 44.35 121 PHE B N 1
ATOM 2408 C CA . PHE B 1 94 ? 31.826 84.019 22.347 1.00 43.48 121 PHE B CA 1
ATOM 2409 C C . PHE B 1 94 ? 30.457 84.521 22.704 1.00 50.87 121 PHE B C 1
ATOM 2410 O O . PHE B 1 94 ? 29.474 83.994 22.174 1.00 52.03 121 PHE B O 1
ATOM 2418 N N . GLN B 1 95 ? 30.382 85.509 23.634 1.00 48.17 122 GLN B N 1
ATOM 2419 C CA . GLN B 1 95 ? 29.138 86.033 24.212 1.00 48.00 122 GLN B CA 1
ATOM 2420 C C . GLN B 1 95 ? 28.276 84.838 24.668 1.00 51.89 122 GLN B C 1
ATOM 2421 O O . GLN B 1 95 ? 27.146 84.656 24.174 1.00 51.92 122 GLN B O 1
ATOM 2427 N N . PRO B 1 96 ? 28.837 83.953 25.541 1.00 47.83 123 PRO B N 1
ATOM 2428 C CA . PRO B 1 96 ? 28.090 82.739 25.919 1.00 47.44 123 PRO B CA 1
ATOM 2429 C C . PRO B 1 96 ? 26.824 82.994 26.715 1.00 50.88 123 PRO B C 1
ATOM 2430 O O . PRO B 1 96 ? 26.813 83.784 27.648 1.00 49.91 123 PRO B O 1
ATOM 2434 N N . ASP B 1 97 ? 25.768 82.283 26.349 1.00 48.68 124 ASP B N 1
ATOM 2435 C CA . ASP B 1 97 ? 24.487 82.313 27.047 1.00 49.52 124 ASP B CA 1
ATOM 2436 C C . ASP B 1 97 ? 24.616 81.520 28.371 1.00 52.26 124 ASP B C 1
ATOM 2437 O O . ASP B 1 97 ? 24.027 81.887 29.397 1.00 52.11 124 ASP B O 1
ATOM 2442 N N . VAL B 1 98 ? 25.428 80.455 28.332 1.00 47.61 125 VAL B N 1
ATOM 2443 C CA . VAL B 1 98 ? 25.729 79.582 29.455 1.00 47.05 125 VAL B CA 1
ATOM 2444 C C . VAL B 1 98 ? 27.229 79.343 29.465 1.00 48.11 125 VAL B C 1
ATOM 2445 O O . VAL B 1 98 ? 27.782 78.810 28.506 1.00 47.85 125 VAL B O 1
ATOM 2449 N N . LEU B 1 99 ? 27.885 79.745 30.551 1.00 43.88 126 LEU B N 1
ATOM 2450 C CA . LEU B 1 99 ? 29.323 79.581 30.719 1.00 43.03 126 LEU B CA 1
ATOM 2451 C C . LEU B 1 99 ? 29.607 78.623 31.889 1.00 47.39 126 LEU B C 1
ATOM 2452 O O . LEU B 1 99 ? 29.050 78.785 32.970 1.00 47.97 126 LEU B O 1
ATOM 2457 N N . SER B 1 100 ? 30.465 77.626 31.658 1.00 42.96 127 SER B N 1
ATOM 2458 C CA . SER B 1 100 ? 30.828 76.625 32.659 1.00 41.93 127 SER B CA 1
ATOM 2459 C C . SER B 1 100 ? 32.315 76.743 32.991 1.00 44.06 127 SER B C 1
ATOM 2460 O O . SER B 1 100 ? 33.157 76.820 32.087 1.00 41.65 127 SER B O 1
ATOM 2463 N N . ILE B 1 101 ? 32.623 76.779 34.301 1.00 40.28 128 ILE B N 1
ATOM 2464 C CA . ILE B 1 101 ? 33.987 76.934 34.775 1.00 39.78 128 ILE B CA 1
ATOM 2465 C C . ILE B 1 101 ? 34.334 75.837 35.771 1.00 43.18 128 ILE B C 1
ATOM 2466 O O . ILE B 1 101 ? 33.622 75.634 36.755 1.00 43.71 128 ILE B O 1
ATOM 2471 N N . LEU B 1 102 ? 35.455 75.152 35.509 1.00 38.30 129 LEU B N 1
ATOM 2472 C CA . LEU B 1 102 ? 36.031 74.138 36.391 1.00 38.28 129 LEU B CA 1
ATOM 2473 C C . LEU B 1 102 ? 37.507 74.488 36.535 1.00 44.98 129 LEU B C 1
ATOM 2474 O O . LEU B 1 102 ? 38.284 74.289 35.606 1.00 45.44 129 LEU B O 1
ATOM 2479 N N . ILE B 1 103 ? 37.865 75.081 37.677 1.00 42.89 130 ILE B N 1
ATOM 2480 C CA . ILE B 1 103 ? 39.216 75.536 37.948 1.00 43.25 130 ILE B CA 1
ATOM 2481 C C . ILE B 1 103 ? 39.480 75.473 39.463 1.00 49.05 130 ILE B C 1
ATOM 2482 O O . ILE B 1 103 ? 38.554 75.681 40.267 1.00 47.53 130 ILE B O 1
ATOM 2487 N N . GLY B 1 104 ? 40.734 75.148 39.819 1.00 47.68 131 GLY B N 1
ATOM 2488 C CA . GLY B 1 104 ? 41.152 75.070 41.213 1.00 47.56 131 GLY B CA 1
ATOM 2489 C C . GLY B 1 104 ? 42.139 73.992 41.585 1.00 48.98 131 GLY B C 1
ATOM 2490 O O . GLY B 1 104 ? 42.883 74.171 42.551 1.00 48.41 131 GLY B O 1
ATOM 2491 N N . VAL B 1 105 ? 42.145 72.859 40.859 1.00 44.29 132 VAL B N 1
ATOM 2492 C CA . VAL B 1 105 ? 43.073 71.769 41.188 1.00 42.98 132 VAL B CA 1
ATOM 2493 C C . VAL B 1 105 ? 44.528 72.209 40.947 1.00 46.53 132 VAL B C 1
ATOM 2494 O O . VAL B 1 105 ? 45.384 71.904 41.781 1.00 46.85 132 VAL B O 1
ATOM 2498 N N . ASN B 1 106 ? 44.792 72.959 39.849 1.00 42.38 133 ASN B N 1
ATOM 2499 C CA . ASN B 1 106 ? 46.133 73.428 39.504 1.00 42.17 133 ASN B CA 1
ATOM 2500 C C . ASN B 1 106 ? 46.596 74.506 40.473 1.00 47.23 133 ASN B C 1
ATOM 2501 O O . ASN B 1 106 ? 47.764 74.503 40.875 1.00 48.36 133 ASN B O 1
ATOM 2506 N N . ASP B 1 107 ? 45.664 75.385 40.899 1.00 42.92 134 ASP B N 1
ATOM 2507 C CA . ASP B 1 107 ? 45.891 76.452 41.878 1.00 42.08 134 ASP B CA 1
ATOM 2508 C C . ASP B 1 107 ? 46.473 75.906 43.193 1.00 48.76 134 ASP B C 1
ATOM 2509 O O . ASP B 1 107 ? 47.156 76.633 43.920 1.00 51.16 134 ASP B O 1
ATOM 2514 N N . TYR B 1 108 ? 46.267 74.615 43.456 1.00 44.78 135 TYR B N 1
ATOM 2515 C CA . TYR B 1 108 ? 46.819 73.968 44.627 1.00 45.08 135 TYR B CA 1
ATOM 2516 C C . TYR B 1 108 ? 47.984 73.077 44.212 1.00 50.62 135 TYR B C 1
ATOM 2517 O O . TYR B 1 108 ? 49.085 73.246 44.727 1.00 52.51 135 TYR B O 1
ATOM 2526 N N . TRP B 1 109 ? 47.749 72.142 43.279 1.00 45.42 136 TRP B N 1
ATOM 2527 C CA . TRP B 1 109 ? 48.746 71.179 42.814 1.00 45.27 136 TRP B CA 1
ATOM 2528 C C . TRP B 1 109 ? 50.081 71.805 42.386 1.00 46.49 136 TRP B C 1
ATOM 2529 O O . TRP B 1 109 ? 51.141 71.263 42.717 1.00 44.70 136 TRP B O 1
ATOM 2540 N N . HIS B 1 110 ? 50.030 72.944 41.670 1.00 42.71 137 HIS B N 1
ATOM 2541 C CA . HIS B 1 110 ? 51.240 73.598 41.179 1.00 43.15 137 HIS B CA 1
ATOM 2542 C C . HIS B 1 110 ? 52.085 74.223 42.318 1.00 47.53 137 HIS B C 1
ATOM 2543 O O . HIS B 1 110 ? 53.239 74.573 42.085 1.00 45.89 137 HIS B O 1
ATOM 2550 N N . THR B 1 111 ? 51.540 74.285 43.553 1.00 45.64 138 THR B N 1
ATOM 2551 C CA . THR B 1 111 ? 52.292 74.744 44.729 1.00 46.38 138 THR B CA 1
ATOM 2552 C C . THR B 1 111 ? 53.248 73.619 45.132 1.00 50.64 138 THR B C 1
ATOM 2553 O O . THR B 1 111 ? 54.312 73.868 45.709 1.00 52.16 138 THR B O 1
ATOM 2557 N N . LEU B 1 112 ? 52.859 72.382 44.801 1.00 45.45 139 LEU B N 1
ATOM 2558 C CA . LEU B 1 112 ? 53.641 71.175 45.065 1.00 45.68 139 LEU B CA 1
ATOM 2559 C C . LEU B 1 112 ? 54.573 70.844 43.902 1.00 51.07 139 LEU B C 1
ATOM 2560 O O . LEU B 1 112 ? 55.723 70.491 44.144 1.00 50.56 139 LEU B O 1
ATOM 2565 N N . THR B 1 113 ? 54.079 70.938 42.653 1.00 48.47 140 THR B N 1
ATOM 2566 C CA . THR B 1 113 ? 54.874 70.587 41.480 1.00 48.88 140 THR B CA 1
ATOM 2567 C C . THR B 1 113 ? 55.696 71.743 40.884 1.00 55.84 140 THR B C 1
ATOM 2568 O O . THR B 1 113 ? 56.811 71.486 40.462 1.00 57.44 140 THR B O 1
ATOM 2572 N N . HIS B 1 114 ? 55.172 72.977 40.788 1.00 53.70 141 HIS B N 1
ATOM 2573 C CA . HIS B 1 114 ? 55.904 74.055 40.095 1.00 54.19 141 HIS B CA 1
ATOM 2574 C C . HIS B 1 114 ? 56.302 75.219 40.988 1.00 58.35 141 HIS B C 1
ATOM 2575 O O . HIS B 1 114 ? 56.726 76.265 40.482 1.00 59.21 141 HIS B O 1
ATOM 2582 N N . GLY B 1 115 ? 56.198 75.017 42.296 1.00 53.89 142 GLY B N 1
ATOM 2583 C CA . GLY B 1 115 ? 56.570 76.016 43.290 1.00 53.18 142 GLY B CA 1
ATOM 2584 C C . GLY B 1 115 ? 55.734 77.273 43.339 1.00 53.49 142 GLY B C 1
ATOM 2585 O O . GLY B 1 115 ? 56.215 78.291 43.834 1.00 52.82 142 GLY B O 1
ATOM 2586 N N . TYR B 1 116 ? 54.470 77.201 42.880 1.00 48.87 143 TYR B N 1
ATOM 2587 C CA . TYR B 1 116 ? 53.513 78.315 42.914 1.00 48.49 143 TYR B CA 1
ATOM 2588 C C . TYR B 1 116 ? 53.361 78.798 44.348 1.00 53.27 143 TYR B C 1
ATOM 2589 O O . TYR B 1 116 ? 53.294 77.980 45.279 1.00 53.97 143 TYR B O 1
ATOM 2598 N N . LYS B 1 117 ? 53.375 80.126 44.530 1.00 48.72 144 LYS B N 1
ATOM 2599 C CA . LYS B 1 117 ? 53.249 80.731 45.857 1.00 47.48 144 LYS B CA 1
ATOM 2600 C C . LYS B 1 117 ? 51.793 81.163 46.200 1.00 48.78 144 LYS B C 1
ATOM 2601 O O . LYS B 1 117 ? 51.580 81.844 47.209 1.00 49.16 144 LYS B O 1
ATOM 2607 N N . GLY B 1 118 ? 50.825 80.714 45.405 1.00 42.16 145 GLY B N 1
ATOM 2608 C CA . GLY B 1 118 ? 49.427 81.058 45.594 1.00 41.71 145 GLY B CA 1
ATOM 2609 C C . GLY B 1 118 ? 48.653 80.154 46.525 1.00 47.08 145 GLY B C 1
ATOM 2610 O O . GLY B 1 118 ? 48.561 78.935 46.315 1.00 47.58 145 GLY B O 1
ATOM 2611 N N . THR B 1 119 ? 48.035 80.774 47.518 1.00 43.24 146 THR B N 1
ATOM 2612 C CA . THR B 1 119 ? 47.235 80.085 48.518 1.00 43.12 146 THR B CA 1
ATOM 2613 C C . THR B 1 119 ? 45.760 80.048 48.104 1.00 47.26 146 THR B C 1
ATOM 2614 O O . THR B 1 119 ? 45.408 80.377 46.952 1.00 46.51 146 THR B O 1
ATOM 2618 N N . VAL B 1 120 ? 44.899 79.631 49.057 1.00 43.02 147 VAL B N 1
ATOM 2619 C CA . VAL B 1 120 ? 43.460 79.563 48.853 1.00 42.56 147 VAL B CA 1
ATOM 2620 C C . VAL B 1 120 ? 42.914 81.004 48.774 1.00 47.84 147 VAL B C 1
ATOM 2621 O O . VAL B 1 120 ? 41.944 81.254 48.056 1.00 46.83 147 VAL B O 1
ATOM 2625 N N . GLU B 1 121 ? 43.597 81.952 49.464 1.00 46.07 148 GLU B N 1
ATOM 2626 C CA . GLU B 1 121 ? 43.266 83.374 49.431 1.00 46.24 148 GLU B CA 1
ATOM 2627 C C . GLU B 1 121 ? 43.406 83.875 48.016 1.00 48.37 148 GLU B C 1
ATOM 2628 O O . GLU B 1 121 ? 42.462 84.479 47.493 1.00 47.96 148 GLU B O 1
ATOM 2634 N N . THR B 1 122 ? 44.563 83.552 47.370 1.00 43.23 149 THR B N 1
ATOM 2635 C CA . THR B 1 122 ? 44.866 83.925 45.985 1.00 42.23 149 THR B CA 1
ATOM 2636 C C . THR B 1 122 ? 43.736 83.465 45.091 1.00 45.90 149 THR B C 1
ATOM 2637 O O . THR B 1 122 ? 43.107 84.293 44.432 1.00 46.50 149 THR B O 1
ATOM 2641 N N . TYR B 1 123 ? 43.431 82.156 45.162 1.00 41.12 150 TYR B N 1
ATOM 2642 C CA . TYR B 1 123 ? 42.401 81.451 44.404 1.00 39.77 150 TYR B CA 1
ATOM 2643 C C . TYR B 1 123 ? 41.003 82.101 44.559 1.00 42.11 150 TYR B C 1
ATOM 2644 O O . TYR B 1 123 ? 40.389 82.447 43.536 1.00 41.47 150 TYR B O 1
ATOM 2653 N N . GLU B 1 124 ? 40.523 82.278 45.819 1.00 37.12 151 GLU B N 1
ATOM 2654 C CA . GLU B 1 124 ? 39.201 82.830 46.109 1.00 37.00 151 GLU B CA 1
ATOM 2655 C C . GLU B 1 124 ? 39.096 84.293 45.639 1.00 44.96 151 GLU B C 1
ATOM 2656 O O . GLU B 1 124 ? 38.083 84.660 45.053 1.00 44.87 151 GLU B O 1
ATOM 2662 N N . ASN B 1 125 ? 40.137 85.108 45.852 1.00 43.97 152 ASN B N 1
ATOM 2663 C CA . ASN B 1 125 ? 40.116 86.499 45.413 1.00 45.15 152 ASN B CA 1
ATOM 2664 C C . ASN B 1 125 ? 40.133 86.621 43.885 1.00 49.04 152 ASN B C 1
ATOM 2665 O O . ASN B 1 125 ? 39.366 87.411 43.337 1.00 48.17 152 ASN B O 1
ATOM 2670 N N . ASP B 1 126 ? 40.991 85.831 43.208 1.00 46.04 153 ASP B N 1
ATOM 2671 C CA . ASP B 1 126 ? 41.125 85.819 41.751 1.00 45.34 153 ASP B CA 1
ATOM 2672 C C . ASP B 1 126 ? 39.833 85.372 41.069 1.00 49.17 153 ASP B C 1
ATOM 2673 O O . ASP B 1 126 ? 39.434 85.994 40.070 1.00 48.45 153 ASP B O 1
ATOM 2678 N N . LEU B 1 127 ? 39.171 84.311 41.619 1.00 45.06 154 LEU B N 1
ATOM 2679 C CA . LEU B 1 127 ? 37.934 83.764 41.062 1.00 43.31 154 LEU B CA 1
ATOM 2680 C C . LEU B 1 127 ? 36.777 84.774 41.224 1.00 48.42 154 LEU B C 1
ATOM 2681 O O . LEU B 1 127 ? 36.048 85.011 40.260 1.00 49.29 154 LEU B O 1
ATOM 2686 N N . ARG B 1 128 ? 36.648 85.412 42.396 1.00 43.23 155 ARG B N 1
ATOM 2687 C CA . ARG B 1 128 ? 35.628 86.416 42.655 1.00 42.66 155 ARG B CA 1
ATOM 2688 C C . ARG B 1 128 ? 35.796 87.564 41.669 1.00 48.96 155 ARG B C 1
ATOM 2689 O O . ARG B 1 128 ? 34.810 88.040 41.097 1.00 49.14 155 ARG B O 1
ATOM 2697 N N . ALA B 1 129 ? 37.058 87.997 41.462 1.00 46.70 156 ALA B N 1
ATOM 2698 C CA . ALA B 1 129 ? 37.415 89.058 40.524 1.00 45.87 156 ALA B CA 1
ATOM 2699 C C . ALA B 1 129 ? 37.034 88.649 39.093 1.00 49.44 156 ALA B C 1
ATOM 2700 O O . ALA B 1 129 ? 36.443 89.466 38.377 1.00 51.40 156 ALA B O 1
ATOM 2702 N N . LEU B 1 130 ? 37.279 87.371 38.714 1.00 42.94 157 LEU B N 1
ATOM 2703 C CA . LEU B 1 130 ? 36.966 86.900 37.370 1.00 42.57 157 LEU B CA 1
ATOM 2704 C C . LEU B 1 130 ? 35.468 86.806 37.171 1.00 47.13 157 LEU B C 1
ATOM 2705 O O . LEU B 1 130 ? 34.992 87.186 36.104 1.00 49.20 157 LEU B O 1
ATOM 2710 N N . LEU B 1 131 ? 34.728 86.358 38.195 1.00 41.33 158 LEU B N 1
ATOM 2711 C CA . LEU B 1 131 ? 33.277 86.240 38.144 1.00 40.19 158 LEU B CA 1
ATOM 2712 C C . LEU B 1 131 ? 32.614 87.632 38.126 1.00 45.49 158 LEU B C 1
ATOM 2713 O O . LEU B 1 131 ? 31.616 87.822 37.413 1.00 44.63 158 LEU B O 1
ATOM 2718 N N . LYS B 1 132 ? 33.183 88.614 38.880 1.00 42.90 159 LYS B N 1
ATOM 2719 C CA . LYS B 1 132 ? 32.660 89.988 38.906 1.00 43.94 159 LYS B CA 1
ATOM 2720 C C . LYS B 1 132 ? 32.761 90.599 37.503 1.00 46.91 159 LYS B C 1
ATOM 2721 O O . LYS B 1 132 ? 31.780 91.144 36.993 1.00 46.50 159 LYS B O 1
ATOM 2727 N N . TYR B 1 133 ? 33.938 90.438 36.877 1.00 43.19 160 TYR B N 1
ATOM 2728 C CA . TYR B 1 133 ? 34.270 90.894 35.531 1.00 43.13 160 TYR B CA 1
ATOM 2729 C C . TYR B 1 133 ? 33.376 90.216 34.482 1.00 46.00 160 TYR B C 1
ATOM 2730 O O . TYR B 1 133 ? 32.896 90.886 33.558 1.00 44.55 160 TYR B O 1
ATOM 2739 N N . THR B 1 134 ? 33.177 88.887 34.607 1.00 42.53 161 THR B N 1
ATOM 2740 C CA . THR B 1 134 ? 32.360 88.128 33.662 1.00 42.49 161 THR B CA 1
ATOM 2741 C C . THR B 1 134 ? 30.928 88.697 33.623 1.00 49.69 161 THR B C 1
ATOM 2742 O O . THR B 1 134 ? 30.452 89.062 32.542 1.00 50.25 161 THR B O 1
ATOM 2746 N N . LYS B 1 135 ? 30.277 88.818 34.801 1.00 45.87 162 LYS B N 1
ATOM 2747 C CA . LYS B 1 135 ? 28.928 89.346 34.911 1.00 45.51 162 LYS B CA 1
ATOM 2748 C C . LYS B 1 135 ? 28.873 90.818 34.489 1.00 50.05 162 LYS B C 1
ATOM 2749 O O . LYS B 1 135 ? 27.858 91.250 33.939 1.00 51.73 162 LYS B O 1
ATOM 2755 N N . GLU B 1 136 ? 29.983 91.567 34.681 1.00 45.78 163 GLU B N 1
ATOM 2756 C CA . GLU B 1 136 ? 30.118 92.967 34.281 1.00 45.98 163 GLU B CA 1
ATOM 2757 C C . GLU B 1 136 ? 30.075 93.084 32.741 1.00 48.67 163 GLU B C 1
ATOM 2758 O O . GLU B 1 136 ? 29.285 93.851 32.211 1.00 49.38 163 GLU B O 1
ATOM 2764 N N . LYS B 1 137 ? 30.880 92.279 32.031 1.00 44.77 164 LYS B N 1
ATOM 2765 C CA . LYS B 1 137 ? 31.000 92.318 30.572 1.00 44.77 164 LYS B CA 1
ATOM 2766 C C . LYS B 1 137 ? 29.915 91.478 29.844 1.00 51.62 164 LYS B C 1
ATOM 2767 O O . LYS B 1 137 ? 29.540 91.803 28.718 1.00 51.36 164 LYS B O 1
ATOM 2773 N N . LEU B 1 138 ? 29.427 90.400 30.478 1.00 48.80 165 LEU B N 1
ATOM 2774 C CA . LEU B 1 138 ? 28.373 89.557 29.925 1.00 47.93 165 LEU B CA 1
ATOM 2775 C C . LEU B 1 138 ? 27.237 89.491 30.975 1.00 52.86 165 LEU B C 1
ATOM 2776 O O . LEU B 1 138 ? 27.095 88.490 31.678 1.00 52.45 165 LEU B O 1
ATOM 2781 N N . PRO B 1 139 ? 26.428 90.560 31.136 1.00 51.82 166 PRO B N 1
ATOM 2782 C CA . PRO B 1 139 ? 25.401 90.557 32.207 1.00 52.80 166 PRO B CA 1
ATOM 2783 C C . PRO B 1 139 ? 24.249 89.544 32.096 1.00 55.71 166 PRO B C 1
ATOM 2784 O O . PRO B 1 139 ? 23.550 89.347 33.097 1.00 54.42 166 PRO B O 1
ATOM 2788 N N . ASN B 1 140 ? 24.074 88.887 30.929 1.00 52.99 167 ASN B N 1
ATOM 2789 C CA . ASN B 1 140 ? 23.017 87.884 30.713 1.00 52.80 167 ASN B CA 1
ATOM 2790 C C . ASN B 1 140 ? 23.516 86.462 30.817 1.00 55.25 167 ASN B C 1
ATOM 2791 O O . ASN B 1 140 ? 22.721 85.534 30.705 1.00 56.62 167 ASN B O 1
ATOM 2796 N N . THR B 1 141 ? 24.814 86.273 30.988 1.00 51.00 168 THR B N 1
ATOM 2797 C CA . THR B 1 141 ? 25.396 84.930 31.054 1.00 49.96 168 THR B CA 1
ATOM 2798 C C . THR B 1 141 ? 25.027 84.222 32.351 1.00 53.87 168 THR B C 1
ATOM 2799 O O . THR B 1 141 ? 25.135 84.776 33.454 1.00 55.40 168 THR B O 1
ATOM 2803 N N . GLN B 1 142 ? 24.567 82.989 32.184 1.00 47.01 169 GLN B N 1
ATOM 2804 C CA . GLN B 1 142 ? 24.261 82.057 33.250 1.00 44.58 169 GLN B CA 1
ATOM 2805 C C . GLN B 1 142 ? 25.532 81.243 33.517 1.00 45.34 169 GLN B C 1
ATOM 2806 O O . GLN B 1 142 ? 26.032 80.570 32.618 1.00 42.40 169 GLN B O 1
ATOM 2812 N N . ILE B 1 143 ? 26.090 81.359 34.722 1.00 42.52 170 ILE B N 1
ATOM 2813 C CA . ILE B 1 143 ? 27.317 80.661 35.089 1.00 41.29 170 ILE B CA 1
ATOM 2814 C C . ILE B 1 143 ? 27.017 79.340 35.838 1.00 47.76 170 ILE B C 1
ATOM 2815 O O . ILE B 1 143 ? 26.123 79.256 36.691 1.00 47.94 170 ILE B O 1
ATOM 2820 N N . VAL B 1 144 ? 27.784 78.305 35.458 1.00 44.94 171 VAL B N 1
ATOM 2821 C CA . VAL B 1 144 ? 27.825 76.962 36.026 1.00 43.91 171 VAL B CA 1
ATOM 2822 C C . VAL B 1 144 ? 29.223 76.836 36.569 1.00 47.53 171 VAL B C 1
ATOM 2823 O O . VAL B 1 144 ? 30.171 76.701 35.792 1.00 45.72 171 VAL B O 1
ATOM 2827 N N . LEU B 1 145 ? 29.361 76.971 37.896 1.00 45.11 172 LEU B N 1
ATOM 2828 C CA . LEU B 1 145 ? 30.639 76.843 38.580 1.00 44.33 172 LEU B CA 1
ATOM 2829 C C . LEU B 1 145 ? 30.745 75.422 39.135 1.00 47.71 172 LEU B C 1
ATOM 2830 O O . LEU B 1 145 ? 29.847 74.971 39.847 1.00 48.22 172 LEU B O 1
ATOM 2835 N N . CYS B 1 146 ? 31.813 74.707 38.758 1.00 43.86 173 CYS B N 1
ATOM 2836 C CA . CYS B 1 146 ? 32.061 73.307 39.129 1.00 43.75 173 CYS B CA 1
ATOM 2837 C C . CYS B 1 146 ? 33.010 73.183 40.312 1.00 48.95 173 CYS B C 1
ATOM 2838 O O . CYS B 1 146 ? 33.968 73.961 40.430 1.00 51.39 173 CYS B O 1
ATOM 2841 N N . GLU B 1 147 ? 32.767 72.171 41.164 1.00 43.68 174 GLU B N 1
ATOM 2842 C CA . GLU B 1 147 ? 33.590 71.897 42.346 1.00 43.28 174 GLU B CA 1
ATOM 2843 C C . GLU B 1 147 ? 34.912 71.234 41.947 1.00 47.53 174 GLU B C 1
ATOM 2844 O O . GLU B 1 147 ? 34.872 70.130 41.380 1.00 48.38 174 GLU B O 1
ATOM 2850 N N . PRO B 1 148 ? 36.089 71.860 42.261 1.00 42.06 175 PRO B N 1
ATOM 2851 C CA . PRO B 1 148 ? 37.380 71.180 42.016 1.00 40.19 175 PRO B CA 1
ATOM 2852 C C . PRO B 1 148 ? 37.457 69.922 42.913 1.00 42.21 175 PRO B C 1
ATOM 2853 O O . PRO B 1 148 ? 36.863 69.923 44.009 1.00 42.76 175 PRO B O 1
ATOM 2857 N N . PHE B 1 149 ? 38.090 68.827 42.430 1.00 35.14 176 PHE B N 1
ATOM 2858 C CA . PHE B 1 149 ? 38.048 67.536 43.148 1.00 34.39 176 PHE B CA 1
ATOM 2859 C C . PHE B 1 149 ? 39.334 66.703 43.050 1.00 40.98 176 PHE B C 1
ATOM 2860 O O . PHE B 1 149 ? 40.186 66.945 42.177 1.00 41.58 176 PHE B O 1
ATOM 2868 N N . THR B 1 150 ? 39.442 65.694 43.941 1.00 37.75 177 THR B N 1
ATOM 2869 C CA . THR B 1 150 ? 40.509 64.680 43.980 1.00 37.88 177 THR B CA 1
ATOM 2870 C C . THR B 1 150 ? 39.925 63.316 44.322 1.00 42.27 177 THR B C 1
ATOM 2871 O O . THR B 1 150 ? 38.793 63.217 44.779 1.00 42.82 177 THR B O 1
ATOM 2875 N N . LEU B 1 151 ? 40.708 62.273 44.095 1.00 38.79 178 LEU B N 1
ATOM 2876 C CA . LEU B 1 151 ? 40.421 60.893 44.443 1.00 38.91 178 LEU B CA 1
ATOM 2877 C C . LEU B 1 151 ? 41.662 60.447 45.190 1.00 47.31 178 LEU B C 1
ATOM 2878 O O . LEU B 1 151 ? 42.719 60.303 44.565 1.00 46.33 178 LEU B O 1
ATOM 2883 N N . ARG B 1 152 ? 41.569 60.386 46.555 1.00 47.70 179 ARG B N 1
ATOM 2884 C CA . ARG B 1 152 ? 42.646 60.074 47.515 1.00 49.50 179 ARG B CA 1
ATOM 2885 C C . ARG B 1 152 ? 43.583 58.938 47.051 1.00 54.49 179 ARG B C 1
ATOM 2886 O O . ARG B 1 152 ? 44.805 59.002 47.289 1.00 54.66 179 ARG B O 1
ATOM 2894 N N . ASP B 1 153 ? 42.997 57.891 46.434 1.00 51.49 180 ASP B N 1
ATOM 2895 C CA . ASP B 1 153 ? 43.747 56.727 45.988 1.00 52.35 180 ASP B CA 1
ATOM 2896 C C . ASP B 1 153 ? 44.200 56.847 44.525 1.00 54.91 180 ASP B C 1
ATOM 2897 O O . ASP B 1 153 ? 44.505 55.835 43.887 1.00 56.57 180 ASP B O 1
ATOM 2902 N N . GLY B 1 154 ? 44.307 58.076 44.041 1.00 47.96 181 GLY B N 1
ATOM 2903 C CA . GLY B 1 154 ? 44.869 58.351 42.730 1.00 46.68 181 GLY B CA 1
ATOM 2904 C C . GLY B 1 154 ? 46.385 58.393 42.867 1.00 50.00 181 GLY B C 1
ATOM 2905 O O . GLY B 1 154 ? 46.910 58.724 43.940 1.00 48.62 181 GLY B O 1
ATOM 2906 N N . ALA B 1 155 ? 47.096 58.026 41.790 1.00 46.20 182 ALA B N 1
ATOM 2907 C CA . ALA B 1 155 ? 48.552 57.929 41.772 1.00 46.29 182 ALA B CA 1
ATOM 2908 C C . ALA B 1 155 ? 49.283 59.262 42.151 1.00 49.70 182 ALA B C 1
ATOM 2909 O O . ALA B 1 155 ? 50.242 59.203 42.914 1.00 50.90 182 ALA B O 1
ATOM 2911 N N . ALA B 1 156 ? 48.810 60.432 41.668 1.00 43.69 183 ALA B N 1
ATOM 2912 C CA . ALA B 1 156 ? 49.425 61.752 41.898 1.00 42.90 183 ALA B CA 1
ATOM 2913 C C . ALA B 1 156 ? 49.201 62.359 43.317 1.00 48.76 183 ALA B C 1
ATOM 2914 O O . ALA B 1 156 ? 49.833 63.377 43.673 1.00 47.62 183 ALA B O 1
ATOM 2916 N N . ILE B 1 157 ? 48.282 61.775 44.100 1.00 47.64 184 ILE B N 1
ATOM 2917 C CA . ILE B 1 157 ? 47.919 62.333 45.401 1.00 47.52 184 ILE B CA 1
ATOM 2918 C C . ILE B 1 157 ? 48.674 61.657 46.563 1.00 49.80 184 ILE B C 1
ATOM 2919 O O . ILE B 1 157 ? 48.700 60.437 46.674 1.00 49.91 184 ILE B O 1
ATOM 2924 N N . GLU B 1 158 ? 49.278 62.500 47.415 1.00 45.19 185 GLU B N 1
ATOM 2925 C CA . GLU B 1 158 ? 49.941 62.180 48.676 1.00 46.09 185 GLU B CA 1
ATOM 2926 C C . GLU B 1 158 ? 49.080 62.829 49.748 1.00 50.76 185 GLU B C 1
ATOM 2927 O O . GLU B 1 158 ? 49.041 64.056 49.840 1.00 50.63 185 GLU B O 1
ATOM 2933 N N . ASP B 1 159 ? 48.312 62.020 50.488 1.00 48.15 186 ASP B N 1
ATOM 2934 C CA . ASP B 1 159 ? 47.324 62.454 51.484 1.00 47.50 186 ASP B CA 1
ATOM 2935 C C . ASP B 1 159 ? 47.866 63.535 52.453 1.00 50.59 186 ASP B C 1
ATOM 2936 O O . ASP B 1 159 ? 47.194 64.553 52.664 1.00 50.30 186 ASP B O 1
ATOM 2941 N N . SER B 1 160 ? 49.090 63.369 52.951 1.00 47.42 187 SER B N 1
ATOM 2942 C CA . SER B 1 160 ? 49.730 64.352 53.843 1.00 48.71 187 SER B CA 1
ATOM 2943 C C . SER B 1 160 ? 49.972 65.729 53.156 1.00 51.74 187 SER B C 1
ATOM 2944 O O . SER B 1 160 ? 49.922 66.771 53.818 1.00 49.63 187 SER B O 1
ATOM 2947 N N . LYS B 1 161 ? 50.227 65.712 51.834 1.00 48.39 188 LYS B N 1
ATOM 2948 C CA . LYS B 1 161 ? 50.537 66.897 51.044 1.00 47.41 188 LYS B CA 1
ATOM 2949 C C . LYS B 1 161 ? 49.288 67.533 50.418 1.00 53.17 188 LYS B C 1
ATOM 2950 O O . LYS B 1 161 ? 49.431 68.572 49.761 1.00 53.12 188 LYS B O 1
ATOM 2956 N N . TRP B 1 162 ? 48.070 66.969 50.649 1.00 49.87 189 TRP B N 1
ATOM 2957 C CA . TRP B 1 162 ? 46.840 67.504 50.047 1.00 48.62 189 TRP B CA 1
ATOM 2958 C C . TRP B 1 162 ? 45.739 67.880 51.020 1.00 50.79 189 TRP B C 1
ATOM 2959 O O . TRP B 1 162 ? 45.103 68.922 50.837 1.00 49.60 189 TRP B O 1
ATOM 2970 N N . TYR B 1 163 ? 45.477 67.012 52.018 1.00 46.78 190 TYR B N 1
ATOM 2971 C CA . TYR B 1 163 ? 44.359 67.173 52.939 1.00 46.14 190 TYR B CA 1
ATOM 2972 C C . TYR B 1 163 ? 44.794 67.563 54.350 1.00 50.02 190 TYR B C 1
ATOM 2973 O O . TYR B 1 163 ? 45.811 67.059 54.829 1.00 51.80 190 TYR B O 1
ATOM 2982 N N . PRO B 1 164 ? 44.074 68.494 55.023 1.00 45.27 191 PRO B N 1
ATOM 2983 C CA . PRO B 1 164 ? 42.811 69.161 54.618 1.00 44.41 191 PRO B CA 1
ATOM 2984 C C . PRO B 1 164 ? 42.959 70.480 53.814 1.00 47.91 191 PRO B C 1
ATOM 2985 O O . PRO B 1 164 ? 41.944 71.098 53.486 1.00 46.94 191 PRO B O 1
ATOM 2997 N N . PHE B 1 166 ? 43.437 71.230 50.656 1.00 45.52 193 PHE B N 1
ATOM 2998 C CA . PHE B 1 166 ? 42.678 71.336 49.408 1.00 44.69 193 PHE B CA 1
ATOM 2999 C C . PHE B 1 166 ? 41.177 71.516 49.642 1.00 49.91 193 PHE B C 1
ATOM 3000 O O . PHE B 1 166 ? 40.525 72.177 48.831 1.00 50.59 193 PHE B O 1
ATOM 3008 N N . ASP B 1 167 ? 40.638 70.984 50.748 1.00 45.70 194 ASP B N 1
ATOM 3009 C CA . ASP B 1 167 ? 39.220 71.117 51.077 1.00 45.03 194 ASP B CA 1
ATOM 3010 C C . ASP B 1 167 ? 38.766 72.596 51.074 1.00 49.93 194 ASP B C 1
ATOM 3011 O O . ASP B 1 167 ? 37.634 72.903 50.678 1.00 49.22 194 ASP B O 1
ATOM 3016 N N . GLU B 1 168 ? 39.675 73.503 51.483 1.00 47.28 195 GLU B N 1
ATOM 3017 C CA . GLU B 1 168 ? 39.461 74.943 51.548 1.00 47.51 195 GLU B CA 1
ATOM 3018 C C . GLU B 1 168 ? 39.181 75.525 50.168 1.00 52.68 195 GLU B C 1
ATOM 3019 O O . GLU B 1 168 ? 38.437 76.508 50.062 1.00 53.50 195 GLU B O 1
ATOM 3025 N N . PHE B 1 169 ? 39.759 74.905 49.118 1.00 48.50 196 PHE B N 1
ATOM 3026 C CA . PHE B 1 169 ? 39.569 75.277 47.711 1.00 47.16 196 PHE B CA 1
ATOM 3027 C C . PHE B 1 169 ? 38.144 74.921 47.273 1.00 48.11 196 PHE B C 1
ATOM 3028 O O . PHE B 1 169 ? 37.499 75.712 46.581 1.00 48.01 196 PHE B O 1
ATOM 3036 N N . ARG B 1 170 ? 37.639 73.770 47.729 1.00 41.30 197 ARG B N 1
ATOM 3037 C CA . ARG B 1 170 ? 36.282 73.326 47.442 1.00 40.31 197 ARG B CA 1
ATOM 3038 C C . ARG B 1 170 ? 35.256 74.239 48.181 1.00 46.11 197 ARG B C 1
ATOM 3039 O O . ARG B 1 170 ? 34.195 74.564 47.632 1.00 46.32 197 ARG B O 1
ATOM 3047 N N . LYS B 1 171 ? 35.599 74.670 49.419 1.00 42.54 198 LYS B N 1
ATOM 3048 C CA . LYS B 1 171 ? 34.794 75.576 50.247 1.00 42.40 198 LYS B CA 1
ATOM 3049 C C . LYS B 1 171 ? 34.614 76.923 49.529 1.00 47.51 198 LYS B C 1
ATOM 3050 O O . LYS B 1 171 ? 33.536 77.511 49.568 1.00 47.40 198 LYS B O 1
ATOM 3056 N N . SER B 1 172 ? 35.711 77.421 48.901 1.00 44.21 199 SER B N 1
ATOM 3057 C CA . SER B 1 172 ? 35.755 78.696 48.196 1.00 42.99 199 SER B CA 1
ATOM 3058 C C . SER B 1 172 ? 34.915 78.639 46.949 1.00 46.50 199 SER B C 1
ATOM 3059 O O . SER B 1 172 ? 34.081 79.521 46.741 1.00 47.37 199 SER B O 1
ATOM 3062 N N . ALA B 1 173 ? 35.072 77.576 46.147 1.00 42.40 200 ALA B N 1
ATOM 3063 C CA . ALA B 1 173 ? 34.280 77.409 44.935 1.00 41.35 200 ALA B CA 1
ATOM 3064 C C . ALA B 1 173 ? 32.792 77.470 45.269 1.00 44.47 200 ALA B C 1
ATOM 3065 O O . ALA B 1 173 ? 32.063 78.224 44.610 1.00 44.81 200 ALA B O 1
ATOM 3067 N N . ARG B 1 174 ? 32.371 76.783 46.363 1.00 40.24 201 ARG B N 1
ATOM 3068 C CA . ARG B 1 174 ? 30.967 76.779 46.812 1.00 40.17 201 ARG B CA 1
ATOM 3069 C C . ARG B 1 174 ? 30.524 78.159 47.288 1.00 44.67 201 ARG B C 1
ATOM 3070 O O . ARG B 1 174 ? 29.448 78.602 46.882 1.00 45.60 201 ARG B O 1
ATOM 3078 N N . LYS B 1 175 ? 31.343 78.827 48.140 1.00 40.08 202 LYS B N 1
ATOM 3079 C CA . LYS B 1 175 ? 31.079 80.150 48.708 1.00 41.03 202 LYS B CA 1
ATOM 3080 C C . LYS B 1 175 ? 30.809 81.167 47.597 1.00 47.51 202 LYS B C 1
ATOM 3081 O O . LYS B 1 175 ? 29.898 81.999 47.711 1.00 47.40 202 LYS B O 1
ATOM 3087 N N . LEU B 1 176 ? 31.613 81.082 46.518 1.00 45.14 203 LEU B N 1
ATOM 3088 C CA . LEU B 1 176 ? 31.551 81.958 45.350 1.00 44.37 203 LEU B CA 1
ATOM 3089 C C . LEU B 1 176 ? 30.310 81.675 44.536 1.00 48.65 203 LEU B C 1
ATOM 3090 O O . LEU B 1 176 ? 29.652 82.622 44.132 1.00 48.70 203 LEU B O 1
ATOM 3095 N N . SER B 1 177 ? 29.919 80.388 44.383 1.00 46.45 204 SER B N 1
ATOM 3096 C CA . SER B 1 177 ? 28.692 80.018 43.658 1.00 46.05 204 SER B CA 1
ATOM 3097 C C . SER B 1 177 ? 27.461 80.632 44.349 1.00 50.19 204 SER B C 1
ATOM 3098 O O . SER B 1 177 ? 26.533 81.070 43.667 1.00 49.17 204 SER B O 1
ATOM 3101 N N . GLU B 1 178 ? 27.507 80.736 45.700 1.00 47.29 205 GLU B N 1
ATOM 3102 C CA . GLU B 1 178 ? 26.455 81.354 46.513 1.00 48.35 205 GLU B CA 1
ATOM 3103 C C . GLU B 1 178 ? 26.455 82.876 46.289 1.00 50.73 205 GLU B C 1
ATOM 3104 O O . GLU B 1 178 ? 25.406 83.440 45.986 1.00 50.48 205 GLU B O 1
ATOM 3110 N N . GLU B 1 179 ? 27.641 83.520 46.402 1.00 46.22 206 GLU B N 1
ATOM 3111 C CA . GLU B 1 179 ? 27.854 84.962 46.217 1.00 46.75 206 GLU B CA 1
ATOM 3112 C C . GLU B 1 179 ? 27.326 85.472 44.879 1.00 49.81 206 GLU B C 1
ATOM 3113 O O . GLU B 1 179 ? 26.720 86.544 44.819 1.00 50.48 206 GLU B O 1
ATOM 3119 N N . PHE B 1 180 ? 27.608 84.722 43.800 1.00 44.52 207 PHE B N 1
ATOM 3120 C CA . PHE B 1 180 ? 27.243 85.095 42.438 1.00 44.09 207 PHE B CA 1
ATOM 3121 C C . PHE B 1 180 ? 25.982 84.377 41.995 1.00 48.84 207 PHE B C 1
ATOM 3122 O O . PHE B 1 180 ? 25.598 84.468 40.820 1.00 48.64 207 PHE B O 1
ATOM 3130 N N . ASN B 1 181 ? 25.328 83.677 42.949 1.00 45.66 208 ASN B N 1
ATOM 3131 C CA . ASN B 1 181 ? 24.096 82.913 42.769 1.00 45.89 208 ASN B CA 1
ATOM 3132 C C . ASN B 1 181 ? 24.103 82.108 41.442 1.00 49.34 208 ASN B C 1
ATOM 3133 O O . ASN B 1 181 ? 23.190 82.212 40.609 1.00 49.44 208 ASN B O 1
ATOM 3138 N N . THR B 1 182 ? 25.164 81.313 41.262 1.00 44.70 209 THR B N 1
ATOM 3139 C CA . THR B 1 182 ? 25.381 80.479 40.083 1.00 42.82 209 THR B CA 1
ATOM 3140 C C . THR B 1 182 ? 24.916 79.047 40.382 1.00 48.55 209 THR B C 1
ATOM 3141 O O . THR B 1 182 ? 24.524 78.746 41.513 1.00 49.53 209 THR B O 1
ATOM 3145 N N . ILE B 1 183 ? 24.987 78.159 39.382 1.00 44.27 210 ILE B N 1
ATOM 3146 C CA . ILE B 1 183 ? 24.735 76.738 39.570 1.00 42.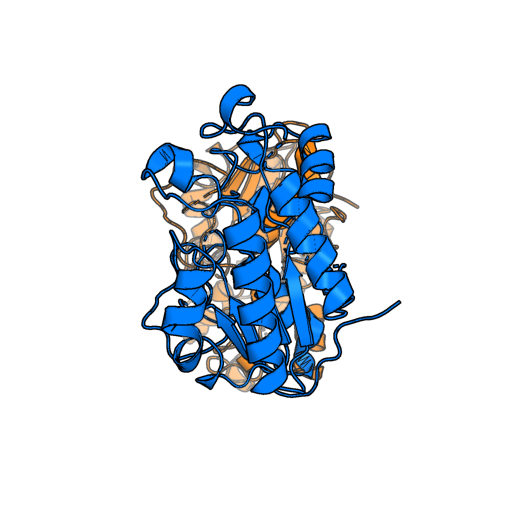90 210 ILE B CA 1
ATOM 3147 C C . ILE B 1 183 ? 26.052 76.203 40.131 1.00 47.62 210 ILE B C 1
ATOM 3148 O O . ILE B 1 183 ? 27.120 76.752 39.835 1.00 47.47 210 ILE B O 1
ATOM 3153 N N . PHE B 1 184 ? 25.983 75.172 40.960 1.00 43.69 211 PHE B N 1
ATOM 3154 C CA . PHE B 1 184 ? 27.173 74.555 41.522 1.00 41.59 211 PHE B CA 1
ATOM 3155 C C . PHE B 1 184 ? 27.138 73.024 41.309 1.00 43.92 211 PHE B C 1
ATOM 3156 O O . PHE B 1 184 ? 26.198 72.345 41.761 1.00 42.67 211 PHE B O 1
ATOM 3164 N N . VAL B 1 185 ? 28.150 72.490 40.584 1.00 40.09 212 VAL B N 1
ATOM 3165 C CA . VAL B 1 185 ? 28.220 71.044 40.331 1.00 39.56 212 VAL B CA 1
ATOM 3166 C C . VAL B 1 185 ? 29.142 70.441 41.417 1.00 45.54 212 VAL B C 1
ATOM 3167 O O . VAL B 1 185 ? 30.327 70.767 41.432 1.00 45.60 212 VAL B O 1
ATOM 3171 N N . PRO B 1 186 ? 28.603 69.642 42.382 1.00 43.82 213 PRO B N 1
ATOM 3172 C CA . PRO B 1 186 ? 29.448 69.129 43.484 1.00 44.22 213 PRO B CA 1
ATOM 3173 C C . PRO B 1 186 ? 30.140 67.809 43.145 1.00 48.69 213 PRO B C 1
ATOM 3174 O O . PRO B 1 186 ? 29.798 66.744 43.698 1.00 50.43 213 PRO B O 1
ATOM 3178 N N . PHE B 1 187 ? 31.132 67.886 42.237 1.00 42.22 214 PHE B N 1
ATOM 3179 C CA . PHE B 1 187 ? 31.873 66.737 41.729 1.00 40.40 214 PHE B CA 1
ATOM 3180 C C . PHE B 1 187 ? 32.477 65.863 42.825 1.00 48.89 214 PHE B C 1
ATOM 3181 O O . PHE B 1 187 ? 32.411 64.642 42.689 1.00 51.92 214 PHE B O 1
ATOM 3189 N N . GLN B 1 188 ? 33.006 66.458 43.921 1.00 44.91 215 GLN B N 1
ATOM 3190 C CA . GLN B 1 188 ? 33.609 65.699 45.013 1.00 45.36 215 GLN B CA 1
ATOM 3191 C C . GLN B 1 188 ? 32.616 64.689 45.623 1.00 48.57 215 GLN B C 1
ATOM 3192 O O . GLN B 1 188 ? 32.969 63.518 45.746 1.00 48.36 215 GLN B O 1
ATOM 3198 N N . SER B 1 189 ? 31.381 65.115 45.931 1.00 44.62 216 SER B N 1
ATOM 3199 C CA . SER B 1 189 ? 30.329 64.263 46.505 1.00 44.88 216 SER B CA 1
ATOM 3200 C C . SER B 1 189 ? 30.068 63.045 45.626 1.00 49.33 216 SER B C 1
ATOM 3201 O O . SER B 1 189 ? 29.930 61.914 46.138 1.00 48.31 216 SER B O 1
ATOM 3204 N N . GLY B 1 190 ? 30.035 63.292 44.310 1.00 44.78 217 GLY B N 1
ATOM 3205 C CA . GLY B 1 190 ? 29.819 62.250 43.320 1.00 43.96 217 GLY B CA 1
ATOM 3206 C C . GLY B 1 190 ? 30.951 61.247 43.302 1.00 48.59 217 GLY B C 1
ATOM 3207 O O . GLY B 1 190 ? 30.709 60.037 43.288 1.00 49.14 217 GLY B O 1
ATOM 3208 N N . PHE B 1 191 ? 32.205 61.744 43.334 1.00 44.39 218 PHE B N 1
ATOM 3209 C CA . PHE B 1 191 ? 33.376 60.875 43.316 1.00 43.25 218 PHE B CA 1
ATOM 3210 C C . PHE B 1 191 ? 33.545 60.171 44.658 1.00 50.43 218 PHE B C 1
ATOM 3211 O O . PHE B 1 191 ? 33.915 58.996 44.685 1.00 52.85 218 PHE B O 1
ATOM 3219 N N . ASP B 1 192 ? 33.168 60.840 45.755 1.00 46.63 219 ASP B N 1
ATOM 3220 C CA . ASP B 1 192 ? 33.209 60.268 47.097 1.00 47.13 219 ASP B CA 1
ATOM 3221 C C . ASP B 1 192 ? 32.305 59.031 47.159 1.00 52.00 219 ASP B C 1
ATOM 3222 O O . ASP B 1 192 ? 32.631 58.057 47.841 1.00 53.29 219 ASP B O 1
ATOM 3227 N N . ALA B 1 193 ? 31.198 59.067 46.392 1.00 48.17 220 ALA B N 1
ATOM 3228 C CA . ALA B 1 193 ? 30.196 57.999 46.269 1.00 47.80 220 ALA B CA 1
ATOM 3229 C C . ALA B 1 193 ? 30.655 56.880 45.306 1.00 51.16 220 ALA B C 1
ATOM 3230 O O . ALA B 1 193 ? 30.495 55.681 45.603 1.00 51.31 220 ALA B O 1
ATOM 3232 N N . ALA B 1 194 ? 31.184 57.297 44.132 1.00 44.98 221 ALA B N 1
ATOM 3233 C CA . ALA B 1 194 ? 31.630 56.436 43.051 1.00 43.66 221 ALA B CA 1
ATOM 3234 C C . ALA B 1 194 ? 32.731 55.447 43.519 1.00 47.91 221 ALA B C 1
ATOM 3235 O O . ALA B 1 194 ? 32.635 54.242 43.239 1.00 48.54 221 ALA B O 1
ATOM 3237 N N . VAL B 1 195 ? 33.715 55.941 44.304 1.00 42.63 222 VAL B N 1
ATOM 3238 C CA . VAL B 1 195 ? 34.808 55.106 44.837 1.00 42.63 222 VAL B CA 1
ATOM 3239 C C . VAL B 1 195 ? 34.312 54.031 45.823 1.00 46.20 222 VAL B C 1
ATOM 3240 O O . VAL B 1 195 ? 35.079 53.129 46.150 1.00 46.79 222 VAL B O 1
ATOM 3244 N N . LYS B 1 196 ? 33.065 54.120 46.298 1.00 42.27 223 LYS B N 1
ATOM 3245 C CA . LYS B 1 196 ? 32.510 53.088 47.167 1.00 43.53 223 LYS B CA 1
ATOM 3246 C C . LYS B 1 196 ? 31.997 51.906 46.311 1.00 52.40 223 LYS B C 1
ATOM 3247 O O . LYS B 1 196 ? 31.797 50.815 46.847 1.00 54.51 223 LYS B O 1
ATOM 3253 N N . LEU B 1 197 ? 31.822 52.120 44.972 1.00 49.49 224 LEU B N 1
ATOM 3254 C CA . LEU B 1 197 ? 31.347 51.128 43.989 1.00 48.67 224 LEU B CA 1
ATOM 3255 C C . LEU B 1 197 ? 32.470 50.433 43.241 1.00 52.79 224 LEU B C 1
ATOM 3256 O O . LEU B 1 197 ? 32.316 49.261 42.891 1.00 53.39 224 LEU B O 1
ATOM 3261 N N . ALA B 1 198 ? 33.549 51.186 42.904 1.00 48.34 225 ALA B N 1
ATOM 3262 C CA . ALA B 1 198 ? 34.746 50.730 42.176 1.00 47.25 225 ALA B CA 1
ATOM 3263 C C . ALA B 1 198 ? 35.976 51.569 42.606 1.00 50.32 225 ALA B C 1
ATOM 3264 O O . ALA B 1 198 ? 35.805 52.744 42.952 1.00 48.53 225 ALA B O 1
ATOM 3266 N N . PRO B 1 199 ? 37.214 51.005 42.613 1.00 47.55 226 PRO B N 1
ATOM 3267 C CA . PRO B 1 199 ? 38.388 51.795 43.066 1.00 46.52 226 PRO B CA 1
ATOM 3268 C C . PRO B 1 199 ? 38.632 53.076 42.265 1.00 50.65 226 PRO B C 1
ATOM 3269 O O . PRO B 1 199 ? 38.301 53.164 41.075 1.00 49.62 226 PRO B O 1
ATOM 3273 N N . ALA B 1 200 ? 39.234 54.065 42.939 1.00 47.48 227 ALA B N 1
ATOM 3274 C CA . ALA B 1 200 ? 39.541 55.387 42.409 1.00 46.02 227 ALA B CA 1
ATOM 3275 C C . ALA B 1 200 ? 40.210 55.332 41.038 1.00 50.03 227 ALA B C 1
ATOM 3276 O O . ALA B 1 200 ? 39.808 56.114 40.168 1.00 48.09 227 ALA B O 1
ATOM 3278 N N . ARG B 1 201 ? 41.180 54.377 40.818 1.00 48.77 228 ARG B N 1
ATOM 3279 C CA . ARG B 1 201 ? 41.930 54.256 39.541 1.00 48.62 228 ARG B CA 1
ATOM 3280 C C . ARG B 1 201 ? 41.032 53.939 38.349 1.00 53.82 228 ARG B C 1
ATOM 3281 O O . ARG B 1 201 ? 41.412 54.253 37.213 1.00 54.66 228 ARG B O 1
ATOM 3289 N N . TYR B 1 202 ? 39.846 53.348 38.611 1.00 48.95 229 TYR B N 1
ATOM 3290 C CA . TYR B 1 202 ? 38.866 53.011 37.589 1.00 47.84 229 TYR B CA 1
ATOM 3291 C C . TYR B 1 202 ? 38.272 54.320 37.038 1.00 49.95 229 TYR B C 1
ATOM 3292 O O . TYR B 1 202 ? 38.107 54.471 35.823 1.00 49.74 229 TYR B O 1
ATOM 3301 N N . TRP B 1 203 ? 38.002 55.270 37.943 1.00 44.16 230 TRP B N 1
ATOM 3302 C CA . TRP B 1 203 ? 37.401 56.560 37.635 1.00 42.70 230 TRP B CA 1
ATOM 3303 C C . TRP B 1 203 ? 38.422 57.552 37.105 1.00 47.22 230 TRP B C 1
ATOM 3304 O O . TRP B 1 203 ? 38.107 58.322 36.191 1.00 44.60 230 TRP B O 1
ATOM 3315 N N . SER B 1 204 ? 39.637 57.550 37.708 1.00 44.92 231 SER B N 1
ATOM 3316 C CA . SER B 1 204 ? 40.758 58.447 37.394 1.00 43.58 231 SER B CA 1
ATOM 3317 C C . SER B 1 204 ? 42.038 57.807 37.855 1.00 49.46 231 SER B C 1
ATOM 3318 O O . SER B 1 204 ? 42.159 57.506 39.035 1.00 49.87 231 SER B O 1
ATOM 3321 N N . ASN B 1 205 ? 43.004 57.628 36.955 1.00 46.69 232 ASN B N 1
ATOM 3322 C CA . ASN B 1 205 ? 44.253 56.962 37.306 1.00 46.86 232 ASN B CA 1
ATOM 3323 C C . ASN B 1 205 ? 45.133 57.785 38.270 1.00 51.56 232 ASN B C 1
ATOM 3324 O O . ASN B 1 205 ? 45.661 57.215 39.230 1.00 53.23 232 ASN B O 1
ATOM 3329 N N . ASP B 1 206 ? 45.310 59.091 38.028 1.00 46.10 233 ASP B N 1
ATOM 3330 C CA . ASP B 1 206 ? 46.171 59.899 38.898 1.00 44.78 233 ASP B CA 1
ATOM 3331 C C . ASP B 1 206 ? 45.413 60.548 40.080 1.00 48.62 233 ASP B C 1
ATOM 3332 O O . ASP B 1 206 ? 46.061 60.993 41.039 1.00 48.98 233 ASP B O 1
ATOM 3337 N N . GLY B 1 207 ? 44.071 60.576 40.005 1.00 42.89 234 GLY B N 1
ATOM 3338 C CA . GLY B 1 207 ? 43.218 61.158 41.038 1.00 41.59 234 GLY B CA 1
ATOM 3339 C C . GLY B 1 207 ? 42.898 62.611 40.770 1.00 46.29 234 GLY B C 1
ATOM 3340 O O . GLY B 1 207 ? 42.197 63.237 41.562 1.00 47.08 234 GLY B O 1
ATOM 3341 N N . VAL B 1 208 ? 43.403 63.156 39.652 1.00 42.04 235 VAL B N 1
ATOM 3342 C CA . VAL B 1 208 ? 43.212 64.540 39.224 1.00 40.86 235 VAL B CA 1
ATOM 3343 C C . VAL B 1 208 ? 42.366 64.572 37.953 1.00 44.43 235 VAL B C 1
ATOM 3344 O O . VAL B 1 208 ? 41.337 65.246 37.908 1.00 44.47 235 VAL B O 1
ATOM 3348 N N . HIS B 1 209 ? 42.846 63.878 36.909 1.00 41.78 236 HIS B N 1
ATOM 3349 C CA . HIS B 1 209 ? 42.258 63.803 35.574 1.00 40.89 236 HIS B CA 1
ATOM 3350 C C . HIS B 1 209 ? 41.391 62.567 35.472 1.00 47.77 236 HIS B C 1
ATOM 3351 O O . HIS B 1 209 ? 41.907 61.454 35.627 1.00 49.94 236 HIS B O 1
ATOM 3358 N N . PRO B 1 210 ? 40.085 62.740 35.172 1.00 44.30 237 PRO B N 1
ATOM 3359 C CA . PRO B 1 210 ? 39.189 61.577 35.069 1.00 45.15 237 PRO B CA 1
ATOM 3360 C C . PRO B 1 210 ? 39.333 60.800 33.772 1.00 50.74 237 PRO B C 1
ATOM 3361 O O . PRO B 1 210 ? 39.557 61.384 32.705 1.00 51.01 237 PRO B O 1
ATOM 3365 N N . ASP B 1 211 ? 39.150 59.477 33.874 1.00 48.17 238 ASP B N 1
ATOM 3366 C CA . ASP B 1 211 ? 39.154 58.565 32.734 1.00 48.13 238 ASP B CA 1
ATOM 3367 C C . ASP B 1 211 ? 37.686 58.388 32.295 1.00 51.26 238 ASP B C 1
ATOM 3368 O O . ASP B 1 211 ? 36.804 59.024 32.888 1.00 51.15 238 ASP B O 1
ATOM 3373 N N . LEU B 1 212 ? 37.417 57.592 31.235 1.00 45.74 239 LEU B N 1
ATOM 3374 C CA . LEU B 1 212 ? 36.074 57.423 30.658 1.00 43.69 239 LEU B CA 1
ATOM 3375 C C . LEU B 1 212 ? 34.926 57.227 31.694 1.00 47.40 239 LEU B C 1
ATOM 3376 O O . LEU B 1 212 ? 33.942 57.975 31.582 1.00 45.79 239 LEU B O 1
ATOM 3381 N N . PRO B 1 213 ? 35.025 56.353 32.747 1.00 44.24 240 PRO B N 1
ATOM 3382 C CA . PRO B 1 213 ? 33.904 56.253 33.714 1.00 43.06 240 PRO B CA 1
ATOM 3383 C C . PRO B 1 213 ? 33.682 57.528 34.531 1.00 46.19 240 PRO B C 1
ATOM 3384 O O . PRO B 1 213 ? 32.548 57.834 34.894 1.00 46.59 240 PRO B O 1
ATOM 3388 N N . GLY B 1 214 ? 34.757 58.261 34.795 1.00 41.06 241 GLY B N 1
ATOM 3389 C CA . GLY B 1 214 ? 34.701 59.496 35.558 1.00 40.23 241 GLY B CA 1
ATOM 3390 C C . GLY B 1 214 ? 34.143 60.661 34.770 1.00 45.34 241 GLY B C 1
ATOM 3391 O O . GLY B 1 214 ? 33.484 61.534 35.349 1.00 46.39 241 GLY B O 1
ATOM 3392 N N . ARG B 1 215 ? 34.393 60.686 33.434 1.00 40.91 242 ARG B N 1
ATOM 3393 C CA . ARG B 1 215 ? 33.916 61.762 32.540 1.00 39.38 242 ARG B CA 1
ATOM 3394 C C . ARG B 1 215 ? 32.398 61.683 32.397 1.00 44.05 242 ARG B C 1
ATOM 3395 O O . ARG B 1 215 ? 31.712 62.707 32.507 1.00 42.85 242 ARG B O 1
ATOM 3403 N N . GLN B 1 216 ? 31.879 60.444 32.183 1.00 41.93 243 GLN B N 1
ATOM 3404 C CA . GLN B 1 216 ? 30.452 60.172 32.084 1.00 41.80 243 GLN B CA 1
ATOM 3405 C C . GLN B 1 216 ? 29.762 60.589 33.385 1.00 46.88 243 GLN B C 1
ATOM 3406 O O . GLN B 1 216 ? 28.734 61.263 33.321 1.00 46.90 243 GLN B O 1
ATOM 3412 N N . LEU B 1 217 ? 30.363 60.259 34.552 1.00 44.38 244 LEU B N 1
ATOM 3413 C CA . LEU B 1 217 ? 29.843 60.597 35.890 1.00 45.03 244 LEU B CA 1
ATOM 3414 C C . LEU B 1 217 ? 29.663 62.097 36.067 1.00 48.76 244 LEU B C 1
ATOM 3415 O O . LEU B 1 217 ? 28.599 62.544 36.533 1.00 48.40 244 LEU B O 1
ATOM 3428 N N . ALA B 1 219 ? 29.575 64.395 33.590 1.00 46.36 246 ALA B N 1
ATOM 3429 C CA . ALA B 1 219 ? 28.574 64.840 32.611 1.00 46.01 246 ALA B CA 1
ATOM 3430 C C . ALA B 1 219 ? 27.162 64.730 33.193 1.00 51.67 246 ALA B C 1
ATOM 3431 O O . ALA B 1 219 ? 26.391 65.689 33.118 1.00 52.54 246 ALA B O 1
ATOM 3433 N N . ASN B 1 220 ? 26.852 63.586 33.824 1.00 47.88 247 ASN B N 1
ATOM 3434 C CA . AS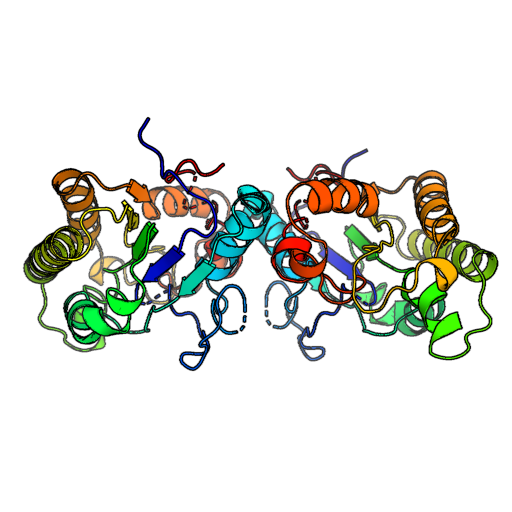N B 1 220 ? 25.549 63.306 34.441 1.00 47.69 247 ASN B CA 1
ATOM 3435 C C . ASN B 1 220 ? 25.260 64.275 35.594 1.00 50.12 247 ASN B C 1
ATOM 3436 O O . ASN B 1 220 ? 24.127 64.746 35.730 1.00 48.73 247 ASN B O 1
ATOM 3449 N N . TRP B 1 222 ? 26.577 67.334 36.017 1.00 44.32 249 TRP B N 1
ATOM 3450 C CA . TRP B 1 222 ? 26.435 68.629 35.371 1.00 43.32 249 TRP B CA 1
ATOM 3451 C C . TRP B 1 222 ? 25.030 68.764 34.806 1.00 47.57 249 TRP B C 1
ATOM 3452 O O . TRP B 1 222 ? 24.388 69.787 35.051 1.00 50.88 249 TRP B O 1
ATOM 3471 N N . GLU B 1 224 ? 22.368 67.199 35.791 1.00 41.37 251 GLU B N 1
ATOM 3472 C CA . GLU B 1 224 ? 21.520 67.184 36.972 1.00 42.22 251 GLU B CA 1
ATOM 3473 C C . GLU B 1 224 ? 21.566 68.524 37.725 1.00 46.44 251 GLU B C 1
ATOM 3474 O O . GLU B 1 224 ? 20.507 69.069 38.0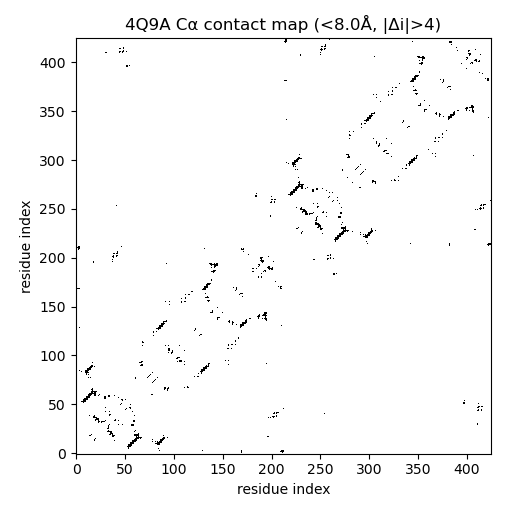10 1.00 47.17 251 GLU B O 1
ATOM 3480 N N . ALA B 1 225 ? 22.765 69.032 38.073 1.00 43.24 252 ALA B N 1
ATOM 3481 C CA . ALA B 1 225 ? 22.924 70.273 38.832 1.00 44.18 252 ALA B CA 1
ATOM 3482 C C . ALA B 1 225 ? 22.278 71.471 38.121 1.00 50.96 252 ALA B C 1
ATOM 3483 O O . ALA B 1 225 ? 21.636 72.301 38.780 1.00 51.94 252 ALA B O 1
ATOM 3485 N N . THR B 1 226 ? 22.419 71.533 36.776 1.00 47.17 253 THR B N 1
ATOM 3486 C CA . THR B 1 226 ? 21.886 72.613 35.935 1.00 46.59 253 THR B CA 1
ATOM 3487 C C . THR B 1 226 ? 20.390 72.489 35.711 1.00 51.03 253 THR B C 1
ATOM 3488 O O . THR B 1 226 ? 19.753 73.472 35.332 1.00 52.67 253 THR B O 1
ATOM 3492 N N . GLY B 1 227 ? 19.852 71.297 35.946 1.00 46.92 254 GLY B N 1
ATOM 3493 C CA . GLY B 1 227 ? 18.442 70.984 35.769 1.00 47.06 254 GLY B CA 1
ATOM 3494 C C . GLY B 1 227 ? 18.066 70.777 34.316 1.00 51.08 254 GLY B C 1
ATOM 3495 O O . GLY B 1 227 ? 16.891 70.900 33.963 1.00 53.13 254 GLY B O 1
ATOM 3496 N N . LEU B 1 228 ? 19.044 70.410 33.467 1.00 44.65 255 LEU B N 1
ATOM 3497 C CA . LEU B 1 228 ? 18.833 70.242 32.036 1.00 43.72 255 LEU B CA 1
ATOM 3498 C C . LEU B 1 228 ? 18.529 68.781 31.660 1.00 52.03 255 LEU B C 1
ATOM 3499 O O . LEU B 1 228 ? 18.722 68.379 30.513 1.00 50.65 255 LEU B O 1
ATOM 3504 N N . LYS B 1 229 ? 17.898 68.043 32.615 1.00 54.15 256 LYS B N 1
ATOM 3505 C CA . LYS B 1 229 ? 17.408 66.643 32.616 1.00 59.68 256 LYS B CA 1
ATOM 3506 C C . LYS B 1 229 ? 18.479 65.704 33.160 1.00 75.62 256 LYS B C 1
ATOM 3507 O O . LYS B 1 229 ? 19.612 65.718 32.634 1.00 81.00 256 LYS B O 1
#

B-factor: mean 52.89, std 11.44, range [28.44, 116.75]

CATH classification: 3.40.50.1110